Protein AF-A0A934F476-F1 (afdb_monomer)

Foldseek 3Di:
DLVVVLVVLLVLLVLQAPQFDDPLFDLVLLLLQAQSLLCVPLPVVLVLLVCLQAAFLLVVVNHNLLVLLQLLLVVLVVVVHDAAADDPVLLVQPQLLVLLLVVLLCCLLVVCSRRSNSVSVVSVVSSVVSNNQSNRHALSRCLRGPPNCNLVSLLSNQQYQKDKAFDPDDPVPAPDAFQLVQHSNSDGRHPAQTRNRDNSPCSSVVVGTPRGMDIGGHGGNDLRHAAAQFADPSSLLNLLQLLLVLLQLLLVLFPVSNCVLLVVLVVVCVVVVPPSRSSSSSSCSRRPVVSVVLLCVLLVLVVVLPDPDDSNRSSRSLSSLSSLLSSLSSSLSSVLSNQQSVQSNVSCVVPNSSNVVSVCCSVVVDPRDDGNDDLQVSLVVSLVSLVVSLVSSLVSSCSNCVPDPPSNSSSVSSCVSSVSSNVSSNNGD

pLDDT: mean 94.24, std 5.27, range [62.72, 98.75]

Structure (mmCIF, N/CA/C/O backbone):
data_AF-A0A934F476-F1
#
_entry.id   AF-A0A934F476-F1
#
loop_
_atom_site.group_PDB
_atom_site.id
_atom_site.type_symbol
_atom_site.label_atom_id
_atom_site.label_alt_id
_atom_site.label_comp_id
_atom_site.label_asym_id
_atom_site.label_entity_id
_atom_site.label_seq_id
_atom_site.pdbx_PDB_ins_code
_atom_site.Cartn_x
_atom_site.Cartn_y
_atom_site.Cartn_z
_atom_site.occupancy
_atom_site.B_iso_or_equiv
_atom_site.auth_seq_id
_atom_site.auth_comp_id
_atom_site.auth_asym_id
_atom_site.auth_atom_id
_atom_site.pdbx_PDB_model_num
ATOM 1 N N . MET A 1 1 ? 3.056 22.652 4.917 1.00 70.94 1 MET A N 1
ATOM 2 C CA . MET A 1 1 ? 3.730 21.420 4.440 1.00 70.94 1 MET A CA 1
ATOM 3 C C . MET A 1 1 ? 3.063 20.789 3.213 1.00 70.94 1 MET A C 1
ATOM 5 O O . MET A 1 1 ? 3.793 20.326 2.353 1.00 70.94 1 MET A O 1
ATOM 9 N N . GLN A 1 2 ? 1.730 20.792 3.069 1.00 85.62 2 GLN A N 1
ATOM 10 C CA . GLN A 1 2 ? 1.063 20.150 1.916 1.00 85.62 2 GLN A CA 1
ATOM 11 C C . GLN A 1 2 ? 1.273 20.866 0.563 1.00 85.62 2 GLN A C 1
ATOM 13 O O . GLN A 1 2 ? 1.376 20.196 -0.457 1.00 85.62 2 GLN A O 1
ATOM 18 N N . TRP A 1 3 ? 1.386 22.202 0.538 1.00 91.75 3 TRP A N 1
ATOM 19 C CA . TRP A 1 3 ? 1.591 22.970 -0.705 1.00 91.75 3 TRP A CA 1
ATOM 20 C C . TRP A 1 3 ? 2.888 22.619 -1.457 1.00 91.75 3 TRP A C 1
ATOM 22 O O . TRP A 1 3 ? 2.786 22.296 -2.638 1.00 91.75 3 TRP A O 1
ATOM 32 N N . PRO A 1 4 ? 4.082 22.592 -0.821 1.00 93.50 4 PRO A N 1
ATOM 33 C CA . PRO A 1 4 ? 5.302 22.137 -1.493 1.00 93.50 4 PRO A CA 1
ATOM 34 C C . PRO A 1 4 ? 5.184 20.727 -2.077 1.00 93.50 4 PRO A C 1
ATOM 36 O O . PRO A 1 4 ? 5.634 20.476 -3.190 1.00 93.50 4 PRO A O 1
ATOM 39 N N . LEU A 1 5 ? 4.529 19.811 -1.354 1.00 91.81 5 LEU A N 1
ATOM 40 C CA . LEU A 1 5 ? 4.317 18.446 -1.832 1.00 91.81 5 LEU A CA 1
ATOM 41 C C . LEU A 1 5 ? 3.336 18.388 -3.000 1.00 91.81 5 LEU A C 1
ATOM 43 O O . LEU A 1 5 ? 3.520 17.559 -3.881 1.00 91.81 5 LEU A O 1
ATOM 47 N N . LEU A 1 6 ? 2.332 19.269 -3.049 1.00 94.69 6 LEU A N 1
ATOM 48 C CA . LEU A 1 6 ? 1.458 19.393 -4.213 1.00 94.69 6 LEU A CA 1
ATOM 49 C C . LEU A 1 6 ? 2.233 19.913 -5.428 1.00 94.69 6 LEU A C 1
ATOM 51 O O . LEU A 1 6 ? 2.104 19.337 -6.500 1.00 94.69 6 LEU A O 1
ATOM 55 N N . VAL A 1 7 ? 3.074 20.938 -5.264 1.00 95.94 7 VAL A N 1
ATOM 56 C CA . VAL A 1 7 ? 3.933 21.442 -6.351 1.00 95.94 7 VAL A CA 1
ATOM 57 C C . VAL A 1 7 ? 4.846 20.336 -6.881 1.00 95.94 7 VAL A C 1
ATOM 59 O O . VAL A 1 7 ? 4.924 20.143 -8.090 1.00 95.94 7 VAL A O 1
ATOM 62 N N . LEU A 1 8 ? 5.465 19.558 -5.990 1.00 93.62 8 LEU A N 1
ATOM 63 C CA . LEU A 1 8 ? 6.271 18.396 -6.366 1.00 93.62 8 LEU A CA 1
ATOM 64 C C . LEU A 1 8 ? 5.442 17.318 -7.089 1.00 93.62 8 LEU A C 1
ATOM 66 O O . LEU A 1 8 ? 5.874 16.749 -8.084 1.00 93.62 8 LEU A O 1
ATOM 70 N N . PHE A 1 9 ? 4.227 17.045 -6.616 1.00 93.56 9 PHE A N 1
ATOM 71 C CA . PHE A 1 9 ? 3.332 16.070 -7.241 1.00 93.56 9 PHE A CA 1
ATOM 72 C C . PHE A 1 9 ? 2.922 16.499 -8.659 1.00 93.56 9 PHE A C 1
ATOM 74 O O . PHE A 1 9 ? 2.886 15.674 -9.569 1.00 93.56 9 PHE A O 1
ATOM 81 N N . LEU A 1 10 ? 2.651 17.794 -8.860 1.00 97.00 10 LEU A N 1
ATOM 82 C CA . LEU A 1 10 ? 2.332 18.368 -10.167 1.00 97.00 10 LEU A CA 1
ATOM 83 C C . LEU A 1 10 ? 3.556 18.404 -11.090 1.00 97.00 10 LEU A C 1
ATOM 85 O O . LEU A 1 10 ? 3.422 18.119 -12.279 1.00 97.00 10 LEU A O 1
ATOM 89 N N . SER A 1 11 ? 4.753 18.685 -10.566 1.00 96.75 11 SER A N 1
ATOM 90 C CA . SER A 1 11 ? 5.972 18.658 -11.379 1.00 96.75 11 SER A CA 1
ATOM 91 C C . SER A 1 11 ? 6.273 17.253 -11.903 1.00 96.75 11 SER A C 1
ATOM 93 O O . SER A 1 11 ? 6.682 17.119 -13.051 1.00 96.75 11 SER A O 1
ATOM 95 N N . PHE A 1 12 ? 5.974 16.193 -11.142 1.00 96.75 12 PHE A N 1
ATOM 96 C CA . PHE A 1 12 ? 6.085 14.816 -11.635 1.00 96.75 12 PHE A CA 1
ATOM 97 C C . PHE A 1 12 ? 5.145 14.502 -12.801 1.00 96.75 12 PHE A C 1
ATOM 99 O O . PHE A 1 12 ? 5.532 13.748 -13.694 1.00 96.75 12 PHE A O 1
ATOM 106 N N . ILE A 1 13 ? 3.944 15.089 -12.834 1.00 97.50 13 ILE A N 1
ATOM 107 C CA . ILE A 1 13 ? 3.035 14.948 -13.983 1.00 97.50 13 ILE A CA 1
ATOM 108 C C . ILE A 1 13 ? 3.682 15.560 -15.226 1.00 97.50 13 ILE A C 1
ATOM 110 O O . ILE A 1 13 ? 3.705 14.918 -16.271 1.00 97.50 13 ILE A O 1
ATOM 114 N N . VAL A 1 14 ? 4.247 16.763 -15.097 1.00 97.31 14 VAL A N 1
ATOM 115 C CA . VAL A 1 14 ? 4.896 17.476 -16.207 1.00 97.31 14 VAL A CA 1
ATOM 116 C C . VAL A 1 14 ? 6.153 16.741 -16.679 1.00 97.31 14 VAL A C 1
ATOM 118 O O . VAL A 1 14 ? 6.288 16.465 -17.865 1.00 97.31 14 VAL A O 1
ATOM 121 N N . VAL A 1 15 ? 7.049 16.369 -15.760 1.00 96.12 15 VAL A N 1
ATOM 122 C CA . VAL A 1 15 ? 8.320 15.698 -16.086 1.00 96.12 15 VAL A CA 1
ATOM 123 C C . VAL A 1 15 ? 8.088 14.316 -16.697 1.00 96.12 15 VAL A C 1
ATOM 125 O O . VAL A 1 15 ? 8.820 13.912 -17.593 1.00 96.12 15 VAL A O 1
ATOM 128 N N . GLY A 1 16 ? 7.079 13.576 -16.233 1.00 96.12 16 GLY A N 1
ATOM 129 C CA . GLY A 1 16 ? 6.762 12.245 -16.752 1.00 96.12 16 GLY A CA 1
ATOM 130 C C . GLY A 1 16 ? 5.963 12.257 -18.057 1.00 96.12 16 GLY A C 1
ATOM 131 O O . GLY A 1 16 ? 5.785 11.198 -18.664 1.00 96.12 16 GLY A O 1
ATOM 132 N N . TRP A 1 17 ? 5.458 13.416 -18.490 1.00 97.19 17 TRP A N 1
ATOM 133 C CA . TRP A 1 17 ? 4.492 13.510 -19.580 1.00 97.19 17 TRP A CA 1
ATOM 134 C C . TRP A 1 17 ? 5.066 13.015 -20.912 1.00 97.19 17 TRP A C 1
ATOM 136 O O . TRP A 1 17 ? 6.122 13.455 -21.360 1.00 97.19 17 TRP A O 1
ATOM 146 N N . GLY A 1 18 ? 4.368 12.079 -21.561 1.00 95.38 18 GLY A N 1
ATOM 147 C CA . GLY A 1 18 ? 4.761 11.540 -22.871 1.00 95.38 18 GLY A CA 1
ATOM 148 C C . GLY A 1 18 ? 6.052 10.705 -22.887 1.00 95.38 18 GLY A C 1
ATOM 149 O O . GLY A 1 18 ? 6.476 10.255 -23.952 1.00 95.38 18 GLY A O 1
ATOM 150 N N . LEU A 1 19 ? 6.683 10.457 -21.736 1.00 95.50 19 LEU A N 1
ATOM 151 C CA . LEU A 1 19 ? 7.907 9.664 -21.657 1.00 95.50 19 LEU A CA 1
ATOM 152 C C . LEU A 1 19 ? 7.606 8.160 -21.636 1.00 95.50 19 LEU A C 1
ATOM 154 O O . LEU A 1 19 ? 7.184 7.592 -20.625 1.00 95.50 19 LEU A O 1
ATOM 158 N N . LEU A 1 20 ? 7.865 7.518 -22.775 1.00 94.94 20 LEU A N 1
ATOM 159 C CA . LEU A 1 20 ? 7.848 6.065 -22.945 1.00 94.94 20 LEU A CA 1
ATOM 160 C C . LEU A 1 20 ? 9.265 5.467 -22.843 1.00 94.94 20 LEU A C 1
ATOM 162 O O . LEU A 1 20 ? 10.236 6.181 -23.138 1.00 94.94 20 LEU A O 1
ATOM 166 N N . PRO A 1 21 ? 9.392 4.179 -22.457 1.00 92.62 21 PRO A N 1
ATOM 167 C CA . PRO A 1 21 ? 10.671 3.480 -22.436 1.00 92.62 21 PRO A CA 1
ATOM 168 C C . PRO A 1 21 ? 11.374 3.546 -23.800 1.00 92.62 21 PRO A C 1
ATOM 170 O O . PRO A 1 21 ? 10.746 3.278 -24.828 1.00 92.62 21 PRO A O 1
ATOM 173 N N . PRO A 1 22 ? 12.662 3.931 -23.850 1.00 93.25 22 PRO A N 1
ATOM 174 C CA . PRO A 1 22 ? 13.403 3.973 -25.102 1.00 93.25 22 PRO A CA 1
ATOM 175 C C . PRO A 1 22 ? 13.660 2.560 -25.643 1.00 93.25 22 PRO A C 1
ATOM 177 O O . PRO A 1 22 ? 13.933 1.630 -24.885 1.00 93.25 22 PRO A O 1
ATOM 180 N N . ALA A 1 23 ? 13.628 2.415 -26.970 1.00 91.69 23 ALA A N 1
ATOM 181 C CA . ALA A 1 23 ? 13.910 1.144 -27.632 1.00 91.69 23 ALA A CA 1
ATOM 182 C C . ALA A 1 23 ? 15.290 0.588 -27.231 1.00 91.69 23 ALA A C 1
ATOM 184 O O . ALA A 1 23 ? 16.267 1.334 -27.140 1.00 91.69 23 ALA A O 1
ATOM 185 N N . GLY A 1 24 ? 15.353 -0.723 -26.987 1.00 90.12 24 GLY A N 1
ATOM 186 C CA . GLY A 1 24 ? 16.578 -1.429 -26.598 1.00 90.12 24 GLY A CA 1
ATOM 187 C C . GLY A 1 24 ? 16.978 -1.291 -25.124 1.00 90.12 24 GLY A C 1
ATOM 188 O O . GLY A 1 24 ? 17.944 -1.923 -24.711 1.00 90.12 24 GLY A O 1
ATOM 189 N N . VAL A 1 25 ? 16.245 -0.519 -24.314 1.00 93.00 25 VAL A N 1
ATOM 190 C CA . VAL A 1 25 ? 16.499 -0.381 -22.871 1.00 93.00 25 VAL A CA 1
ATOM 191 C C . VAL A 1 25 ? 15.520 -1.245 -22.083 1.00 93.00 25 VAL A C 1
ATOM 193 O O . VAL A 1 25 ? 14.327 -1.272 -22.360 1.00 93.00 25 VAL A O 1
ATOM 196 N N . ASN A 1 26 ? 16.017 -1.937 -21.057 1.00 93.38 26 ASN A N 1
ATOM 197 C CA . ASN A 1 26 ? 15.168 -2.706 -20.152 1.00 93.38 26 ASN A CA 1
ATOM 198 C C . ASN A 1 26 ? 14.229 -1.789 -19.340 1.00 93.38 26 ASN A C 1
ATOM 200 O O . ASN A 1 26 ? 14.701 -0.907 -18.623 1.00 93.38 26 ASN A O 1
ATOM 204 N N . ASP A 1 27 ? 12.921 -2.059 -19.354 1.00 92.00 27 ASP A N 1
ATOM 205 C CA . ASP A 1 27 ? 11.913 -1.250 -18.646 1.00 92.00 27 ASP A CA 1
ATOM 206 C C . ASP A 1 27 ? 12.190 -1.069 -17.147 1.00 92.00 27 ASP A C 1
ATOM 208 O O . ASP A 1 27 ? 11.944 -0.002 -16.587 1.00 92.00 27 ASP A O 1
ATOM 212 N N . LYS A 1 28 ? 12.711 -2.100 -16.465 1.00 92.38 28 LYS A N 1
ATOM 213 C CA . LYS A 1 28 ? 13.039 -2.027 -15.030 1.00 92.38 28 LYS A CA 1
ATOM 214 C C . LYS A 1 28 ? 14.236 -1.108 -14.788 1.00 92.38 28 LYS A C 1
ATOM 216 O O . LYS A 1 28 ? 14.259 -0.416 -13.773 1.00 92.38 28 LYS A O 1
ATOM 221 N N . LEU A 1 29 ? 15.218 -1.106 -15.691 1.00 94.62 29 LEU A N 1
ATOM 222 C CA . LEU A 1 29 ? 16.341 -0.171 -15.636 1.00 94.62 29 LEU A CA 1
ATOM 223 C C . LEU A 1 29 ? 15.853 1.256 -15.896 1.00 94.62 29 LEU A C 1
ATOM 225 O O . LEU A 1 29 ? 16.139 2.140 -15.094 1.00 94.62 29 LEU A O 1
ATOM 229 N N . TYR A 1 30 ? 15.048 1.464 -16.941 1.00 96.25 30 TYR A N 1
ATOM 230 C CA . TYR A 1 30 ? 14.499 2.783 -17.250 1.00 96.25 30 TYR A CA 1
ATOM 231 C C . TYR A 1 30 ? 13.679 3.355 -16.084 1.00 96.25 30 TYR A C 1
ATOM 233 O O . TYR A 1 30 ? 13.880 4.502 -15.693 1.00 96.25 30 TYR A O 1
ATOM 241 N N . ALA A 1 31 ? 12.844 2.528 -15.448 1.00 95.88 31 ALA A N 1
ATOM 242 C CA . ALA A 1 31 ? 12.050 2.923 -14.287 1.00 95.88 31 ALA A CA 1
ATOM 243 C C . ALA A 1 31 ? 12.894 3.374 -13.079 1.00 95.88 31 ALA A C 1
ATOM 245 O O . ALA A 1 31 ? 12.441 4.201 -12.287 1.00 95.88 31 ALA A O 1
ATOM 246 N N . ARG A 1 32 ? 14.106 2.827 -12.917 1.00 95.69 32 ARG A N 1
ATOM 247 C CA . ARG A 1 32 ? 15.054 3.226 -11.863 1.00 95.69 32 ARG A CA 1
ATOM 248 C C . ARG A 1 32 ? 15.817 4.496 -12.224 1.00 95.69 32 ARG A C 1
ATOM 250 O O . ARG A 1 32 ? 16.129 5.270 -11.332 1.00 95.69 32 ARG A O 1
ATOM 257 N N . SER A 1 33 ? 16.123 4.697 -13.505 1.00 96.25 33 SER A N 1
ATOM 258 C CA . SER A 1 33 ? 16.867 5.862 -13.995 1.00 96.25 33 SER A CA 1
ATOM 259 C C . SER A 1 33 ? 16.001 7.111 -14.180 1.00 96.25 33 SER A C 1
ATOM 261 O O . SER A 1 33 ? 16.531 8.213 -14.147 1.00 96.25 33 SER A O 1
ATOM 263 N N . ASN A 1 34 ? 14.690 6.970 -14.386 1.00 97.44 34 ASN A N 1
ATOM 264 C CA . ASN A 1 34 ? 13.774 8.101 -14.536 1.00 97.44 34 ASN A CA 1
ATOM 265 C C . ASN A 1 34 ? 13.326 8.663 -13.176 1.00 97.44 34 ASN A C 1
ATOM 267 O O . ASN A 1 34 ? 12.881 7.912 -12.307 1.00 97.44 34 ASN A O 1
ATOM 271 N N . LEU A 1 35 ? 13.365 9.992 -13.020 1.00 97.62 35 LEU A N 1
ATOM 272 C CA . LEU A 1 35 ? 13.073 10.678 -11.756 1.00 97.62 35 LEU A CA 1
ATOM 273 C C . LEU A 1 35 ? 11.668 10.396 -11.221 1.00 97.62 35 LEU A C 1
ATOM 275 O O . LEU A 1 35 ? 11.498 10.137 -10.031 1.00 97.62 35 LEU A O 1
ATOM 279 N N . VAL A 1 36 ? 10.658 10.428 -12.090 1.00 97.38 36 VAL A N 1
ATOM 280 C CA . VAL A 1 36 ? 9.255 10.290 -11.684 1.00 97.38 36 VAL A CA 1
ATOM 281 C C . VAL A 1 36 ? 8.989 8.883 -11.174 1.00 97.38 36 VAL A C 1
ATOM 283 O O . VAL A 1 36 ? 8.485 8.712 -10.064 1.00 97.38 36 VAL A O 1
ATOM 286 N N . THR A 1 37 ? 9.356 7.858 -11.942 1.00 97.31 37 THR A N 1
ATOM 287 C CA . THR A 1 37 ? 9.124 6.468 -11.531 1.00 97.31 37 THR A CA 1
ATOM 288 C C . THR A 1 37 ? 9.994 6.071 -10.343 1.00 97.31 37 THR A C 1
ATOM 290 O O . THR A 1 37 ? 9.508 5.382 -9.441 1.00 97.31 37 THR A O 1
ATOM 293 N N . LEU A 1 38 ? 11.240 6.552 -10.290 1.00 97.25 38 LEU A N 1
ATOM 294 C CA . LEU A 1 38 ? 12.145 6.341 -9.167 1.00 97.25 38 LEU A CA 1
ATOM 295 C C . LEU A 1 38 ? 11.570 6.920 -7.874 1.00 97.25 38 LEU A C 1
ATOM 297 O O . LEU A 1 38 ? 11.453 6.204 -6.877 1.00 97.25 38 LEU A O 1
ATOM 301 N N . VAL A 1 39 ? 11.185 8.197 -7.878 1.00 97.19 39 VAL A N 1
ATOM 302 C CA . VAL A 1 39 ? 10.704 8.855 -6.662 1.00 97.19 39 VAL A CA 1
ATOM 303 C C . VAL A 1 39 ? 9.334 8.322 -6.265 1.00 97.19 39 VAL A C 1
ATOM 305 O O . VAL A 1 39 ? 9.159 7.966 -5.106 1.00 97.19 39 VAL A O 1
ATOM 308 N N . VAL A 1 40 ? 8.379 8.188 -7.189 1.00 96.62 40 VAL A N 1
ATOM 309 C CA . VAL A 1 40 ? 7.012 7.743 -6.858 1.00 96.62 40 VAL A CA 1
ATOM 310 C C . VAL A 1 40 ? 6.987 6.281 -6.401 1.00 96.62 40 VAL A C 1
ATOM 312 O O . VAL A 1 40 ? 6.439 5.962 -5.344 1.00 96.62 40 VAL A O 1
ATOM 315 N N . TRP A 1 41 ? 7.599 5.372 -7.162 1.00 96.56 41 TRP A N 1
ATOM 316 C CA . TRP A 1 41 ? 7.471 3.932 -6.918 1.00 96.56 41 TRP A CA 1
ATOM 317 C C . TRP A 1 41 ? 8.655 3.324 -6.171 1.00 96.56 41 TRP A C 1
ATOM 319 O O . TRP A 1 41 ? 8.491 2.282 -5.530 1.00 96.56 41 TRP A O 1
ATOM 329 N N . GLY A 1 42 ? 9.846 3.912 -6.286 1.00 95.31 42 GLY A N 1
ATOM 330 C CA . GLY A 1 42 ? 11.067 3.443 -5.629 1.00 95.31 42 GLY A CA 1
ATOM 331 C C . GLY A 1 42 ? 11.266 3.999 -4.225 1.00 95.31 42 GLY A C 1
ATOM 332 O O . GLY A 1 42 ? 11.768 3.273 -3.373 1.00 95.31 42 GLY A O 1
ATOM 333 N N . ILE A 1 43 ? 10.850 5.245 -3.973 1.00 95.44 43 ILE A N 1
ATOM 334 C CA . ILE A 1 43 ? 11.102 5.942 -2.702 1.00 95.44 43 ILE A CA 1
ATOM 335 C C . ILE A 1 43 ? 9.795 6.226 -1.951 1.00 95.44 43 ILE A C 1
ATOM 337 O O . ILE A 1 43 ? 9.587 5.722 -0.849 1.00 95.44 43 ILE A O 1
ATOM 341 N N . TRP A 1 44 ? 8.881 6.987 -2.552 1.00 95.31 44 TRP A N 1
ATOM 342 C CA . TRP A 1 44 ? 7.643 7.453 -1.927 1.00 95.31 44 TRP A CA 1
ATOM 343 C C . TRP A 1 44 ? 6.742 6.294 -1.506 1.00 95.31 44 TRP A C 1
ATOM 345 O O . TRP A 1 44 ? 6.274 6.277 -0.370 1.00 95.31 44 TRP A O 1
ATOM 355 N N . TRP A 1 45 ? 6.507 5.310 -2.382 1.00 95.56 45 TRP A N 1
ATOM 356 C CA . TRP A 1 45 ? 5.668 4.157 -2.045 1.00 95.56 45 TRP A CA 1
ATOM 357 C C . TRP A 1 45 ? 6.211 3.347 -0.853 1.00 95.56 45 TRP A C 1
ATOM 359 O O . TRP A 1 45 ? 5.470 3.191 0.120 1.00 95.56 45 TRP A O 1
ATOM 369 N N . PRO A 1 46 ? 7.478 2.876 -0.840 1.00 96.00 46 PRO A N 1
ATOM 370 C CA . PRO A 1 46 ? 8.025 2.211 0.341 1.00 96.00 46 PRO A CA 1
ATOM 371 C C . PRO A 1 46 ? 7.955 3.067 1.607 1.00 96.00 46 PRO A C 1
ATOM 373 O O . PRO A 1 46 ? 7.493 2.576 2.635 1.00 96.00 46 PRO A O 1
ATOM 376 N N . LEU A 1 47 ? 8.336 4.348 1.542 1.00 95.56 47 LEU A N 1
ATOM 377 C CA . LEU A 1 47 ? 8.274 5.241 2.703 1.00 95.56 47 LEU A CA 1
ATOM 378 C C . LEU A 1 47 ? 6.843 5.435 3.215 1.00 95.56 47 LEU A C 1
ATOM 380 O O . LEU A 1 47 ? 6.638 5.487 4.424 1.00 95.56 47 LEU A O 1
ATOM 384 N N . MET A 1 48 ? 5.851 5.475 2.326 1.00 95.19 48 MET A N 1
ATOM 385 C CA . MET A 1 48 ? 4.441 5.516 2.703 1.00 95.19 48 MET A CA 1
ATOM 386 C C . MET A 1 48 ? 4.018 4.242 3.442 1.00 95.19 48 MET A C 1
ATOM 388 O O . MET A 1 48 ? 3.327 4.342 4.451 1.00 95.19 48 MET A O 1
ATOM 392 N N . VAL A 1 49 ? 4.418 3.052 2.978 1.00 96.00 49 VAL A N 1
ATOM 393 C CA . VAL A 1 49 ? 4.074 1.775 3.636 1.00 96.00 49 VAL A CA 1
ATOM 394 C C . VAL A 1 49 ? 4.746 1.669 5.011 1.00 96.00 49 VAL A C 1
ATOM 396 O O . VAL A 1 49 ? 4.084 1.323 5.991 1.00 96.00 49 VAL A O 1
ATOM 399 N N . TRP A 1 50 ? 6.028 2.038 5.109 1.00 96.00 50 TRP A N 1
ATOM 400 C CA . TRP A 1 50 ? 6.757 2.126 6.380 1.00 96.00 50 TRP A CA 1
ATOM 401 C C . TRP A 1 50 ? 6.117 3.149 7.325 1.00 96.00 50 TRP A C 1
ATOM 403 O O . TRP A 1 50 ? 5.822 2.837 8.479 1.00 96.00 50 TRP A O 1
ATOM 413 N N . GLY A 1 51 ? 5.828 4.350 6.826 1.00 95.06 51 GLY A N 1
ATOM 414 C CA . GLY A 1 51 ? 5.155 5.403 7.579 1.00 95.06 51 GLY A CA 1
ATOM 415 C C . GLY A 1 51 ? 3.772 4.974 8.064 1.00 95.06 51 GLY A C 1
ATOM 416 O O . GLY A 1 51 ? 3.437 5.224 9.217 1.00 95.06 51 GLY A O 1
ATOM 417 N N . ALA A 1 52 ? 3.000 4.272 7.231 1.00 94.19 52 ALA A N 1
ATOM 418 C CA . ALA A 1 52 ? 1.691 3.754 7.604 1.00 94.19 52 ALA A CA 1
ATOM 419 C C . ALA A 1 52 ? 1.785 2.775 8.777 1.00 94.19 52 ALA A C 1
ATOM 421 O O . ALA A 1 52 ? 1.080 2.935 9.767 1.00 94.19 52 ALA A O 1
ATOM 422 N N . PHE A 1 53 ? 2.688 1.796 8.693 1.00 94.94 53 PHE A N 1
ATOM 423 C CA . PHE A 1 53 ? 2.850 0.776 9.727 1.00 94.94 53 PHE A CA 1
ATOM 424 C C . PHE A 1 53 ? 3.277 1.371 11.081 1.00 94.94 53 PHE A C 1
ATOM 426 O O . PHE A 1 53 ? 2.689 1.056 12.115 1.00 94.94 53 PHE A O 1
ATOM 433 N N . TRP A 1 54 ? 4.268 2.269 11.085 1.00 94.88 54 TRP A N 1
ATOM 434 C CA . TRP A 1 54 ? 4.843 2.806 12.325 1.00 94.88 54 TRP A CA 1
ATOM 435 C C . TRP A 1 54 ? 4.097 4.018 12.880 1.00 94.88 54 TRP A C 1
ATOM 437 O O . TRP A 1 54 ? 3.971 4.154 14.095 1.00 94.88 54 TRP A O 1
ATOM 447 N N . LEU A 1 55 ? 3.590 4.901 12.020 1.00 94.31 55 LEU A N 1
ATOM 448 C CA . LEU A 1 55 ? 2.984 6.181 12.408 1.00 94.31 55 LEU A CA 1
ATOM 449 C C . LEU A 1 55 ? 1.460 6.199 12.213 1.00 94.31 55 LEU A C 1
ATOM 451 O O . LEU A 1 55 ? 0.819 7.238 12.382 1.00 94.31 55 LEU A O 1
ATOM 455 N N . GLY A 1 56 ? 0.858 5.059 11.864 1.00 90.75 56 GLY A N 1
ATOM 456 C CA . GLY A 1 56 ? -0.562 4.978 11.548 1.00 90.75 56 GLY A CA 1
ATOM 457 C C . GLY A 1 56 ? -0.897 5.801 10.306 1.00 90.75 56 GLY A C 1
ATOM 458 O O . GLY A 1 56 ? -0.124 5.897 9.357 1.00 90.75 56 GLY A O 1
ATOM 459 N N . ARG A 1 57 ? -2.043 6.480 10.303 1.00 92.25 57 ARG A N 1
ATOM 460 C CA . ARG A 1 57 ? -2.462 7.285 9.144 1.00 92.25 57 ARG A CA 1
ATOM 461 C C . ARG A 1 57 ? -1.859 8.693 9.110 1.00 92.25 57 ARG A C 1
ATOM 463 O O . ARG A 1 57 ? -2.323 9.518 8.324 1.00 92.25 57 ARG A O 1
ATOM 470 N N . ALA A 1 58 ? -0.813 8.967 9.896 1.00 90.94 58 ALA A N 1
ATOM 471 C CA . ALA A 1 58 ? -0.126 10.262 9.914 1.00 90.94 58 ALA A CA 1
ATOM 472 C C . ALA A 1 58 ? 0.425 10.674 8.535 1.00 90.94 58 ALA A C 1
ATOM 474 O O . ALA A 1 58 ? 0.502 11.863 8.237 1.00 90.94 58 ALA A O 1
ATOM 475 N N . TRP A 1 59 ? 0.715 9.716 7.642 1.00 88.38 59 TRP A N 1
ATOM 476 C CA . TRP A 1 59 ? 1.086 10.006 6.249 1.00 88.38 59 TRP A CA 1
ATOM 477 C C . TRP A 1 59 ? 0.039 10.858 5.511 1.00 88.38 59 TRP A C 1
ATOM 479 O O . TRP A 1 59 ? 0.365 11.682 4.658 1.00 88.38 59 TRP A O 1
ATOM 489 N N . CYS A 1 60 ? -1.240 10.722 5.870 1.00 88.25 60 CYS A N 1
ATOM 490 C CA . CYS A 1 60 ? -2.314 11.510 5.271 1.00 88.25 60 CYS A CA 1
ATOM 491 C C . CYS A 1 60 ? -2.185 13.016 5.575 1.00 88.25 60 CYS A C 1
ATOM 493 O O . CYS A 1 60 ? -2.755 13.823 4.849 1.00 88.25 60 CYS A O 1
ATOM 495 N N . LEU A 1 61 ? -1.422 13.411 6.604 1.00 87.56 61 LEU A N 1
ATOM 496 C CA . LEU A 1 61 ? -1.155 14.819 6.929 1.00 87.56 61 LEU A CA 1
ATOM 497 C C . LEU A 1 61 ? -0.240 15.486 5.901 1.00 87.56 61 LEU A C 1
ATOM 499 O O . LEU A 1 61 ? -0.392 16.672 5.614 1.00 87.56 61 LEU A O 1
ATOM 503 N N . VAL A 1 62 ? 0.694 14.723 5.333 1.00 88.62 62 VAL A N 1
ATOM 504 C CA . VAL A 1 62 ? 1.627 15.203 4.305 1.00 88.62 62 VAL A CA 1
ATOM 505 C C . VAL A 1 62 ? 1.130 14.909 2.888 1.00 88.62 62 VAL A C 1
ATOM 507 O O . VAL A 1 62 ? 1.640 15.472 1.929 1.00 88.62 62 VAL A O 1
ATOM 510 N N . CYS A 1 63 ? 0.102 14.072 2.732 1.00 91.06 63 CYS A N 1
ATOM 511 C CA . CYS A 1 63 ? -0.453 13.730 1.426 1.00 91.06 63 CYS A CA 1
ATOM 512 C C . CYS A 1 63 ? -0.992 14.977 0.686 1.00 91.06 63 CYS A C 1
ATOM 514 O O . CYS A 1 63 ? -1.858 15.675 1.222 1.00 91.06 63 CYS A O 1
ATOM 516 N N . PRO A 1 64 ? -0.554 15.244 -0.560 1.00 93.94 64 PRO A N 1
ATOM 517 C CA . PRO A 1 64 ? -1.039 16.392 -1.326 1.00 93.94 64 PRO A CA 1
ATOM 518 C C . PRO A 1 64 ? -2.504 16.244 -1.763 1.00 93.94 64 PRO A C 1
ATOM 520 O O . PRO A 1 64 ? -3.193 17.244 -1.935 1.00 93.94 64 PRO A O 1
ATOM 523 N N . LEU A 1 65 ? -3.015 15.014 -1.893 1.00 95.25 65 LEU A N 1
ATOM 524 C CA . LEU A 1 65 ? -4.389 14.760 -2.350 1.00 95.25 65 LEU A CA 1
ATOM 525 C C . LEU A 1 65 ? -5.449 15.209 -1.337 1.00 95.25 65 LEU A C 1
ATOM 527 O O . LEU A 1 65 ? -6.547 15.590 -1.729 1.00 95.25 65 LEU A O 1
ATOM 531 N N . GLU A 1 66 ? -5.115 15.215 -0.046 1.00 92.81 66 GLU A N 1
ATOM 532 C CA . GLU A 1 66 ? -5.991 15.758 0.995 1.00 92.81 66 GLU A CA 1
ATOM 533 C C . GLU A 1 66 ? -6.191 17.269 0.813 1.00 92.81 66 GLU A C 1
ATOM 535 O O . GLU A 1 66 ? -7.310 17.777 0.890 1.00 92.81 66 GLU A O 1
ATOM 540 N N . LEU A 1 67 ? -5.111 17.993 0.505 1.00 93.62 67 LEU A N 1
ATOM 541 C CA . LEU A 1 67 ? -5.195 19.412 0.175 1.00 93.62 67 LEU A CA 1
ATOM 542 C C . LEU A 1 67 ? -6.050 19.629 -1.079 1.00 93.62 67 LEU A C 1
ATOM 544 O O . LEU A 1 67 ? -6.921 20.493 -1.065 1.00 93.62 67 LEU A O 1
ATOM 548 N N . VAL A 1 68 ? -5.847 18.829 -2.130 1.00 96.81 68 VAL A N 1
ATOM 549 C CA . VAL A 1 68 ? -6.627 18.915 -3.378 1.00 96.81 68 VAL A CA 1
ATOM 550 C C . VAL A 1 68 ? -8.119 18.664 -3.135 1.00 96.81 68 VAL A C 1
ATOM 552 O O . VAL A 1 68 ? -8.945 19.438 -3.617 1.00 96.81 68 VAL A O 1
ATOM 555 N N . ASN A 1 69 ? -8.479 17.660 -2.330 1.00 95.50 69 ASN A N 1
ATOM 556 C CA . ASN A 1 69 ? -9.871 17.427 -1.938 1.00 95.50 69 ASN A CA 1
ATOM 557 C C . ASN A 1 69 ? -10.465 18.655 -1.228 1.00 95.50 69 ASN A C 1
ATOM 559 O O . ASN A 1 69 ? -11.553 19.107 -1.575 1.00 95.50 69 ASN A O 1
ATOM 563 N N . ASN A 1 70 ? -9.738 19.233 -0.266 1.00 93.25 70 ASN A N 1
ATOM 564 C CA . ASN A 1 70 ? -10.192 20.426 0.457 1.00 93.25 70 ASN A CA 1
ATOM 565 C C . ASN A 1 70 ? -10.320 21.659 -0.452 1.00 93.25 70 ASN A C 1
ATOM 567 O O . ASN A 1 70 ? -11.186 22.505 -0.228 1.00 93.25 70 ASN A O 1
ATOM 571 N N . LEU A 1 71 ? -9.475 21.784 -1.481 1.00 95.25 71 LEU A N 1
ATOM 572 C CA . LEU A 1 71 ? -9.617 22.826 -2.500 1.00 95.25 71 LEU A CA 1
ATOM 573 C C . LEU A 1 71 ? -10.895 22.628 -3.324 1.00 95.25 71 LEU A C 1
ATOM 575 O O . LEU A 1 71 ? -11.594 23.610 -3.569 1.00 95.25 71 LEU A O 1
ATOM 579 N N . GLY A 1 72 ? -11.231 21.386 -3.682 1.00 96.06 72 GLY A N 1
ATOM 580 C CA . GLY A 1 72 ? -12.495 21.047 -4.343 1.00 96.06 72 GLY A CA 1
ATOM 581 C C . GLY A 1 72 ? -13.710 21.435 -3.500 1.00 96.06 72 GLY A C 1
ATOM 582 O O . GLY A 1 72 ? -14.604 22.123 -3.989 1.00 96.06 72 GLY A O 1
ATOM 583 N N . GLU A 1 73 ? -13.697 21.090 -2.211 1.00 94.38 73 GLU A N 1
ATOM 584 C CA . GLU A 1 73 ? -14.777 21.429 -1.272 1.00 94.38 73 GLU A CA 1
ATOM 585 C C . GLU A 1 73 ? -14.962 22.950 -1.147 1.00 94.38 73 GLU A C 1
ATOM 587 O O . GLU A 1 73 ? -16.074 23.467 -1.271 1.00 94.38 73 GLU A O 1
ATOM 592 N N . ARG A 1 74 ? -13.860 23.701 -1.008 1.00 93.44 74 ARG A N 1
ATOM 593 C CA . ARG A 1 74 ? -13.893 25.174 -0.980 1.00 93.44 74 ARG A CA 1
ATOM 594 C C . ARG A 1 74 ? -14.393 25.774 -2.290 1.00 93.44 74 ARG A C 1
ATOM 596 O O . ARG A 1 74 ? -15.091 26.786 -2.258 1.00 93.44 74 ARG A O 1
ATOM 603 N N . ALA A 1 75 ? -14.024 25.191 -3.431 1.00 94.94 75 ALA A N 1
ATOM 604 C CA . ALA A 1 75 ? -14.508 25.634 -4.732 1.00 94.94 75 ALA A CA 1
ATOM 605 C C . ALA A 1 75 ? -16.031 25.463 -4.834 1.00 94.94 75 ALA A C 1
ATOM 607 O O . ALA A 1 75 ? -16.711 26.403 -5.237 1.00 94.94 75 ALA A O 1
ATOM 608 N N . ALA A 1 76 ? -16.580 24.337 -4.367 1.00 93.81 76 ALA A N 1
ATOM 609 C CA . ALA A 1 76 ? -18.027 24.130 -4.302 1.00 93.81 76 ALA A CA 1
ATOM 610 C C . ALA A 1 76 ? -18.719 25.190 -3.431 1.00 93.81 76 ALA A C 1
ATOM 612 O O . ALA A 1 76 ? -19.672 25.830 -3.881 1.00 93.81 76 ALA A O 1
ATOM 613 N N . SER A 1 77 ? -18.187 25.469 -2.235 1.00 91.12 77 SER A N 1
ATOM 614 C CA . SER A 1 77 ? -18.741 26.510 -1.358 1.00 91.12 77 SER A CA 1
ATOM 615 C C . SER A 1 77 ? -18.725 27.903 -1.998 1.00 91.12 77 SER A C 1
ATOM 617 O O . SER A 1 77 ? -19.694 28.644 -1.863 1.00 91.12 77 SER A O 1
ATOM 619 N N . ARG A 1 78 ? -17.666 28.256 -2.743 1.00 93.19 78 ARG A N 1
ATOM 620 C CA . ARG A 1 78 ? -17.580 29.539 -3.471 1.00 93.19 78 ARG A CA 1
ATOM 621 C C . ARG A 1 78 ? -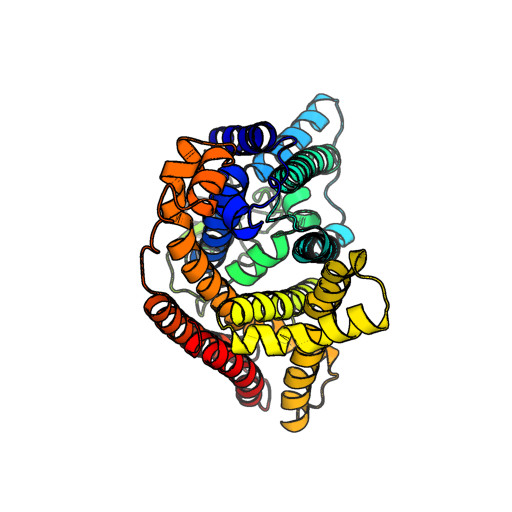18.612 29.666 -4.589 1.00 93.19 78 ARG A C 1
ATOM 623 O O . ARG A 1 78 ? -19.044 30.772 -4.877 1.00 93.19 78 ARG A O 1
ATOM 630 N N . THR A 1 79 ? -19.025 28.551 -5.188 1.00 92.69 79 THR A N 1
ATOM 631 C CA . THR A 1 79 ? -20.109 28.525 -6.187 1.00 92.69 79 THR A CA 1
ATOM 632 C C . THR A 1 79 ? -21.514 28.564 -5.567 1.00 92.69 79 THR A C 1
ATOM 634 O O . THR A 1 79 ? -22.497 28.382 -6.275 1.00 92.69 79 THR A O 1
ATOM 637 N N . GLY A 1 80 ? -21.634 28.761 -4.246 1.00 87.62 80 GLY A N 1
ATOM 638 C CA . GLY A 1 80 ? -22.917 28.751 -3.532 1.00 87.62 80 GLY A CA 1
ATOM 639 C C . GLY A 1 80 ? -23.498 27.350 -3.303 1.00 87.62 80 GLY A C 1
ATOM 640 O O . GLY A 1 80 ? -24.621 27.216 -2.824 1.00 87.62 80 GLY A O 1
ATOM 641 N N . ARG A 1 81 ? -22.746 26.286 -3.619 1.00 89.12 81 ARG A N 1
ATOM 642 C CA . ARG A 1 81 ? -23.189 24.895 -3.478 1.00 89.12 81 ARG A CA 1
ATOM 643 C C . ARG A 1 81 ? -22.834 24.351 -2.093 1.00 89.12 81 ARG A C 1
ATOM 645 O O . ARG A 1 81 ? -21.661 24.246 -1.736 1.00 89.12 81 ARG A O 1
ATOM 652 N N . SER A 1 82 ? -23.838 23.900 -1.342 1.00 85.00 82 SER A N 1
ATOM 653 C CA . SER A 1 82 ? -23.636 23.117 -0.117 1.00 85.00 82 SER A CA 1
ATOM 654 C C . SER A 1 82 ? -23.403 21.641 -0.464 1.00 85.00 82 SER A C 1
ATOM 656 O O . SER A 1 82 ? -24.355 20.888 -0.680 1.00 85.00 82 SER A O 1
ATOM 658 N N . ALA A 1 83 ? -22.140 21.217 -0.548 1.00 88.81 83 ALA A N 1
ATOM 659 C CA . ALA A 1 83 ? -21.808 19.822 -0.833 1.00 88.81 83 ALA A CA 1
ATOM 660 C C . ALA A 1 83 ? -22.361 18.885 0.271 1.00 88.81 83 ALA A C 1
ATOM 662 O O . ALA A 1 83 ? -22.124 19.129 1.460 1.00 88.81 83 ALA A O 1
ATOM 663 N N . PRO A 1 84 ? -23.105 17.816 -0.074 1.00 92.75 84 PRO A N 1
ATOM 664 C CA . PRO A 1 84 ? -23.573 16.841 0.907 1.00 92.75 84 PRO A CA 1
ATOM 665 C C . PRO A 1 84 ? -22.416 16.000 1.462 1.00 92.75 84 PRO A C 1
ATOM 667 O O . PRO A 1 84 ? -21.370 15.847 0.830 1.00 92.75 84 PRO A O 1
ATOM 670 N N . SER A 1 85 ? -22.603 15.410 2.643 1.00 91.56 85 SER A N 1
ATOM 671 C CA . SER A 1 85 ? -21.662 14.405 3.154 1.00 91.56 85 SER A CA 1
ATOM 672 C C . SER A 1 85 ? -21.696 13.143 2.288 1.00 91.56 85 SER A C 1
ATOM 674 O O . SER A 1 85 ? -22.738 12.777 1.740 1.00 91.56 85 SER A O 1
ATOM 676 N N . LEU A 1 86 ? -20.563 12.443 2.207 1.00 94.12 86 LEU A N 1
ATOM 677 C CA . LEU A 1 86 ? -20.455 11.188 1.465 1.00 94.12 86 LEU A CA 1
ATOM 678 C C . LEU A 1 86 ? -21.439 10.118 2.004 1.00 94.12 86 LEU A C 1
ATOM 680 O O . LEU A 1 86 ? -21.403 9.816 3.204 1.00 94.12 86 LEU A O 1
ATOM 684 N N . PRO A 1 87 ? -22.278 9.498 1.149 1.00 93.62 87 PRO A N 1
ATOM 685 C CA . PRO A 1 87 ? -23.173 8.416 1.548 1.00 93.62 87 PRO A CA 1
ATOM 686 C C . PRO A 1 87 ? -22.440 7.220 2.167 1.00 93.62 87 PRO A C 1
ATOM 688 O O . PRO A 1 87 ? -21.353 6.835 1.731 1.00 93.62 87 PRO A O 1
ATOM 691 N N . ARG A 1 88 ? -23.074 6.566 3.151 1.00 89.94 88 ARG A N 1
ATOM 692 C CA . ARG A 1 88 ? -22.472 5.444 3.900 1.00 89.94 88 ARG A CA 1
ATOM 693 C C . ARG A 1 88 ? -22.031 4.272 3.017 1.00 89.94 88 ARG A C 1
ATOM 695 O O . ARG A 1 88 ? -21.008 3.667 3.309 1.00 89.94 88 ARG A O 1
ATOM 702 N N . HIS A 1 89 ? -22.759 3.967 1.941 1.00 90.12 89 HIS A N 1
ATOM 703 C CA . HIS A 1 89 ? -22.413 2.859 1.042 1.00 90.12 89 HIS A CA 1
ATOM 704 C C . HIS A 1 89 ? -21.112 3.117 0.256 1.00 90.12 89 HIS A C 1
ATOM 706 O O . HIS A 1 89 ? -20.341 2.185 0.045 1.00 90.12 89 HIS A O 1
ATOM 712 N N . LEU A 1 90 ? -20.815 4.375 -0.101 1.00 93.31 90 LEU A N 1
ATOM 713 C CA . LEU A 1 90 ? -19.544 4.758 -0.737 1.00 93.31 90 LEU A CA 1
ATOM 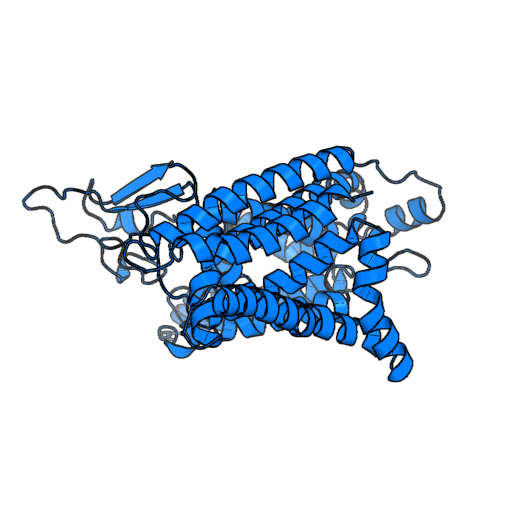714 C C . LEU A 1 90 ? -18.405 4.860 0.285 1.00 93.31 90 LEU A C 1
ATOM 716 O O . LEU A 1 90 ? -17.266 4.511 -0.012 1.00 93.31 90 LEU A O 1
ATOM 720 N N . ALA A 1 91 ? -18.717 5.283 1.512 1.00 91.00 91 ALA A N 1
ATOM 721 C CA . ALA A 1 91 ? -17.760 5.349 2.617 1.00 91.00 91 ALA A CA 1
ATOM 722 C C . ALA A 1 91 ? -17.426 3.973 3.236 1.00 91.00 91 ALA A C 1
ATOM 724 O O . ALA A 1 91 ? -16.552 3.888 4.092 1.00 91.00 91 ALA A O 1
ATOM 725 N N . GLY A 1 92 ? -18.113 2.897 2.830 1.00 89.56 92 GLY A N 1
ATOM 726 C CA . GLY A 1 92 ? -17.955 1.555 3.404 1.00 89.56 92 GLY A CA 1
ATOM 727 C C . GLY A 1 92 ? -16.675 0.817 2.993 1.00 89.56 92 GLY A C 1
ATOM 728 O O . GLY A 1 92 ? -16.429 -0.281 3.481 1.00 89.56 92 GLY A O 1
ATOM 729 N N . GLY A 1 93 ? -15.868 1.383 2.090 1.00 95.50 93 GLY A N 1
ATOM 730 C CA . GLY A 1 93 ? -14.587 0.822 1.646 1.00 95.50 93 GLY A CA 1
ATOM 731 C C . GLY A 1 93 ? -14.660 -0.084 0.412 1.00 95.50 93 GLY A C 1
ATOM 732 O O . GLY A 1 93 ? -13.622 -0.370 -0.175 1.00 95.50 93 GLY A O 1
ATOM 733 N N . ALA A 1 94 ? -15.849 -0.499 -0.039 1.00 97.31 94 ALA A N 1
ATOM 734 C CA . ALA A 1 94 ? -15.992 -1.322 -1.247 1.00 97.31 94 ALA A CA 1
ATOM 735 C C . ALA A 1 94 ? -15.463 -0.608 -2.506 1.00 97.31 94 ALA A C 1
ATOM 737 O O . ALA A 1 94 ? -14.741 -1.207 -3.298 1.00 97.31 94 ALA A O 1
ATOM 738 N N . VAL A 1 95 ? -15.745 0.693 -2.641 1.00 97.69 95 VAL A N 1
ATOM 739 C CA . VAL A 1 95 ? -15.204 1.529 -3.727 1.00 97.69 95 VAL A CA 1
ATOM 740 C C . VAL A 1 95 ? -13.676 1.572 -3.667 1.00 97.69 95 VAL A C 1
ATOM 742 O O . VAL A 1 95 ? -13.018 1.360 -4.680 1.00 97.69 95 VAL A O 1
ATOM 745 N N . ILE A 1 96 ? -13.099 1.754 -2.474 1.00 97.81 96 ILE A N 1
ATOM 746 C CA . ILE A 1 96 ? -11.642 1.729 -2.284 1.00 97.81 96 ILE A CA 1
ATOM 747 C C . ILE A 1 96 ? -11.057 0.377 -2.696 1.00 97.81 96 ILE A C 1
ATOM 749 O O . ILE A 1 96 ? -10.025 0.352 -3.356 1.00 97.81 96 ILE A O 1
ATOM 753 N N . LEU A 1 97 ? -11.703 -0.739 -2.345 1.00 98.31 97 LEU A N 1
ATOM 754 C CA . LEU A 1 97 ? -11.249 -2.072 -2.742 1.00 98.31 97 LEU A CA 1
ATOM 755 C C . LEU A 1 97 ? -11.237 -2.236 -4.268 1.00 98.31 97 LEU A C 1
ATOM 757 O O . LEU A 1 97 ? -10.251 -2.726 -4.812 1.00 98.31 97 LEU A O 1
ATOM 761 N N . VAL A 1 98 ? -12.292 -1.798 -4.960 1.00 98.31 98 VAL A N 1
ATOM 762 C CA . VAL A 1 98 ? -12.361 -1.848 -6.431 1.00 98.31 98 VAL A CA 1
ATOM 763 C C . VAL A 1 98 ? -11.273 -0.978 -7.059 1.00 98.31 98 VAL A C 1
ATOM 765 O O . VAL A 1 98 ? -10.575 -1.428 -7.965 1.00 98.31 98 VAL A O 1
ATOM 768 N N . LEU A 1 99 ? -11.072 0.241 -6.551 1.00 98.25 99 LEU A N 1
ATOM 769 C CA . LEU A 1 99 ? -10.019 1.138 -7.031 1.00 98.25 99 LEU A CA 1
ATOM 770 C C . LEU A 1 99 ? -8.619 0.580 -6.759 1.00 98.25 99 LEU A C 1
ATOM 772 O O . LEU A 1 99 ? -7.748 0.677 -7.620 1.00 98.25 99 LEU A O 1
ATOM 776 N N . TYR A 1 100 ? -8.402 -0.031 -5.592 1.00 98.25 100 TYR A N 1
ATOM 777 C CA . TYR A 1 100 ? -7.159 -0.719 -5.258 1.00 98.25 100 TYR A CA 1
ATOM 778 C C . TYR A 1 100 ? -6.909 -1.888 -6.213 1.00 98.25 100 TYR A C 1
ATOM 780 O O . TYR A 1 100 ? -5.827 -1.991 -6.777 1.00 98.25 100 TYR A O 1
ATOM 788 N N . PHE A 1 101 ? -7.912 -2.737 -6.446 1.00 98.44 101 PHE A N 1
ATOM 789 C CA . PHE A 1 101 ? -7.812 -3.853 -7.383 1.00 98.44 101 PHE A CA 1
ATOM 790 C C . PHE A 1 101 ? -7.500 -3.373 -8.807 1.00 98.44 101 PHE A C 1
ATOM 792 O O . PHE A 1 101 ? -6.577 -3.886 -9.433 1.00 98.44 101 PHE A O 1
ATOM 799 N N . GLY A 1 102 ? -8.208 -2.349 -9.295 1.00 98.12 102 GLY A N 1
ATOM 800 C CA . GLY A 1 102 ? -7.964 -1.749 -10.608 1.00 98.12 102 GLY A CA 1
ATOM 801 C C . GLY A 1 102 ? -6.553 -1.171 -10.732 1.00 98.12 102 GLY A C 1
ATOM 802 O O . GLY A 1 102 ? -5.848 -1.471 -11.693 1.00 98.12 102 GLY A O 1
ATOM 803 N N . LEU A 1 103 ? -6.100 -0.417 -9.724 1.00 97.31 103 LEU A N 1
ATOM 804 C CA . LEU A 1 103 ? -4.727 0.084 -9.647 1.00 97.31 103 LEU A CA 1
ATOM 805 C C . LEU A 1 103 ? -3.710 -1.062 -9.725 1.00 97.31 103 LEU A C 1
ATOM 807 O O . LEU A 1 103 ? -2.779 -1.009 -10.526 1.00 97.31 103 LEU A O 1
ATOM 811 N N . GLN A 1 104 ? -3.908 -2.115 -8.933 1.00 97.69 104 GLN A N 1
ATOM 812 C CA . GLN A 1 104 ? -2.999 -3.256 -8.902 1.00 97.69 104 GLN A CA 1
ATOM 813 C C . GLN A 1 104 ? -3.043 -4.077 -10.195 1.00 97.69 104 GLN A C 1
ATOM 815 O O . GLN A 1 104 ? -2.020 -4.643 -10.557 1.00 97.69 104 GLN A O 1
ATOM 820 N N . MET A 1 105 ? -4.160 -4.114 -10.928 1.00 97.88 105 MET A N 1
ATOM 821 C CA . MET A 1 105 ? -4.238 -4.746 -12.253 1.00 97.88 105 MET A CA 1
ATOM 822 C C . MET A 1 105 ? -3.437 -3.981 -13.314 1.00 97.88 105 MET A C 1
ATOM 824 O O . MET A 1 105 ? -2.815 -4.595 -14.181 1.00 97.88 105 MET A O 1
ATOM 828 N N . LEU A 1 106 ? -3.381 -2.648 -13.225 1.00 97.38 106 LEU A N 1
ATOM 829 C CA . LEU A 1 106 ? -2.589 -1.817 -14.142 1.00 97.38 106 LEU A CA 1
ATOM 830 C C . LEU A 1 106 ? -1.072 -2.002 -13.958 1.00 97.38 106 LEU A C 1
ATOM 832 O O . LEU A 1 106 ? -0.299 -1.738 -14.881 1.00 97.38 106 LEU A O 1
ATOM 836 N N . VAL A 1 107 ? -0.628 -2.466 -12.786 1.00 96.56 107 VAL A N 1
ATOM 837 C CA . VAL A 1 107 ? 0.791 -2.694 -12.475 1.00 96.56 107 VAL A CA 1
ATOM 838 C C . VAL A 1 107 ? 1.415 -3.751 -13.404 1.00 96.56 107 VAL A C 1
ATOM 840 O O . VAL A 1 107 ? 2.380 -3.388 -14.082 1.00 96.56 107 VAL A O 1
ATOM 843 N N . PRO A 1 108 ? 0.914 -5.000 -13.496 1.00 94.56 108 PRO A N 1
ATOM 844 C CA . PRO A 1 108 ? 1.388 -5.983 -14.468 1.00 94.56 108 PRO A CA 1
ATOM 845 C C . PRO A 1 108 ? 0.741 -5.815 -15.852 1.00 94.56 108 PRO A C 1
ATOM 847 O O . PRO A 1 108 ? 1.423 -6.022 -16.850 1.00 94.56 108 PRO A O 1
ATOM 850 N N . GLY A 1 109 ? -0.530 -5.394 -15.935 1.00 94.75 109 GLY A N 1
ATOM 851 C CA . GLY A 1 109 ? -1.280 -5.312 -17.195 1.00 94.75 109 GLY A CA 1
ATOM 852 C C . GLY A 1 109 ? -0.803 -4.216 -18.146 1.00 94.75 109 GLY A C 1
ATOM 853 O O . GLY A 1 109 ? -0.726 -4.437 -19.350 1.00 94.75 109 GLY A O 1
ATOM 854 N N . ALA A 1 110 ? -0.447 -3.048 -17.606 1.00 93.88 110 ALA A N 1
ATOM 855 C CA . ALA A 1 110 ? -0.005 -1.893 -18.390 1.00 93.88 110 ALA A CA 1
ATOM 856 C C . ALA A 1 110 ? 1.420 -1.433 -18.041 1.00 93.88 110 ALA A C 1
ATOM 858 O O . ALA A 1 110 ? 1.926 -0.490 -18.640 1.00 93.88 110 ALA A O 1
ATOM 859 N N . GLY A 1 111 ? 2.081 -2.042 -17.050 1.00 93.88 111 GLY A N 1
ATOM 860 C CA . GLY A 1 111 ? 3.395 -1.577 -16.605 1.00 93.88 111 GLY A CA 1
ATOM 861 C C . GLY A 1 111 ? 3.343 -0.181 -15.978 1.00 93.88 111 GLY A C 1
ATOM 862 O O . GLY A 1 111 ? 4.287 0.593 -16.131 1.00 93.88 111 GLY A O 1
ATOM 863 N N . LEU A 1 112 ? 2.257 0.149 -15.262 1.00 95.69 112 LEU A N 1
ATOM 864 C CA . LEU A 1 112 ? 2.002 1.486 -14.701 1.00 95.69 112 LEU A CA 1
ATOM 865 C C . LEU A 1 112 ? 3.213 2.088 -13.961 1.00 95.69 112 LEU A C 1
ATOM 867 O O . LEU A 1 112 ? 3.505 3.275 -14.078 1.00 95.69 112 LEU A O 1
ATOM 871 N N . HIS A 1 113 ? 3.922 1.243 -13.213 1.00 94.75 113 HIS A N 1
ATOM 872 C CA . HIS A 1 113 ? 5.070 1.594 -12.376 1.00 94.75 113 HIS A CA 1
ATOM 873 C C . HIS A 1 113 ? 6.419 1.604 -13.115 1.00 94.75 113 HIS A C 1
ATOM 875 O O . HIS A 1 113 ? 7.444 1.910 -12.505 1.00 94.75 113 HIS A O 1
ATOM 881 N N . ARG A 1 114 ? 6.442 1.211 -14.394 1.0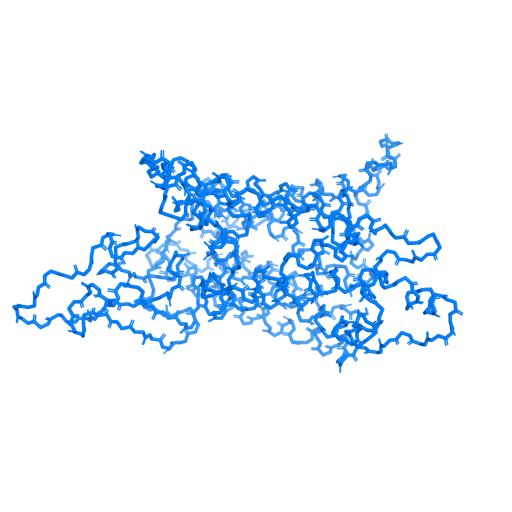0 93.31 114 ARG A N 1
ATOM 882 C CA . ARG A 1 114 ? 7.654 1.131 -15.227 1.00 93.31 114 ARG A CA 1
ATOM 883 C C . ARG A 1 114 ? 7.731 2.243 -16.264 1.00 93.31 114 ARG A C 1
ATOM 885 O O . ARG A 1 114 ? 8.824 2.642 -16.646 1.00 93.31 114 ARG A O 1
ATOM 892 N N . THR A 1 115 ? 6.576 2.757 -16.676 1.00 95.56 115 THR A N 1
ATOM 893 C CA . THR A 1 115 ? 6.463 3.788 -17.705 1.00 95.56 115 THR A CA 1
ATOM 894 C C . THR A 1 115 ? 6.110 5.142 -17.077 1.00 95.56 115 THR A C 1
ATOM 896 O O . THR A 1 115 ? 5.012 5.285 -16.524 1.00 95.56 115 THR A O 1
ATOM 899 N N . PRO A 1 116 ? 6.985 6.162 -17.180 1.00 96.75 116 PRO A N 1
ATOM 900 C CA . PRO A 1 116 ? 6.740 7.482 -16.598 1.00 96.75 116 PRO A CA 1
ATOM 901 C C . PRO A 1 116 ? 5.469 8.153 -17.126 1.00 96.75 116 PRO A C 1
ATOM 903 O O . PRO A 1 116 ? 4.718 8.706 -16.326 1.00 96.75 116 PRO A O 1
ATOM 906 N N . ALA A 1 117 ? 5.156 8.017 -18.421 1.00 97.31 117 ALA A N 1
ATOM 907 C CA . ALA A 1 117 ? 3.914 8.547 -18.990 1.00 97.31 117 ALA A CA 1
ATOM 908 C C . ALA A 1 117 ? 2.657 7.974 -18.315 1.00 97.31 117 ALA A C 1
ATOM 910 O O . ALA A 1 117 ? 1.711 8.706 -18.031 1.00 97.31 117 ALA A O 1
ATOM 911 N N . TYR A 1 118 ? 2.641 6.672 -18.015 1.00 97.50 118 TYR A N 1
ATOM 912 C CA . TYR A 1 118 ? 1.505 6.038 -17.340 1.00 97.50 118 TYR A CA 1
ATOM 913 C C . TYR A 1 118 ? 1.427 6.461 -15.875 1.00 97.50 118 TYR A C 1
ATOM 915 O O . TYR A 1 118 ? 0.337 6.711 -15.365 1.00 97.50 118 TYR A O 1
ATOM 923 N N . THR A 1 119 ? 2.578 6.620 -15.213 1.00 97.62 119 THR A N 1
ATOM 924 C CA . THR A 1 119 ? 2.626 7.212 -13.871 1.00 97.62 119 THR A CA 1
ATOM 925 C C . THR A 1 119 ? 2.067 8.638 -13.886 1.00 97.62 119 THR A C 1
ATOM 927 O O . THR A 1 119 ? 1.228 8.950 -13.050 1.00 97.62 119 THR A O 1
ATOM 930 N N . ALA A 1 120 ? 2.439 9.482 -14.854 1.00 97.69 120 ALA A N 1
ATOM 931 C CA . ALA A 1 120 ? 1.916 10.844 -14.983 1.00 97.69 120 ALA A CA 1
ATOM 932 C C . ALA A 1 120 ? 0.389 10.869 -15.171 1.00 97.69 120 ALA A C 1
ATOM 934 O O . ALA A 1 120 ? -0.297 11.606 -14.461 1.00 97.69 120 ALA A O 1
ATOM 935 N N . TRP A 1 121 ? -0.160 10.013 -16.043 1.00 97.94 121 TRP A N 1
ATOM 936 C CA . TRP A 1 121 ? -1.612 9.852 -16.201 1.00 97.94 121 TRP A CA 1
ATOM 937 C C . TRP A 1 121 ? -2.304 9.409 -14.912 1.00 97.94 121 TRP A C 1
ATOM 939 O O . TRP A 1 121 ? -3.367 9.925 -14.573 1.00 97.94 121 TRP A O 1
ATOM 949 N N . PHE A 1 122 ? -1.699 8.488 -14.165 1.00 97.56 122 PHE A N 1
ATOM 950 C CA . PHE A 1 122 ? -2.223 8.054 -12.874 1.00 97.56 122 PHE A CA 1
ATOM 951 C C . PHE A 1 122 ? -2.217 9.175 -11.829 1.00 97.56 122 PHE A C 1
ATOM 953 O O . PHE A 1 122 ? -3.225 9.381 -11.155 1.00 97.56 122 PHE A O 1
ATOM 960 N N . LEU A 1 123 ? -1.121 9.930 -11.711 1.00 97.44 123 LEU A N 1
ATOM 961 C CA . LEU A 1 123 ? -1.031 11.071 -10.795 1.00 97.44 123 LEU A CA 1
ATOM 962 C C . LEU A 1 123 ? -2.053 12.157 -11.161 1.00 97.44 123 LEU A C 1
ATOM 964 O O . LEU A 1 123 ? -2.741 12.666 -10.275 1.00 97.44 123 LEU A O 1
ATOM 968 N N . LEU A 1 124 ? -2.206 12.466 -12.453 1.00 98.06 124 LEU A N 1
ATOM 969 C CA . LEU A 1 124 ? -3.233 13.384 -12.944 1.00 98.06 124 LEU A CA 1
ATOM 970 C C . LEU A 1 124 ? -4.635 12.881 -12.585 1.00 98.06 124 LEU A C 1
ATOM 972 O O . LEU A 1 124 ? -5.419 13.625 -12.004 1.00 98.06 124 LEU A O 1
ATOM 976 N N . GLY A 1 125 ? -4.920 11.602 -12.842 1.00 97.88 125 GLY A N 1
ATOM 977 C CA . GLY A 1 125 ? -6.183 10.968 -12.476 1.00 97.88 125 GLY A CA 1
ATOM 978 C C . GLY A 1 125 ? -6.485 11.067 -10.979 1.00 97.88 125 GLY A C 1
ATOM 979 O O . GLY A 1 125 ? -7.613 11.380 -10.608 1.00 97.88 125 GLY A O 1
ATOM 980 N N . LEU A 1 126 ? -5.486 10.880 -10.109 1.00 97.75 126 LEU A N 1
ATOM 981 C CA . LEU A 1 126 ? -5.641 11.050 -8.661 1.00 97.75 126 LEU A CA 1
ATOM 982 C C . LEU A 1 126 ? -5.954 12.498 -8.264 1.00 97.75 126 LEU A C 1
ATOM 984 O O . LEU A 1 126 ? -6.823 12.711 -7.419 1.00 97.75 126 LEU A O 1
ATOM 988 N N . VAL A 1 127 ? -5.268 13.484 -8.852 1.00 97.88 127 VAL A N 1
ATOM 989 C CA . VAL A 1 127 ? -5.515 14.912 -8.584 1.00 97.88 127 VAL A CA 1
ATOM 990 C C . VAL A 1 127 ? -6.915 15.302 -9.044 1.00 97.88 127 VAL A C 1
ATOM 992 O O . VAL A 1 127 ? -7.673 15.881 -8.266 1.00 97.88 127 VAL A O 1
ATOM 995 N N . THR A 1 128 ? -7.284 14.947 -10.274 1.00 98.06 128 THR A N 1
ATOM 996 C CA . THR A 1 128 ? -8.610 15.234 -10.826 1.00 98.06 128 THR A CA 1
ATOM 997 C C . THR A 1 128 ? -9.698 14.552 -10.004 1.00 98.06 128 THR A C 1
ATOM 999 O O . THR A 1 128 ? -10.646 15.215 -9.598 1.00 98.06 128 THR A O 1
ATOM 1002 N N . LEU A 1 129 ? -9.538 13.269 -9.663 1.00 98.06 129 LEU A N 1
ATOM 1003 C CA . LEU A 1 129 ? -10.508 12.547 -8.842 1.00 98.06 129 LEU A CA 1
ATOM 1004 C C . LEU A 1 129 ? -10.654 13.171 -7.449 1.00 98.06 129 LEU A C 1
ATOM 1006 O O . LEU A 1 129 ? -11.777 13.361 -6.992 1.00 98.06 129 LEU A O 1
ATOM 1010 N N . ALA A 1 130 ? -9.552 13.524 -6.781 1.00 97.75 130 ALA A N 1
ATOM 1011 C CA . ALA A 1 130 ? -9.603 14.176 -5.473 1.00 97.75 130 ALA A CA 1
ATOM 1012 C C . ALA A 1 130 ? -10.317 15.535 -5.539 1.00 97.75 130 ALA A C 1
ATOM 1014 O O . ALA A 1 130 ? -11.150 15.828 -4.681 1.00 97.75 130 ALA A O 1
ATOM 1015 N N . LEU A 1 131 ? -10.036 16.335 -6.573 1.00 97.50 131 LEU A N 1
ATOM 1016 C CA . LEU A 1 131 ? -10.663 17.638 -6.781 1.00 97.50 131 LEU A CA 1
ATOM 1017 C C . LEU A 1 131 ? -12.168 17.495 -7.042 1.00 97.50 131 LEU A C 1
ATOM 1019 O O . LEU A 1 131 ? -12.971 18.160 -6.391 1.00 97.50 131 LEU A O 1
ATOM 1023 N N . THR A 1 132 ? -12.553 16.604 -7.959 1.00 97.31 132 THR A N 1
ATOM 1024 C CA . THR A 1 132 ? -13.955 16.357 -8.313 1.00 97.31 132 THR A CA 1
ATOM 1025 C C . THR A 1 132 ? -14.734 15.788 -7.133 1.00 97.31 132 THR A C 1
ATOM 1027 O O . THR A 1 132 ? -15.820 16.274 -6.831 1.00 97.31 132 THR A O 1
ATOM 1030 N N . VAL A 1 133 ? -14.189 14.798 -6.421 1.00 97.38 133 VAL A N 1
ATOM 1031 C CA . VAL A 1 133 ? -14.858 14.212 -5.251 1.00 97.38 133 VAL A CA 1
ATOM 1032 C C . VAL A 1 133 ? -15.044 15.253 -4.150 1.00 97.38 133 VAL A C 1
ATOM 1034 O O . VAL A 1 133 ? -16.139 15.329 -3.602 1.00 97.38 133 VAL A O 1
ATOM 1037 N N . GLY A 1 134 ? -14.032 16.080 -3.867 1.00 96.00 134 GLY A N 1
ATOM 1038 C CA . GLY A 1 134 ? -14.150 17.172 -2.898 1.00 96.00 134 GLY A CA 1
ATOM 1039 C C . GLY A 1 134 ? -15.167 18.239 -3.314 1.00 96.00 134 GLY A C 1
ATOM 1040 O O . GLY A 1 134 ? -15.877 18.778 -2.473 1.00 96.00 134 GLY A O 1
ATOM 1041 N N . PHE A 1 135 ? -15.290 18.518 -4.614 1.00 96.75 135 PHE A N 1
ATOM 1042 C CA . PHE A 1 135 ? -16.308 19.434 -5.135 1.00 96.75 135 PHE A CA 1
ATOM 1043 C C . PHE A 1 135 ? -17.735 18.875 -4.993 1.00 96.75 135 PHE A C 1
ATOM 1045 O O . PHE A 1 135 ? -18.685 19.616 -4.733 1.00 96.75 135 PHE A O 1
ATOM 1052 N N . VAL A 1 136 ? -17.910 17.561 -5.158 1.00 96.38 136 VAL A N 1
ATOM 1053 C CA . VAL A 1 136 ? -19.229 16.914 -5.077 1.00 96.38 136 VAL A CA 1
ATOM 1054 C C . VAL A 1 136 ? -19.644 16.632 -3.630 1.00 96.38 136 VAL A C 1
ATOM 1056 O O . VAL A 1 136 ? -20.817 16.825 -3.306 1.00 96.38 136 VAL A O 1
ATOM 1059 N N . TRP A 1 137 ? -18.716 16.208 -2.766 1.00 95.94 137 TRP A N 1
ATOM 1060 C CA . TRP A 1 137 ? -18.979 15.806 -1.381 1.00 95.94 137 TRP A CA 1
ATOM 1061 C C . TRP A 1 137 ? -17.986 16.421 -0.389 1.00 95.94 137 TRP A C 1
ATOM 1063 O O . TRP A 1 137 ? -16.783 16.466 -0.639 1.00 95.94 137 TRP A O 1
ATOM 1073 N N . ARG A 1 138 ? -18.484 16.790 0.796 1.00 91.50 138 ARG A N 1
ATOM 1074 C CA . ARG A 1 138 ? -17.672 17.336 1.899 1.00 91.50 138 ARG A CA 1
ATOM 1075 C C . ARG A 1 138 ? -17.113 16.266 2.846 1.00 91.50 138 ARG A C 1
ATOM 1077 O O . ARG A 1 138 ? -17.368 15.069 2.690 1.00 91.50 138 ARG A O 1
ATOM 1084 N N . ASP A 1 139 ? -16.396 16.712 3.877 1.00 89.56 139 ASP A N 1
ATOM 1085 C CA . ASP A 1 139 ? -15.876 15.899 4.991 1.00 89.56 139 ASP A CA 1
ATOM 1086 C C . ASP A 1 139 ? -14.824 14.868 4.550 1.00 89.56 139 ASP A C 1
ATOM 1088 O O . ASP A 1 139 ? -14.856 13.697 4.960 1.00 89.56 139 ASP A O 1
ATOM 1092 N N . ARG A 1 140 ? -13.898 15.303 3.683 1.00 91.12 140 ARG A N 1
ATOM 1093 C CA . ARG A 1 140 ? -12.803 14.478 3.139 1.00 91.12 140 ARG A CA 1
ATOM 1094 C C . ARG A 1 140 ? -13.287 13.225 2.418 1.00 91.12 140 ARG A C 1
ATOM 1096 O O . ARG A 1 140 ? -12.790 12.113 2.641 1.00 91.12 140 ARG A O 1
ATOM 1103 N N . ALA A 1 141 ? -14.280 13.410 1.557 1.00 94.44 141 ALA A N 1
ATOM 1104 C CA . ALA A 1 141 ? -14.919 12.338 0.812 1.00 94.44 141 ALA A CA 1
ATOM 1105 C C . ALA A 1 141 ? -13.921 11.495 -0.001 1.00 94.44 141 ALA A C 1
ATOM 1107 O O . ALA A 1 141 ? -14.033 10.267 0.006 1.00 94.44 141 ALA A O 1
ATOM 1108 N N . PHE A 1 142 ? -12.896 12.107 -0.611 1.00 96.12 142 PHE A N 1
ATOM 1109 C CA . PHE A 1 142 ? -11.869 11.359 -1.341 1.00 96.12 142 PHE A CA 1
ATOM 1110 C C . PHE A 1 142 ? -11.152 10.357 -0.433 1.00 96.12 142 PHE A C 1
ATOM 1112 O O . PHE A 1 142 ? -11.159 9.155 -0.693 1.00 96.12 142 PHE A O 1
ATOM 1119 N N . CYS A 1 143 ? -10.598 10.814 0.689 1.00 92.88 143 CYS A N 1
ATOM 1120 C CA . CYS A 1 143 ? -9.846 9.961 1.609 1.00 92.88 143 CYS A CA 1
ATOM 1121 C C . CYS A 1 143 ? -10.697 8.881 2.296 1.00 92.88 143 CYS A C 1
ATOM 1123 O O . CYS A 1 143 ? -10.146 7.864 2.723 1.00 92.88 143 CYS A O 1
ATOM 1125 N N . ARG A 1 144 ? -12.014 9.093 2.420 1.00 92.38 144 ARG A N 1
ATOM 1126 C CA . ARG A 1 144 ? -12.952 8.152 3.056 1.00 92.38 144 ARG A CA 1
ATOM 1127 C C . ARG A 1 144 ? -13.577 7.140 2.097 1.00 92.38 144 ARG A C 1
ATOM 1129 O O . ARG A 1 144 ? -13.930 6.059 2.551 1.00 92.38 144 ARG A O 1
ATOM 1136 N N . GLY A 1 145 ? -13.734 7.477 0.817 1.00 94.44 145 GLY A N 1
ATOM 1137 C CA . GLY A 1 145 ? -14.451 6.627 -0.144 1.00 94.44 145 GLY A CA 1
ATOM 1138 C C . GLY A 1 145 ? -13.693 6.272 -1.420 1.00 94.44 145 GLY A C 1
ATOM 1139 O O . GLY A 1 145 ? -13.989 5.244 -2.017 1.00 94.44 145 GLY A O 1
ATOM 1140 N N . PHE A 1 146 ? -12.716 7.077 -1.843 1.00 97.19 146 PHE A N 1
ATOM 1141 C CA . PHE A 1 146 ? -12.143 6.992 -3.196 1.00 97.19 146 PHE A CA 1
ATOM 1142 C C . PHE A 1 146 ? -10.612 6.924 -3.242 1.00 97.19 146 PHE A C 1
ATOM 1144 O O . PHE A 1 146 ? -10.044 6.717 -4.308 1.00 97.19 146 PHE A O 1
ATOM 1151 N N . CYS A 1 147 ? -9.915 7.075 -2.117 1.00 96.38 147 CYS A N 1
ATOM 1152 C CA . CYS A 1 147 ? -8.463 6.937 -2.071 1.00 96.38 147 CYS A CA 1
ATOM 1153 C C . CYS A 1 147 ? -8.076 5.463 -2.279 1.00 96.38 147 CYS A C 1
ATOM 1155 O O . CYS A 1 147 ? -8.348 4.664 -1.378 1.00 96.38 147 CYS A O 1
ATOM 1157 N N . PRO A 1 148 ? -7.400 5.080 -3.384 1.00 96.62 148 PRO A N 1
ATOM 1158 C CA . PRO A 1 148 ? -7.132 3.669 -3.696 1.00 96.62 148 PRO A CA 1
ATOM 1159 C C . PRO A 1 148 ? -6.269 2.965 -2.643 1.00 96.62 148 PRO A C 1
ATOM 1161 O O . PRO A 1 148 ? -6.346 1.758 -2.465 1.00 96.62 148 PRO A O 1
ATOM 1164 N N . VAL A 1 149 ? -5.458 3.723 -1.904 1.00 96.00 149 VAL A N 1
ATOM 1165 C CA . VAL A 1 149 ? -4.603 3.203 -0.825 1.00 96.00 149 VAL A CA 1
ATOM 1166 C C . VAL A 1 149 ? -5.225 3.375 0.563 1.00 96.00 149 VAL A C 1
ATOM 1168 O O . VAL A 1 149 ? -4.586 3.077 1.569 1.00 96.00 149 VAL A O 1
ATOM 1171 N N . GLY A 1 150 ? -6.472 3.847 0.655 1.00 95.44 150 GLY A N 1
ATOM 1172 C CA . GLY A 1 150 ? -7.131 4.161 1.924 1.00 95.44 150 GLY A CA 1
ATOM 1173 C C . GLY A 1 150 ? -7.256 2.952 2.853 1.00 95.44 150 GLY A C 1
ATOM 1174 O O . GLY A 1 150 ? -6.956 3.080 4.043 1.00 95.44 150 GLY A O 1
ATOM 1175 N N . LEU A 1 151 ? -7.617 1.783 2.300 1.00 96.69 151 LEU A N 1
ATOM 1176 C CA . LEU A 1 151 ? -7.685 0.512 3.032 1.00 96.69 151 LEU A CA 1
ATOM 1177 C C . LEU A 1 151 ? -6.298 0.019 3.452 1.00 96.69 151 LEU A C 1
ATOM 1179 O O . LEU A 1 151 ? -6.162 -0.487 4.562 1.00 96.69 151 LEU A O 1
ATOM 1183 N N . LEU A 1 152 ? -5.265 0.220 2.626 1.00 97.25 152 LEU A N 1
ATOM 1184 C CA . LEU A 1 152 ? -3.884 -0.114 2.987 1.00 97.25 152 LEU A CA 1
ATOM 1185 C C . LEU A 1 152 ? -3.421 0.712 4.185 1.00 97.25 152 LEU A C 1
ATOM 1187 O O . LEU A 1 152 ? -2.988 0.149 5.187 1.00 97.25 152 LEU A O 1
ATOM 1191 N N . LEU A 1 153 ? -3.573 2.036 4.111 1.00 95.44 153 LEU A N 1
ATOM 1192 C CA . LEU A 1 153 ? -3.167 2.949 5.179 1.00 95.44 153 LEU A CA 1
ATOM 1193 C C . LEU A 1 153 ? -3.937 2.685 6.480 1.00 95.44 153 LEU A C 1
ATOM 1195 O O . LEU A 1 153 ? -3.343 2.708 7.554 1.00 95.44 153 LEU A O 1
ATOM 1199 N N . GLY A 1 154 ? -5.247 2.429 6.392 1.00 94.62 154 GLY A N 1
ATOM 1200 C CA . GLY A 1 154 ? -6.077 2.113 7.557 1.00 94.62 154 GLY A CA 1
ATOM 1201 C C . GLY A 1 154 ? -5.738 0.756 8.171 1.00 94.62 154 GLY A C 1
ATOM 1202 O O . GLY A 1 154 ? -5.547 0.665 9.378 1.00 94.62 154 GLY A O 1
ATOM 1203 N N . THR A 1 155 ? -5.589 -0.287 7.348 1.00 96.88 155 THR A N 1
ATOM 1204 C CA . THR A 1 155 ? -5.354 -1.663 7.820 1.00 96.88 155 THR A CA 1
ATOM 1205 C C . THR A 1 155 ? -3.938 -1.851 8.360 1.00 96.88 155 THR A C 1
ATOM 1207 O O . THR A 1 155 ? -3.769 -2.440 9.424 1.00 96.88 155 THR A O 1
ATOM 1210 N N . TYR A 1 156 ? -2.914 -1.339 7.671 1.00 96.94 156 TYR A N 1
ATOM 1211 C CA . TYR A 1 156 ? -1.529 -1.466 8.138 1.00 96.94 156 TYR A CA 1
ATOM 1212 C C . TYR A 1 156 ? -1.232 -0.510 9.296 1.00 96.94 156 TYR A C 1
ATOM 1214 O O . TYR A 1 156 ? -0.423 -0.829 10.161 1.00 96.94 156 TYR A O 1
ATOM 1222 N N . GLY A 1 157 ? -1.918 0.636 9.349 1.00 95.38 157 GLY A N 1
ATOM 1223 C CA . GLY A 1 157 ? -1.708 1.651 10.377 1.00 95.38 157 GLY A CA 1
ATOM 1224 C C . GLY A 1 157 ? -2.398 1.410 11.717 1.00 95.38 157 GLY A C 1
ATOM 1225 O O . GLY A 1 157 ? -2.135 2.158 12.663 1.00 95.38 157 GLY A O 1
ATOM 1226 N N . ARG A 1 158 ? -3.234 0.367 11.851 1.00 94.56 158 ARG A N 1
ATOM 1227 C CA . ARG A 1 158 ? -3.952 0.058 13.108 1.00 94.56 158 ARG A CA 1
ATOM 1228 C C . ARG A 1 158 ? -3.001 -0.104 14.298 1.00 94.56 158 ARG A C 1
ATOM 1230 O O . ARG A 1 158 ? -3.335 0.302 15.405 1.00 94.56 158 ARG A O 1
ATOM 1237 N N . GLY A 1 159 ? -1.808 -0.649 14.056 1.00 94.50 159 GLY A N 1
ATOM 1238 C CA . GLY A 1 159 ? -0.773 -0.867 15.066 1.00 94.50 159 GLY A CA 1
ATOM 1239 C C . GLY A 1 159 ? 0.150 0.326 15.334 1.00 94.50 159 GLY A C 1
ATOM 1240 O O . GLY A 1 159 ? 1.100 0.165 16.096 1.00 94.50 159 GLY A O 1
ATOM 1241 N N . GLY A 1 160 ? -0.087 1.497 14.732 1.00 95.88 160 GLY A N 1
ATOM 1242 C CA . GLY A 1 160 ? 0.842 2.630 14.780 1.00 95.88 160 GLY A CA 1
ATOM 1243 C C . GLY A 1 160 ? 1.199 3.119 16.195 1.00 95.88 160 GLY A C 1
ATOM 1244 O O . GLY A 1 160 ? 0.364 3.141 17.110 1.00 95.88 160 GLY A O 1
ATOM 1245 N N . MET A 1 161 ? 2.448 3.566 16.347 1.00 96.12 161 MET A N 1
ATOM 1246 C CA . MET A 1 161 ? 3.056 4.055 17.591 1.00 96.12 161 MET A CA 1
ATOM 1247 C C . MET A 1 161 ? 2.585 5.448 17.999 1.00 96.12 161 MET A C 1
ATOM 1249 O O . MET A 1 161 ? 2.728 5.816 19.159 1.00 96.12 161 MET A O 1
ATOM 1253 N N . VAL A 1 162 ? 2.026 6.229 17.075 1.00 96.00 162 VAL A N 1
ATOM 1254 C CA . VAL A 1 162 ? 1.476 7.554 17.377 1.00 96.00 162 VAL A CA 1
ATOM 1255 C C . VAL A 1 162 ? -0.044 7.459 17.420 1.00 96.00 162 VAL A C 1
ATOM 1257 O O . VAL A 1 162 ? -0.666 6.923 16.502 1.00 96.00 162 VAL A O 1
ATOM 1260 N N . ALA A 1 163 ? -0.660 7.943 18.496 1.00 95.69 163 ALA A N 1
ATOM 1261 C CA . ALA A 1 163 ? -2.101 7.842 18.691 1.00 95.69 163 ALA A CA 1
ATOM 1262 C C . ALA A 1 163 ? -2.688 9.085 19.355 1.00 95.69 163 ALA A C 1
ATOM 1264 O O . ALA A 1 163 ? -2.105 9.651 20.276 1.00 95.69 163 ALA A O 1
ATOM 1265 N N . VAL A 1 164 ? -3.890 9.463 18.921 1.00 95.38 164 VAL A N 1
ATOM 1266 C CA . VAL A 1 164 ? -4.736 10.430 19.626 1.00 95.38 164 VAL A CA 1
ATOM 1267 C C . VAL A 1 164 ? -5.783 9.662 20.423 1.00 95.38 164 VAL A C 1
ATOM 1269 O O . VAL A 1 164 ? -6.500 8.833 19.859 1.00 95.38 164 VAL A O 1
ATOM 1272 N N . ARG A 1 165 ? -5.873 9.923 21.728 1.00 94.56 165 ARG A N 1
ATOM 1273 C CA . ARG A 1 165 ? -6.832 9.273 22.634 1.00 94.56 165 ARG A CA 1
ATOM 1274 C C . ARG A 1 165 ? -7.511 10.292 23.548 1.00 94.56 165 ARG A C 1
ATOM 1276 O O . ARG A 1 165 ? -6.884 11.306 23.869 1.00 94.56 165 ARG A O 1
ATOM 1283 N N . PRO A 1 166 ? -8.745 10.025 24.004 1.00 92.62 166 PRO A N 1
ATOM 1284 C CA . PRO A 1 166 ? -9.322 10.782 25.103 1.00 92.62 166 PRO A CA 1
ATOM 1285 C C . PRO A 1 166 ? -8.473 10.622 26.375 1.00 92.62 166 PRO A C 1
ATOM 1287 O O . PRO A 1 166 ? -7.764 9.623 26.580 1.00 92.62 166 PRO A O 1
ATOM 1290 N N . ALA A 1 167 ? -8.509 11.635 27.231 1.00 88.06 167 ALA A N 1
ATOM 1291 C CA . ALA A 1 167 ? -8.001 11.524 28.587 1.00 88.06 167 ALA A CA 1
ATOM 1292 C C . ALA A 1 167 ? -8.899 10.573 29.405 1.00 88.06 167 ALA A C 1
ATOM 1294 O O . ALA A 1 167 ? -10.108 10.537 29.189 1.00 88.06 167 ALA A O 1
ATOM 1295 N N . PRO A 1 168 ? -8.326 9.777 30.324 1.00 81.69 168 PRO A N 1
ATOM 1296 C CA . PRO A 1 168 ? -9.051 8.744 31.058 1.00 81.69 168 PRO A CA 1
ATOM 1297 C C . PRO A 1 168 ? -9.942 9.340 32.152 1.00 81.69 168 PRO A C 1
ATOM 1299 O O . PRO A 1 168 ? -10.847 8.669 32.635 1.00 81.69 168 PRO A O 1
ATOM 1302 N N . HIS A 1 169 ? -9.694 10.590 32.539 1.00 73.81 169 HIS A N 1
ATOM 1303 C CA . HIS A 1 169 ? -10.560 11.381 33.398 1.00 73.81 169 HIS A CA 1
ATOM 1304 C C . HIS A 1 169 ? -10.739 12.756 32.769 1.00 73.81 169 HIS A C 1
ATOM 1306 O O . HIS A 1 169 ? -9.758 13.413 32.416 1.00 73.81 169 HIS A O 1
ATOM 1312 N N . GLN A 1 170 ? -11.994 13.175 32.633 1.00 67.25 170 GLN A N 1
ATOM 1313 C CA . GLN A 1 170 ? -12.322 14.580 32.432 1.00 67.25 170 GLN A CA 1
ATOM 1314 C C . GLN A 1 170 ? -12.478 15.219 33.817 1.00 67.25 170 GLN A C 1
ATOM 1316 O O . GLN A 1 170 ? -13.050 14.577 34.702 1.00 67.25 170 GLN A O 1
ATOM 1321 N N . PRO A 1 171 ? -11.970 16.442 34.036 1.00 65.00 171 PRO A N 1
ATOM 1322 C CA . PRO A 1 171 ? -12.221 17.169 35.274 1.00 65.00 171 PRO A CA 1
ATOM 1323 C C . PRO A 1 171 ? -13.726 17.249 35.563 1.00 65.00 171 PRO A C 1
ATOM 1325 O O . PRO A 1 171 ? -14.525 17.440 34.642 1.00 65.00 171 PRO A O 1
ATOM 1328 N N . ALA A 1 172 ? -14.119 17.109 36.829 1.00 62.72 172 ALA A N 1
ATOM 1329 C CA . ALA A 1 172 ? -15.510 17.301 37.230 1.00 62.72 172 ALA A CA 1
ATOM 1330 C C . ALA A 1 172 ? -15.974 18.715 36.828 1.00 62.72 172 ALA A C 1
ATOM 1332 O O . ALA A 1 172 ? -15.285 19.695 37.104 1.00 62.72 172 ALA A O 1
ATOM 1333 N N . GLY A 1 173 ? -17.112 18.813 36.134 1.00 67.69 173 GLY A N 1
ATOM 1334 C CA . GLY A 1 173 ? -17.630 20.082 35.604 1.00 67.69 173 GLY A CA 1
ATOM 1335 C C . GLY A 1 173 ? -17.018 20.540 34.273 1.00 67.69 173 GLY A C 1
ATOM 1336 O O . GLY A 1 173 ? -17.357 21.625 33.802 1.00 67.69 173 GLY A O 1
ATOM 1337 N N . ALA A 1 174 ? -16.145 19.746 33.639 1.00 67.56 174 ALA A N 1
ATOM 1338 C CA . ALA A 1 174 ? -15.654 20.058 32.299 1.00 67.56 174 ALA A CA 1
ATOM 1339 C C . ALA A 1 174 ? -16.807 20.067 31.268 1.00 67.56 174 ALA A C 1
ATOM 1341 O O . ALA A 1 174 ? -17.729 19.250 31.373 1.00 67.56 174 ALA A O 1
ATOM 1342 N N . PRO A 1 175 ? -16.761 20.952 30.250 1.00 72.69 175 PRO A N 1
ATOM 1343 C CA . PRO A 1 175 ? -17.714 20.927 29.146 1.00 72.69 175 PRO A CA 1
ATOM 1344 C C . PRO A 1 175 ? -17.727 19.564 28.449 1.00 72.69 175 PRO A C 1
ATOM 1346 O O . PRO A 1 175 ? -16.746 18.820 28.505 1.00 72.69 175 PRO A O 1
ATOM 1349 N N . ALA A 1 176 ? -18.813 19.267 27.731 1.00 75.12 176 ALA A N 1
ATOM 1350 C CA . ALA A 1 176 ? -18.885 18.067 26.906 1.00 75.12 176 ALA A CA 1
ATOM 1351 C C . ALA A 1 176 ? -17.656 17.969 25.979 1.00 75.12 176 ALA A C 1
ATOM 1353 O O . ALA A 1 176 ? -17.261 18.944 25.336 1.00 75.12 176 ALA A O 1
ATOM 1354 N N . GLY A 1 177 ? -17.038 16.785 25.942 1.00 77.38 177 GLY A N 1
ATOM 1355 C CA . GLY A 1 177 ? -15.870 16.522 25.106 1.00 77.38 177 GLY A CA 1
ATOM 1356 C C . GLY A 1 177 ? -16.147 16.713 23.605 1.00 77.38 177 GLY A C 1
ATOM 1357 O O . GLY A 1 177 ? -17.304 16.757 23.185 1.00 77.38 177 GLY A O 1
ATOM 1358 N N . PRO A 1 178 ? -15.091 16.782 22.773 1.00 86.12 178 PRO A N 1
ATOM 1359 C CA . PRO A 1 178 ? -15.222 16.996 21.333 1.00 86.12 178 PRO A CA 1
ATOM 1360 C C . PRO A 1 178 ? -16.119 15.936 20.676 1.00 86.12 178 PRO A C 1
ATOM 1362 O O . PRO A 1 178 ? -16.023 14.738 20.989 1.00 86.12 178 PRO A O 1
ATOM 1365 N N . ASP A 1 179 ? -16.949 16.389 19.737 1.00 87.50 179 ASP A N 1
ATOM 1366 C CA . ASP A 1 179 ? -17.945 15.583 19.033 1.00 87.50 179 ASP A CA 1
ATOM 1367 C C . ASP A 1 179 ? -17.489 15.218 17.606 1.00 87.50 179 ASP A C 1
ATOM 1369 O O . ASP A 1 179 ? -16.336 15.416 17.212 1.00 87.50 179 ASP A O 1
ATOM 1373 N N . VAL A 1 180 ? -18.404 14.660 16.807 1.00 88.25 180 VAL A N 1
ATOM 1374 C CA . VAL A 1 180 ? -18.134 14.259 15.417 1.00 88.25 180 VAL A CA 1
ATOM 1375 C C . VAL A 1 180 ? -17.684 15.441 14.548 1.00 88.25 180 VAL A C 1
ATOM 1377 O O . VAL A 1 180 ? -16.828 15.264 13.680 1.00 88.25 180 VAL A O 1
ATOM 1380 N N . ARG A 1 181 ? -18.223 16.646 14.774 1.00 86.50 181 ARG A N 1
ATOM 1381 C CA . ARG A 1 181 ? -17.927 17.849 13.976 1.00 86.50 181 ARG A CA 1
ATOM 1382 C C . ARG A 1 181 ? -16.528 18.385 14.263 1.00 86.50 181 ARG A C 1
ATOM 1384 O O . ARG A 1 181 ? -15.929 19.034 13.408 1.00 86.50 181 ARG A O 1
ATOM 1391 N N . SER A 1 182 ? -15.967 18.054 15.425 1.00 88.12 182 SER A N 1
ATOM 1392 C CA . SER A 1 182 ? -14.582 18.379 15.764 1.00 88.12 182 SER A CA 1
ATOM 1393 C C . SER A 1 182 ? -13.545 17.601 14.953 1.00 88.12 182 SER A C 1
ATOM 1395 O O . SER A 1 182 ? -12.376 18.006 14.886 1.00 88.12 182 SER A O 1
ATOM 1397 N N . CYS A 1 183 ? -13.946 16.492 14.322 1.00 90.88 183 CYS A N 1
ATOM 1398 C CA . CYS A 1 183 ? -13.072 15.659 13.513 1.00 90.88 183 CYS A CA 1
ATOM 1399 C C . CYS A 1 183 ? -13.367 15.813 12.011 1.00 90.88 183 CYS A C 1
ATOM 1401 O O . CYS A 1 183 ? -14.438 15.415 11.561 1.00 90.88 183 CYS A O 1
ATOM 1403 N N . PRO A 1 184 ? -12.388 16.220 11.184 1.00 86.50 184 PRO A N 1
ATOM 1404 C CA . PRO A 1 184 ? -12.568 16.271 9.727 1.00 86.50 184 PRO A CA 1
ATOM 1405 C C . PRO A 1 184 ? -12.830 14.899 9.075 1.00 86.50 184 PRO A C 1
ATOM 1407 O O . PRO A 1 184 ? -13.255 14.827 7.929 1.00 86.50 184 PRO A O 1
ATOM 1410 N N . SER A 1 185 ? -12.579 13.793 9.785 1.00 87.19 185 SER A N 1
ATOM 1411 C CA . SER A 1 185 ? -12.931 12.432 9.337 1.00 87.19 185 SER A CA 1
ATOM 1412 C C . SER A 1 185 ? -14.307 11.959 9.808 1.00 87.19 185 SER A C 1
ATOM 1414 O O . SER A 1 185 ? -14.646 10.807 9.556 1.00 87.19 185 SER A O 1
ATOM 1416 N N . LEU A 1 186 ? -15.071 12.800 10.511 1.00 90.25 186 LEU A N 1
ATOM 1417 C CA . LEU A 1 186 ? -16.322 12.432 11.181 1.00 90.25 186 LEU A CA 1
ATOM 1418 C C . LEU A 1 186 ? -16.166 11.273 12.185 1.00 90.25 186 LEU A C 1
ATOM 1420 O O . LEU A 1 186 ? -17.070 10.459 12.360 1.00 90.25 186 LEU A O 1
ATOM 1424 N N . LEU A 1 187 ? -15.013 11.196 12.855 1.00 91.56 187 LEU A N 1
ATOM 1425 C CA . LEU A 1 187 ? -14.827 10.318 14.014 1.00 91.56 187 LEU A CA 1
ATOM 1426 C C . LEU A 1 187 ? -15.274 11.048 15.272 1.00 91.56 187 LEU A C 1
ATOM 1428 O O . LEU A 1 187 ? -15.163 12.267 15.331 1.00 91.56 187 LEU A O 1
ATOM 1432 N N . HIS A 1 188 ? -15.706 10.311 16.290 1.00 93.75 188 HIS A N 1
ATOM 1433 C CA . HIS A 1 188 ? -16.044 10.880 17.591 1.00 93.75 188 HIS A CA 1
ATOM 1434 C C . HIS A 1 188 ? -14.797 10.878 18.497 1.00 93.75 188 HIS A C 1
ATOM 1436 O O . HIS A 1 188 ? -14.469 9.821 19.044 1.00 93.75 188 HIS A O 1
ATOM 1442 N N . PRO A 1 189 ? -14.062 12.001 18.666 1.00 93.12 189 PRO A N 1
ATOM 1443 C CA . PRO A 1 189 ? -12.734 11.983 19.285 1.00 93.12 189 PRO A CA 1
ATOM 1444 C C . PRO A 1 189 ? -12.757 11.486 20.734 1.00 93.12 189 PRO A C 1
ATOM 1446 O O . PRO A 1 189 ? -11.870 10.739 21.141 1.00 93.12 189 PRO A O 1
ATOM 1449 N N . SER A 1 190 ? -13.832 11.799 21.462 1.00 90.62 190 SER A N 1
ATOM 1450 C CA . SER A 1 190 ? -14.076 11.345 22.838 1.00 90.62 190 SER A CA 1
ATOM 1451 C C . SER A 1 190 ? -14.269 9.826 22.980 1.00 90.62 190 SER A C 1
ATOM 1453 O O . SER A 1 190 ? -14.279 9.314 24.093 1.00 90.62 190 SER A O 1
ATOM 1455 N N . ARG A 1 191 ? -14.446 9.091 21.872 1.00 91.19 191 ARG A N 1
ATOM 1456 C CA . ARG A 1 191 ? -14.623 7.626 21.841 1.00 91.19 191 ARG A CA 1
ATOM 1457 C C . ARG A 1 191 ? -13.520 6.908 21.055 1.00 91.19 191 ARG A C 1
ATOM 1459 O O . ARG A 1 191 ? -13.670 5.731 20.751 1.00 91.19 191 ARG A O 1
ATOM 1466 N N . LEU A 1 192 ? -12.431 7.595 20.696 1.00 94.25 192 LEU A N 1
ATOM 1467 C CA . LEU A 1 192 ? -11.331 6.968 19.960 1.00 94.25 192 LEU A CA 1
ATOM 1468 C C . LEU A 1 192 ? -10.641 5.902 20.815 1.00 94.25 192 LEU A C 1
ATOM 1470 O O . LEU A 1 192 ? -9.988 6.221 21.810 1.00 94.25 192 LEU A O 1
ATOM 1474 N N . SER A 1 193 ? -10.742 4.653 20.374 1.00 93.88 193 SER A N 1
ATOM 1475 C CA . SER A 1 193 ? -10.179 3.472 21.032 1.00 93.88 193 SER A CA 1
ATOM 1476 C C . SER A 1 193 ? -9.107 2.764 20.194 1.00 93.88 193 SER A C 1
ATOM 1478 O O . SER A 1 193 ? -8.374 1.941 20.731 1.00 93.88 193 SER A O 1
ATOM 1480 N N . ASP A 1 194 ? -8.955 3.109 18.912 1.00 93.38 194 ASP A N 1
ATOM 1481 C CA . ASP A 1 194 ? -7.970 2.522 17.998 1.00 93.38 194 ASP A CA 1
ATOM 1482 C C . ASP A 1 194 ? -7.397 3.554 16.994 1.00 93.38 194 ASP A C 1
ATOM 1484 O O . ASP A 1 194 ? -7.662 4.759 17.072 1.00 93.38 194 ASP A O 1
ATOM 1488 N N . ASN A 1 195 ? -6.525 3.090 16.091 1.00 93.75 195 ASN A N 1
ATOM 1489 C CA . ASN A 1 195 ? -5.853 3.900 15.067 1.00 93.75 195 ASN A CA 1
ATOM 1490 C C . ASN A 1 195 ? -6.335 3.629 13.628 1.00 93.75 195 ASN A C 1
ATOM 1492 O O . ASN A 1 195 ? -5.736 4.154 12.690 1.00 93.75 195 ASN A O 1
ATOM 1496 N N . ALA A 1 196 ? -7.380 2.822 13.430 1.00 90.19 196 ALA A N 1
ATOM 1497 C CA . ALA A 1 196 ? -7.794 2.357 12.107 1.00 90.19 196 ALA A CA 1
ATOM 1498 C C . ALA A 1 196 ? -8.219 3.500 11.181 1.00 90.19 196 ALA A C 1
ATOM 1500 O O . ALA A 1 196 ? -7.874 3.484 10.003 1.00 90.19 196 ALA A O 1
ATOM 1501 N N . ASP A 1 197 ? -8.892 4.519 11.725 1.00 90.50 197 ASP A N 1
ATOM 1502 C CA . ASP A 1 197 ? -9.393 5.655 10.944 1.00 90.50 197 ASP A CA 1
ATOM 1503 C C . ASP A 1 197 ? -8.750 7.000 11.309 1.00 90.50 197 ASP A C 1
ATOM 1505 O O . ASP A 1 197 ? -8.735 7.926 10.488 1.00 90.50 197 ASP A O 1
ATOM 1509 N N . CYS A 1 198 ? -8.193 7.126 12.519 1.00 92.94 198 CYS A N 1
ATOM 1510 C CA . CYS A 1 198 ? -7.647 8.383 13.027 1.00 92.94 198 CYS A CA 1
ATOM 1511 C C . CYS A 1 198 ? -6.378 8.809 12.269 1.00 92.94 198 CYS A C 1
ATOM 1513 O O . CYS A 1 198 ? -5.382 8.092 12.248 1.00 92.94 198 CYS A O 1
ATOM 1515 N N . LEU A 1 199 ? -6.378 10.024 11.705 1.00 92.44 199 LEU A N 1
ATOM 1516 C CA . LEU A 1 199 ? -5.206 10.583 11.007 1.00 92.44 199 LEU A CA 1
ATOM 1517 C C . LEU A 1 199 ? -4.125 11.147 11.932 1.00 92.44 199 LEU A C 1
ATOM 1519 O O . LEU A 1 199 ? -3.115 11.641 11.444 1.00 92.44 199 LEU A O 1
ATOM 1523 N N . VAL A 1 200 ? -4.361 11.163 13.247 1.00 93.56 200 VAL A N 1
ATOM 1524 C CA . VAL A 1 200 ? -3.448 11.790 14.219 1.00 93.56 200 VAL A CA 1
ATOM 1525 C C . VAL A 1 200 ? -3.217 13.290 13.910 1.00 93.56 200 VAL A C 1
ATOM 1527 O O . VAL A 1 200 ? -2.189 13.872 14.223 1.00 93.56 200 VAL A O 1
ATOM 1530 N N . CYS A 1 201 ? -4.208 13.953 13.299 1.00 91.81 201 CYS A N 1
ATOM 1531 C CA . CYS A 1 201 ? -4.121 15.356 12.859 1.00 91.81 201 CYS A CA 1
ATOM 1532 C C . CYS A 1 201 ? -4.282 16.402 13.970 1.00 91.81 201 CYS A C 1
ATOM 1534 O O . CYS A 1 201 ? -4.249 17.591 13.673 1.00 91.81 201 CYS A O 1
ATOM 1536 N N . THR A 1 202 ? -4.600 15.957 15.193 1.00 93.44 202 THR A N 1
ATOM 1537 C CA . THR A 1 202 ? -4.883 16.779 16.388 1.00 93.44 202 THR A CA 1
ATOM 1538 C C . THR A 1 202 ? -5.919 17.902 16.222 1.00 93.44 202 THR A C 1
ATOM 1540 O O . THR A 1 202 ? -6.130 18.668 17.152 1.00 93.44 202 THR A O 1
ATOM 1543 N N . HIS A 1 203 ? -6.667 17.963 15.112 1.00 91.12 203 HIS A N 1
ATOM 1544 C CA . HIS A 1 203 ? -7.692 18.993 14.887 1.00 91.12 203 HIS A CA 1
ATOM 1545 C C . HIS A 1 203 ? -8.739 19.052 16.009 1.00 91.12 203 HIS A C 1
ATOM 1547 O O . HIS A 1 203 ? -9.167 20.132 16.410 1.00 91.12 203 HIS A O 1
ATOM 1553 N N . CYS A 1 204 ? -9.090 17.890 16.566 1.00 91.94 204 CYS A N 1
ATOM 1554 C CA . CYS A 1 204 ? -10.008 17.788 17.695 1.00 91.94 204 CYS A CA 1
ATOM 1555 C C . CYS A 1 204 ? -9.536 18.555 18.938 1.00 91.94 204 CYS A C 1
ATOM 1557 O O . CYS A 1 204 ? -10.384 18.996 19.696 1.00 91.94 204 CYS A O 1
ATOM 1559 N N . PHE A 1 205 ? -8.232 18.792 19.126 1.00 92.50 205 PHE A N 1
ATOM 1560 C CA . PHE A 1 205 ? -7.704 19.494 20.303 1.00 92.50 205 PHE A CA 1
ATOM 1561 C C . PHE A 1 205 ? -8.159 20.954 20.332 1.00 92.50 205 PHE A C 1
ATOM 1563 O O . PHE A 1 205 ? -8.312 21.518 21.404 1.00 92.50 205 PHE A O 1
ATOM 1570 N N . LYS A 1 206 ? -8.416 21.553 19.161 1.00 89.06 206 LYS A N 1
ATOM 1571 C CA . LYS A 1 206 ? -8.871 22.947 19.050 1.00 89.06 206 LYS A CA 1
ATOM 1572 C C . LYS A 1 206 ? -10.286 23.163 19.580 1.00 89.06 206 LYS A C 1
ATOM 1574 O O . LYS A 1 206 ? -10.634 24.283 19.920 1.00 89.06 206 LYS A O 1
ATOM 1579 N N . GLN A 1 207 ? -11.103 22.113 19.578 1.00 84.62 207 GLN A N 1
ATOM 1580 C CA . GLN A 1 207 ? -12.505 22.160 20.005 1.00 84.62 207 GLN A CA 1
ATOM 1581 C C . GLN A 1 207 ? -12.732 21.401 21.315 1.00 84.62 207 GLN A C 1
ATOM 1583 O O . GLN A 1 207 ? -13.843 21.375 21.832 1.00 84.62 207 GLN A O 1
ATOM 1588 N N . ALA A 1 208 ? -11.692 20.750 21.832 1.00 86.12 208 ALA A N 1
ATOM 1589 C CA . ALA A 1 208 ? -11.767 19.940 23.028 1.00 86.12 208 ALA A CA 1
ATOM 1590 C C . ALA A 1 208 ? -11.432 20.788 24.266 1.00 86.12 208 ALA A C 1
ATOM 1592 O O . ALA A 1 208 ? -10.498 21.592 24.204 1.00 86.12 208 ALA A O 1
ATOM 1593 N N . PRO A 1 209 ? -12.115 20.582 25.407 1.00 86.00 209 PRO A N 1
ATOM 1594 C CA . PRO A 1 209 ? -11.696 21.167 26.674 1.00 86.00 209 PRO A CA 1
ATOM 1595 C C . PRO A 1 209 ? -10.230 20.851 26.983 1.00 86.00 209 PRO A C 1
ATOM 1597 O O . PRO A 1 209 ? -9.739 19.761 26.658 1.00 86.00 209 PRO A O 1
ATOM 1600 N N . ALA A 1 210 ? -9.531 21.785 27.631 1.00 84.94 210 ALA A N 1
ATOM 1601 C CA . ALA A 1 210 ? -8.128 21.606 27.988 1.00 84.94 210 ALA A CA 1
ATOM 1602 C C . ALA A 1 210 ? -7.923 20.295 28.772 1.00 84.94 210 ALA A C 1
ATOM 1604 O O . ALA A 1 210 ? -8.661 19.985 29.704 1.00 84.94 210 ALA A O 1
ATOM 1605 N N . GLY A 1 211 ? -6.942 19.494 28.352 1.00 83.50 211 GLY A N 1
ATOM 1606 C CA . GLY A 1 211 ? -6.620 18.214 28.989 1.00 83.50 211 GLY A CA 1
ATOM 1607 C C . GLY A 1 211 ? -7.547 17.038 28.653 1.00 83.50 211 GLY A C 1
ATOM 1608 O O . GLY A 1 211 ? -7.263 15.931 29.092 1.00 83.50 211 GLY A O 1
ATOM 1609 N N . SER A 1 212 ? -8.605 17.215 27.850 1.00 87.56 212 SER A N 1
ATOM 1610 C CA . SER A 1 212 ? -9.540 16.123 27.503 1.00 87.56 212 SER A CA 1
ATOM 1611 C C . SER A 1 212 ? -9.042 15.177 26.398 1.00 87.56 212 SER A C 1
ATOM 1613 O O . SER A 1 212 ? -9.552 14.065 26.261 1.00 87.56 212 SER A O 1
ATOM 1615 N N . MET A 1 213 ? -8.025 15.581 25.631 1.00 92.44 213 MET A N 1
ATOM 1616 C CA . MET A 1 213 ? -7.407 14.793 24.559 1.00 92.44 213 MET A CA 1
ATOM 1617 C C . MET A 1 213 ? -5.891 14.718 24.754 1.00 92.44 213 MET A C 1
ATOM 1619 O O . MET A 1 213 ? -5.270 15.660 25.241 1.00 92.44 213 MET A O 1
ATOM 1623 N N . ARG A 1 214 ? -5.280 13.598 24.354 1.00 93.88 214 ARG A N 1
ATOM 1624 C CA . ARG A 1 214 ? -3.837 13.350 24.483 1.00 93.88 214 ARG A CA 1
ATOM 1625 C C . ARG A 1 214 ? -3.250 12.819 23.184 1.00 93.88 214 ARG A C 1
ATOM 1627 O O . ARG A 1 214 ? -3.874 12.003 22.502 1.00 93.88 214 ARG A O 1
ATOM 1634 N N . LEU A 1 215 ? -2.039 13.273 22.869 1.00 95.31 215 LEU A N 1
ATOM 1635 C CA . LEU A 1 215 ? -1.189 12.706 21.828 1.00 95.31 215 LEU A CA 1
ATOM 1636 C C . LEU A 1 215 ? -0.180 11.784 22.513 1.00 95.31 215 LEU A C 1
ATOM 1638 O O . LEU A 1 215 ? 0.515 12.207 23.431 1.00 95.31 215 LEU A O 1
ATOM 1642 N N . LEU A 1 216 ? -0.137 10.524 22.098 1.00 95.06 216 LEU A N 1
ATOM 1643 C CA . LEU A 1 216 ? 0.642 9.478 22.748 1.00 95.06 216 LEU A CA 1
ATOM 1644 C C . LEU A 1 216 ? 1.673 8.910 21.776 1.00 95.06 216 LEU A C 1
ATOM 1646 O O . LEU A 1 216 ? 1.321 8.548 20.650 1.00 95.06 216 LEU A O 1
ATOM 1650 N N . LEU A 1 217 ? 2.909 8.765 22.255 1.00 96.12 217 LEU A N 1
ATOM 1651 C CA . LEU A 1 217 ? 3.893 7.846 21.695 1.00 96.12 217 LEU A CA 1
ATOM 1652 C C . LEU A 1 217 ? 3.845 6.550 22.511 1.00 96.12 217 LEU A C 1
ATOM 1654 O O . LEU A 1 217 ? 3.971 6.570 23.734 1.00 96.12 217 LEU A O 1
ATOM 1658 N N . ARG A 1 218 ? 3.605 5.426 21.843 1.00 94.44 218 ARG A N 1
ATOM 1659 C CA . ARG A 1 218 ? 3.320 4.127 22.464 1.00 94.44 218 ARG A CA 1
ATOM 1660 C C . ARG A 1 218 ? 3.986 2.995 21.693 1.00 94.44 218 ARG A C 1
ATOM 1662 O O . ARG A 1 218 ? 4.400 3.166 20.550 1.00 94.44 218 ARG A O 1
ATOM 1669 N N . ARG A 1 219 ? 4.047 1.813 22.309 1.00 94.12 219 ARG A N 1
ATOM 1670 C CA . ARG A 1 219 ? 4.530 0.604 21.629 1.00 94.12 219 ARG A CA 1
ATOM 1671 C C . ARG A 1 219 ? 3.635 0.271 20.420 1.00 94.12 219 ARG A C 1
ATOM 1673 O O . ARG A 1 219 ? 2.420 0.489 20.511 1.00 94.12 219 ARG A O 1
ATOM 1680 N N . PRO A 1 220 ? 4.200 -0.279 19.328 1.00 94.00 220 PRO A N 1
ATOM 1681 C CA . PRO A 1 220 ? 3.411 -0.805 18.220 1.00 94.00 220 PRO A CA 1
ATOM 1682 C C . PRO A 1 220 ? 2.390 -1.831 18.716 1.00 94.00 220 PRO A C 1
ATOM 1684 O O . PRO A 1 220 ? 2.687 -2.606 19.628 1.00 94.00 220 PRO A O 1
ATOM 1687 N N . PHE A 1 221 ? 1.201 -1.846 18.112 1.00 94.50 221 PHE A N 1
ATOM 1688 C CA . PHE A 1 221 ? 0.106 -2.759 18.468 1.00 94.50 221 PHE A CA 1
ATOM 1689 C C . PHE A 1 221 ? -0.180 -2.754 19.983 1.00 94.50 221 PHE A C 1
ATOM 1691 O O . PHE A 1 221 ? -0.100 -3.775 20.682 1.00 94.50 221 PHE A O 1
ATOM 1698 N N . SER A 1 222 ? -0.466 -1.561 20.516 1.00 94.69 222 SER A N 1
ATOM 1699 C CA . SER A 1 222 ? -0.706 -1.344 21.947 1.00 94.69 222 SER A CA 1
ATOM 1700 C C . SER A 1 222 ? -1.806 -2.260 22.478 1.00 94.69 222 SER A C 1
ATOM 1702 O O . SER A 1 222 ? -2.870 -2.380 21.876 1.00 94.69 222 SER A O 1
ATOM 1704 N N . ALA A 1 223 ? -1.600 -2.869 23.650 1.00 90.94 223 ALA A N 1
ATOM 1705 C CA . ALA A 1 223 ? -2.613 -3.716 24.293 1.00 90.94 223 ALA A CA 1
ATOM 1706 C C . ALA A 1 223 ? -3.925 -2.966 24.585 1.00 90.94 223 ALA A C 1
ATOM 1708 O O . ALA A 1 223 ? -4.974 -3.587 24.648 1.00 90.94 223 ALA A O 1
ATOM 1709 N N . THR A 1 224 ? -3.872 -1.639 24.698 1.00 90.94 224 THR A N 1
ATOM 1710 C CA . THR A 1 224 ? -5.026 -0.786 25.007 1.00 90.94 224 THR A CA 1
ATOM 1711 C C . THR A 1 224 ? -5.956 -0.516 23.825 1.00 90.94 224 THR A C 1
ATOM 1713 O O . THR A 1 224 ? -6.995 0.105 24.024 1.00 90.94 224 THR A O 1
ATOM 1716 N N . ASP A 1 225 ? -5.590 -0.924 22.605 1.00 94.06 225 ASP A N 1
ATOM 1717 C CA . ASP A 1 225 ? -6.450 -0.723 21.438 1.00 94.06 225 ASP A CA 1
ATOM 1718 C C . ASP A 1 225 ? -7.686 -1.623 21.449 1.00 94.06 225 ASP A C 1
ATOM 1720 O O . ASP A 1 225 ? -7.638 -2.794 21.832 1.00 94.06 225 ASP A O 1
ATOM 1724 N N . GLN A 1 226 ? -8.805 -1.105 20.960 1.00 93.50 226 GLN A N 1
ATOM 1725 C CA . GLN A 1 226 ? -9.940 -1.965 20.656 1.00 93.50 226 GLN A CA 1
ATOM 1726 C C . GLN A 1 226 ? -9.620 -2.830 19.431 1.00 93.50 226 GLN A C 1
ATOM 1728 O O . GLN A 1 226 ? -9.075 -2.351 18.434 1.00 93.50 226 GLN A O 1
ATOM 1733 N N . ARG A 1 227 ? -9.960 -4.121 19.506 1.00 93.81 227 ARG A N 1
ATOM 1734 C CA . ARG A 1 227 ? -9.868 -5.047 18.374 1.00 93.81 227 ARG A CA 1
ATOM 1735 C C . ARG A 1 227 ? -11.247 -5.473 17.917 1.00 93.81 227 ARG A C 1
ATOM 1737 O O . ARG A 1 227 ? -12.116 -5.797 18.720 1.00 93.81 227 ARG A O 1
ATOM 1744 N N . GLU A 1 228 ? -11.407 -5.519 16.606 1.00 92.81 228 GLU A N 1
ATOM 1745 C CA . GLU A 1 228 ? -12.558 -6.139 15.968 1.00 92.81 228 GLU A CA 1
ATOM 1746 C C . GLU A 1 228 ? -12.315 -7.646 15.867 1.00 92.81 228 GLU A C 1
ATOM 1748 O O . GLU A 1 228 ? -11.292 -8.084 15.340 1.00 92.81 228 GLU A O 1
ATOM 1753 N N . SER A 1 229 ? -13.269 -8.449 16.335 1.00 91.94 229 SER A N 1
ATOM 1754 C CA . SER A 1 229 ? -13.226 -9.911 16.194 1.00 91.94 229 SER A CA 1
ATOM 1755 C C . SER A 1 229 ? -13.518 -10.383 14.763 1.00 91.94 229 SER A C 1
ATOM 1757 O O . SER A 1 229 ? -13.170 -11.505 14.391 1.00 91.94 229 SER A O 1
ATOM 1759 N N . LEU A 1 230 ? -14.157 -9.528 13.959 1.00 95.31 230 LEU A N 1
ATOM 1760 C CA . LEU A 1 230 ? -14.550 -9.780 12.577 1.00 95.31 230 LEU A CA 1
ATOM 1761 C C . LEU A 1 230 ? -14.279 -8.543 11.725 1.00 95.31 230 LEU A C 1
ATOM 1763 O O . LEU A 1 230 ? -14.959 -7.529 11.870 1.00 95.31 230 LEU A O 1
ATOM 1767 N N . ALA A 1 231 ? -13.351 -8.651 10.775 1.00 97.06 231 ALA A N 1
ATOM 1768 C CA . ALA A 1 231 ? -13.130 -7.585 9.804 1.00 97.06 231 ALA A CA 1
ATOM 1769 C C . ALA A 1 231 ? -14.349 -7.396 8.881 1.00 97.06 231 ALA A C 1
ATOM 1771 O O . ALA A 1 231 ? -15.142 -8.319 8.642 1.00 97.06 231 ALA A O 1
ATOM 1772 N N . SER A 1 232 ? -14.494 -6.192 8.330 1.00 96.81 232 SER A N 1
ATOM 1773 C CA . SER A 1 232 ? -15.447 -5.926 7.252 1.00 96.81 232 SER A CA 1
ATOM 1774 C C . SER A 1 232 ? -15.009 -6.612 5.954 1.00 96.81 232 SER A C 1
ATOM 1776 O O . SER A 1 232 ? -13.821 -6.844 5.725 1.00 96.81 232 SER A O 1
ATOM 1778 N N . TRP A 1 233 ? -15.963 -6.910 5.071 1.00 97.75 233 TRP A N 1
ATOM 1779 C CA . TRP A 1 233 ? -15.662 -7.521 3.774 1.00 97.75 233 TRP A CA 1
ATOM 1780 C C . TRP A 1 233 ? -14.673 -6.720 2.919 1.00 97.75 233 TRP A C 1
ATOM 1782 O O . TRP A 1 233 ? -13.770 -7.341 2.364 1.00 97.75 233 TRP A O 1
ATOM 1792 N N . PRO A 1 234 ? -14.754 -5.378 2.839 1.00 97.94 234 PRO A N 1
ATOM 1793 C CA . PRO A 1 234 ? -13.766 -4.600 2.099 1.00 97.94 234 PRO A CA 1
ATOM 1794 C C . PRO A 1 234 ? -12.348 -4.726 2.658 1.00 97.94 234 PRO A C 1
ATOM 1796 O O . PRO A 1 234 ? -11.403 -4.854 1.885 1.00 97.94 234 PRO A O 1
ATOM 1799 N N . VAL A 1 235 ? -12.189 -4.763 3.987 1.00 98.19 235 VAL A N 1
ATOM 1800 C CA . VAL A 1 235 ? -10.883 -5.004 4.618 1.00 98.19 235 VAL A CA 1
ATOM 1801 C C . VAL A 1 235 ? -10.405 -6.425 4.328 1.00 98.19 235 VAL A C 1
ATOM 1803 O O . VAL A 1 235 ? -9.272 -6.603 3.900 1.00 98.19 235 VAL A O 1
ATOM 1806 N N . THR A 1 236 ? -11.258 -7.440 4.492 1.00 98.69 236 THR A N 1
ATOM 1807 C CA . THR A 1 236 ? -10.907 -8.834 4.173 1.00 98.69 236 THR A CA 1
ATOM 1808 C C . THR A 1 236 ? -10.495 -8.999 2.711 1.00 98.69 236 THR A C 1
ATOM 1810 O O . THR A 1 236 ? -9.435 -9.557 2.446 1.00 98.69 236 THR A O 1
ATOM 1813 N N . GLY A 1 237 ? -11.270 -8.448 1.773 1.00 98.69 237 GLY A N 1
ATOM 1814 C CA . GLY A 1 237 ? -10.952 -8.459 0.347 1.00 98.69 237 GLY A CA 1
ATOM 1815 C C . GLY A 1 237 ? -9.658 -7.710 0.028 1.00 98.69 237 GLY A C 1
ATOM 1816 O O . GLY A 1 237 ? -8.849 -8.196 -0.757 1.00 98.69 237 GLY A O 1
ATOM 1817 N N . PHE A 1 238 ? -9.398 -6.578 0.690 1.00 98.69 238 PHE A N 1
ATOM 1818 C CA . PHE A 1 238 ? -8.123 -5.873 0.554 1.00 98.69 238 PHE A CA 1
ATOM 1819 C C . PHE A 1 238 ? -6.949 -6.750 0.996 1.00 98.69 238 PHE A C 1
ATOM 1821 O O . PHE A 1 238 ? -5.980 -6.875 0.252 1.00 98.69 238 PHE A O 1
ATOM 1828 N N . VAL A 1 239 ? -7.026 -7.385 2.170 1.00 98.75 239 VAL A N 1
ATOM 1829 C CA . VAL A 1 239 ? -5.934 -8.237 2.668 1.00 98.75 239 VAL A CA 1
ATOM 1830 C C . VAL A 1 239 ? -5.752 -9.468 1.775 1.00 98.75 239 VAL A C 1
ATOM 1832 O O . VAL A 1 239 ? -4.615 -9.877 1.545 1.00 98.75 239 VAL A O 1
ATOM 1835 N N . MET A 1 240 ? -6.836 -10.018 1.215 1.00 98.75 240 MET A N 1
ATOM 1836 C CA . MET A 1 240 ? -6.773 -11.062 0.187 1.00 98.75 240 MET A CA 1
ATOM 1837 C C . MET A 1 240 ? -5.953 -10.595 -1.012 1.00 98.75 240 MET A C 1
ATOM 1839 O O . MET A 1 240 ? -4.882 -11.148 -1.257 1.00 98.75 240 MET A O 1
ATOM 1843 N N . VAL A 1 241 ? -6.374 -9.531 -1.694 1.00 98.75 241 VAL A N 1
ATOM 1844 C CA . VAL A 1 241 ? -5.668 -9.003 -2.875 1.00 98.75 241 VAL A CA 1
ATOM 1845 C C . VAL A 1 241 ? -4.215 -8.643 -2.538 1.00 98.75 241 VAL A C 1
ATOM 1847 O O . VAL A 1 241 ? -3.292 -9.013 -3.265 1.00 98.75 241 VAL A O 1
ATOM 1850 N N . ALA A 1 242 ? -3.987 -7.986 -1.397 1.00 98.69 242 ALA A N 1
ATOM 1851 C CA . ALA A 1 242 ? -2.655 -7.610 -0.940 1.00 98.69 242 ALA A CA 1
ATOM 1852 C C . ALA A 1 242 ? -1.758 -8.826 -0.660 1.00 98.69 242 ALA A C 1
ATOM 1854 O O . ALA A 1 242 ? -0.567 -8.761 -0.940 1.00 98.69 242 ALA A O 1
ATOM 1855 N N . SER A 1 243 ? -2.292 -9.939 -0.144 1.00 98.75 243 SER A N 1
ATOM 1856 C CA . SER A 1 243 ? -1.506 -11.162 0.079 1.00 98.75 243 SER A CA 1
ATOM 1857 C C . SER A 1 243 ? -1.000 -11.774 -1.229 1.00 98.75 243 SER A C 1
ATOM 1859 O O . SER A 1 243 ? 0.155 -12.189 -1.305 1.00 98.75 243 SER A O 1
ATOM 1861 N N . GLY A 1 244 ? -1.817 -11.743 -2.285 1.00 98.44 244 GLY A N 1
ATOM 1862 C CA . GLY A 1 244 ? -1.416 -12.181 -3.621 1.00 98.44 244 GLY A CA 1
ATOM 1863 C C . GLY A 1 244 ? -0.320 -11.297 -4.215 1.00 98.44 244 GLY A C 1
ATOM 1864 O O . GLY A 1 244 ? 0.739 -11.797 -4.594 1.00 98.44 244 GLY A O 1
ATOM 1865 N N . PHE A 1 245 ? -0.531 -9.976 -4.183 1.00 98.38 245 PHE A N 1
ATOM 1866 C CA . PHE A 1 245 ? 0.449 -8.990 -4.647 1.00 98.38 245 PHE A CA 1
ATOM 1867 C C . PHE A 1 245 ? 1.772 -9.045 -3.870 1.00 98.38 245 PHE A C 1
ATOM 1869 O O . PHE A 1 245 ? 2.849 -9.044 -4.455 1.00 98.38 245 PHE A O 1
ATOM 1876 N N . VAL A 1 246 ? 1.729 -9.116 -2.539 1.00 98.56 246 VAL A N 1
ATOM 1877 C CA . VAL A 1 246 ? 2.958 -9.225 -1.742 1.00 98.56 246 VAL A CA 1
ATOM 1878 C C . VAL A 1 246 ? 3.677 -10.533 -2.067 1.00 98.56 246 VAL A C 1
ATOM 1880 O O . VAL A 1 246 ? 4.892 -10.518 -2.228 1.00 98.56 246 VAL A O 1
ATOM 1883 N N . SER A 1 247 ? 2.954 -11.638 -2.266 1.00 98.50 247 SER A N 1
ATOM 1884 C CA . SER A 1 247 ? 3.564 -12.910 -2.674 1.00 98.50 247 SER A CA 1
ATOM 1885 C C . SER A 1 247 ? 4.308 -12.802 -4.012 1.00 98.50 247 SER A C 1
ATOM 1887 O O . SER A 1 247 ? 5.443 -13.270 -4.102 1.00 98.50 247 SER A O 1
ATOM 1889 N N . SER A 1 248 ? 3.735 -12.149 -5.036 1.00 98.06 248 SER A N 1
ATOM 1890 C CA . SER A 1 248 ? 4.443 -11.940 -6.312 1.00 98.06 248 SER A CA 1
ATOM 1891 C C . SER A 1 248 ? 5.697 -11.088 -6.131 1.00 98.06 248 SER A C 1
ATOM 1893 O O . SER A 1 248 ? 6.759 -11.402 -6.673 1.00 98.06 248 SER A O 1
ATOM 1895 N N . GLU A 1 249 ? 5.596 -10.025 -5.333 1.00 97.31 249 GLU A N 1
ATOM 1896 C CA . GLU A 1 249 ? 6.705 -9.110 -5.087 1.00 97.31 249 GLU A CA 1
ATOM 1897 C C . GLU A 1 249 ? 7.852 -9.767 -4.306 1.00 97.31 249 GLU A C 1
ATOM 1899 O O . GLU A 1 249 ? 9.016 -9.520 -4.634 1.00 97.31 249 GLU A O 1
ATOM 1904 N N . LEU A 1 250 ? 7.553 -10.623 -3.322 1.00 98.25 250 LEU A N 1
ATOM 1905 C CA . LEU A 1 250 ? 8.556 -11.399 -2.584 1.00 98.25 250 LEU A CA 1
ATOM 1906 C C . LEU A 1 250 ? 9.247 -12.424 -3.491 1.00 98.25 250 LEU A C 1
ATOM 1908 O O . LEU A 1 250 ? 10.475 -12.499 -3.497 1.00 98.25 250 LEU A O 1
ATOM 1912 N N . CYS A 1 251 ? 8.481 -13.163 -4.302 1.00 98.06 251 CYS A N 1
ATOM 1913 C CA . CYS A 1 251 ? 9.025 -14.129 -5.260 1.00 98.06 251 CYS A CA 1
ATOM 1914 C C . CYS A 1 251 ? 9.905 -13.466 -6.327 1.00 98.06 251 CYS A C 1
ATOM 1916 O O . CYS A 1 251 ? 10.808 -14.103 -6.857 1.00 98.06 251 CYS A O 1
ATOM 1918 N N . SER A 1 252 ? 9.667 -12.192 -6.654 1.00 95.56 252 SER A N 1
ATOM 1919 C CA . SER A 1 252 ? 10.408 -11.486 -7.706 1.00 95.56 252 SER A CA 1
ATOM 1920 C C . SER A 1 252 ? 11.891 -11.226 -7.398 1.00 95.56 252 SER A C 1
ATOM 1922 O O . SER A 1 252 ? 12.634 -10.934 -8.337 1.00 95.56 252 SER A O 1
ATOM 1924 N N . GLU A 1 253 ? 12.305 -11.344 -6.131 1.00 95.19 253 GLU A N 1
ATOM 1925 C CA . GLU A 1 253 ? 13.690 -11.171 -5.650 1.00 95.19 253 GLU A CA 1
ATOM 1926 C C . GLU A 1 253 ? 14.437 -12.510 -5.484 1.00 95.19 253 GLU A C 1
ATOM 1928 O O . GLU A 1 253 ? 15.567 -12.538 -5.016 1.00 95.19 253 GLU A O 1
ATOM 1933 N N . TRP A 1 254 ? 13.819 -13.633 -5.862 1.00 96.50 254 TRP A N 1
ATOM 1934 C CA . TRP A 1 254 ? 14.477 -14.937 -5.910 1.00 96.50 254 TRP A CA 1
ATOM 1935 C C . TRP A 1 254 ? 14.204 -15.596 -7.260 1.00 96.50 254 TRP A C 1
ATOM 1937 O O . TRP A 1 254 ? 13.069 -15.963 -7.574 1.00 96.50 254 TRP A O 1
ATOM 1947 N N . ALA A 1 255 ? 15.243 -15.764 -8.082 1.00 96.12 255 ALA A N 1
ATOM 1948 C CA . ALA A 1 255 ? 15.086 -16.218 -9.468 1.00 96.12 255 ALA A CA 1
ATOM 1949 C C . ALA A 1 255 ? 14.307 -17.545 -9.605 1.00 96.12 255 ALA A C 1
ATOM 1951 O O . ALA A 1 255 ? 13.452 -17.672 -10.490 1.00 96.12 255 ALA A O 1
ATOM 1952 N N . ALA A 1 256 ? 14.555 -18.513 -8.713 1.00 97.44 256 ALA A N 1
ATOM 1953 C CA . ALA A 1 256 ? 13.857 -19.798 -8.725 1.00 97.44 256 ALA A CA 1
ATOM 1954 C C . ALA A 1 256 ? 12.377 -19.644 -8.337 1.00 97.44 256 ALA A C 1
ATOM 1956 O O . ALA A 1 256 ? 11.505 -20.123 -9.066 1.00 97.44 256 ALA A O 1
ATOM 1957 N N . ALA A 1 257 ? 12.075 -18.907 -7.262 1.00 97.50 257 ALA A N 1
ATOM 1958 C CA . ALA A 1 257 ? 10.694 -18.643 -6.860 1.00 97.50 257 ALA A CA 1
ATOM 1959 C C . ALA A 1 257 ? 9.925 -17.863 -7.930 1.00 97.50 257 ALA A C 1
ATOM 1961 O O . ALA A 1 257 ? 8.798 -18.227 -8.254 1.00 97.50 257 ALA A O 1
ATOM 1962 N N . LYS A 1 258 ? 10.538 -16.850 -8.553 1.00 97.69 258 LYS A N 1
ATOM 1963 C CA . LYS A 1 258 ? 9.936 -16.108 -9.667 1.00 97.69 258 LYS A CA 1
ATOM 1964 C C . LYS A 1 258 ? 9.566 -17.024 -10.833 1.00 97.69 258 LYS A C 1
ATOM 1966 O O . LYS A 1 258 ? 8.488 -16.877 -11.410 1.00 97.69 258 LYS A O 1
ATOM 1971 N N . LYS A 1 259 ? 10.452 -17.960 -11.196 1.00 97.44 259 LYS A N 1
ATOM 1972 C CA . LYS A 1 259 ? 10.204 -18.925 -12.278 1.00 97.44 259 LYS A CA 1
ATOM 1973 C C . LYS A 1 259 ? 8.994 -19.806 -11.962 1.00 97.44 259 LYS A C 1
ATOM 1975 O O . LYS A 1 259 ? 8.141 -19.964 -12.829 1.00 97.44 259 LYS A O 1
ATOM 1980 N N . VAL A 1 260 ? 8.912 -20.329 -10.738 1.00 97.75 260 VAL A N 1
ATOM 1981 C CA . VAL A 1 260 ? 7.790 -21.166 -10.282 1.00 97.75 260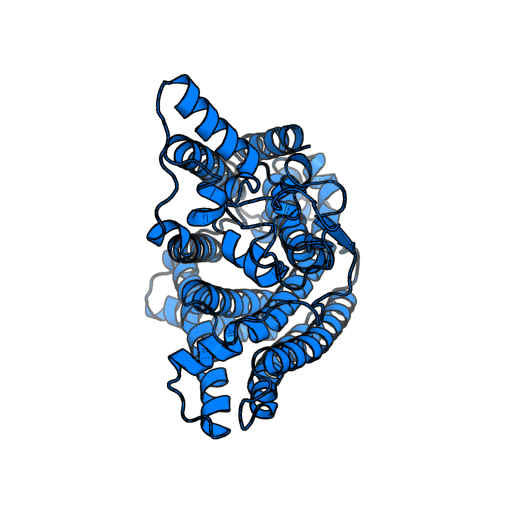 VAL A CA 1
ATOM 1982 C C . VAL A 1 260 ? 6.493 -20.358 -10.221 1.00 97.75 260 VAL A C 1
ATOM 1984 O O . VAL A 1 260 ? 5.488 -20.771 -10.791 1.00 97.75 260 VAL A O 1
ATOM 1987 N N . TYR A 1 261 ? 6.525 -19.174 -9.607 1.00 98.00 261 TYR A N 1
ATOM 1988 C CA . TYR A 1 261 ? 5.353 -18.312 -9.436 1.00 98.00 261 TYR A CA 1
ATOM 1989 C C . TYR A 1 261 ? 4.716 -17.916 -10.775 1.00 98.00 261 TYR A C 1
ATOM 1991 O O . TYR A 1 261 ? 3.494 -17.882 -10.894 1.00 98.00 261 TYR A O 1
ATOM 1999 N N . LEU A 1 262 ? 5.536 -17.637 -11.794 1.00 97.56 262 LEU A N 1
ATOM 2000 C CA . LEU A 1 262 ? 5.070 -17.218 -13.119 1.00 97.56 262 LEU A CA 1
ATOM 2001 C C . LEU A 1 262 ? 4.819 -18.384 -14.088 1.00 97.56 262 LEU A C 1
ATOM 2003 O O . LEU A 1 262 ? 4.454 -18.135 -15.236 1.00 97.56 262 LEU A O 1
ATOM 2007 N N . ALA A 1 263 ? 5.004 -19.642 -13.676 1.00 97.81 263 ALA A N 1
ATOM 2008 C CA . ALA A 1 263 ? 4.831 -20.791 -14.566 1.00 97.81 263 ALA A CA 1
ATOM 2009 C C . ALA A 1 263 ? 3.381 -20.915 -15.067 1.00 97.81 263 ALA A C 1
ATOM 2011 O O . ALA A 1 263 ? 3.150 -20.988 -16.273 1.00 97.81 263 ALA A O 1
ATOM 2012 N N . ALA A 1 264 ? 2.410 -20.861 -14.150 1.00 97.62 264 ALA A N 1
ATOM 2013 C CA . ALA A 1 264 ? 0.986 -20.955 -14.468 1.00 97.62 264 ALA A CA 1
ATOM 2014 C C . ALA A 1 264 ? 0.481 -19.828 -15.396 1.00 97.62 264 ALA A C 1
ATOM 2016 O O . ALA A 1 264 ? -0.092 -20.151 -16.439 1.00 97.62 264 ALA A O 1
ATOM 2017 N N . PRO A 1 265 ? 0.708 -18.525 -15.115 1.00 97.50 265 PRO A N 1
ATOM 2018 C CA . PRO A 1 265 ? 0.233 -17.464 -16.006 1.00 97.50 265 PRO A CA 1
ATOM 2019 C C . PRO A 1 265 ? 0.932 -17.474 -17.373 1.00 97.50 265 PRO A C 1
ATOM 2021 O O . PRO A 1 265 ? 0.298 -17.170 -18.383 1.00 97.50 265 PRO A O 1
ATOM 2024 N N . LYS A 1 266 ? 2.211 -17.875 -17.450 1.00 96.69 266 LYS A N 1
ATOM 2025 C CA . LYS A 1 266 ? 2.912 -18.030 -18.737 1.00 96.69 266 LYS A CA 1
ATOM 2026 C C . LYS A 1 266 ? 2.342 -19.171 -19.568 1.00 96.69 266 LYS A C 1
ATOM 2028 O O . LYS A 1 266 ? 2.134 -18.998 -20.765 1.00 96.69 266 LYS A O 1
ATOM 2033 N N . TRP A 1 267 ? 2.068 -20.311 -18.935 1.00 97.19 267 TRP A N 1
ATOM 2034 C CA . TRP A 1 267 ? 1.390 -21.424 -19.590 1.00 97.19 267 TRP A CA 1
ATOM 2035 C C . TRP A 1 267 ? 0.009 -20.996 -20.099 1.00 97.19 267 TRP A C 1
ATOM 2037 O O . TRP A 1 267 ? -0.282 -21.185 -21.276 1.00 97.19 267 TRP A O 1
ATOM 2047 N N . ALA A 1 268 ? -0.795 -20.327 -19.267 1.00 97.12 268 ALA A N 1
ATOM 2048 C CA . ALA A 1 268 ? -2.118 -19.843 -19.659 1.00 97.12 268 ALA A CA 1
ATOM 2049 C C . ALA A 1 268 ? -2.051 -18.849 -20.832 1.00 97.12 268 ALA A C 1
ATOM 2051 O O . ALA A 1 268 ? -2.848 -18.937 -21.760 1.00 97.12 268 ALA A O 1
ATOM 2052 N N . THR A 1 269 ? -1.063 -17.950 -20.835 1.00 97.00 269 THR A N 1
ATOM 2053 C CA . THR A 1 269 ? -0.824 -17.017 -21.950 1.00 97.00 269 THR A CA 1
ATOM 2054 C C . THR A 1 269 ? -0.485 -17.756 -23.244 1.00 97.00 269 THR A C 1
ATOM 2056 O O . THR A 1 269 ? -1.010 -17.416 -24.303 1.00 97.00 269 THR A O 1
ATOM 2059 N N . ALA A 1 270 ? 0.375 -18.777 -23.168 1.00 95.88 270 ALA A N 1
ATOM 2060 C CA . ALA A 1 270 ? 0.743 -19.588 -24.324 1.00 95.88 270 ALA A CA 1
ATOM 2061 C C . ALA A 1 270 ? -0.463 -20.355 -24.891 1.00 95.88 270 ALA A C 1
ATOM 2063 O O . ALA A 1 270 ? -0.650 -20.360 -26.103 1.00 95.88 270 ALA A O 1
ATOM 2064 N N . GLN A 1 271 ? -1.305 -20.933 -24.027 1.00 96.94 271 GLN A N 1
ATOM 2065 C CA . GLN A 1 271 ? -2.526 -21.636 -24.442 1.00 96.94 271 GLN A CA 1
ATOM 2066 C C . GLN A 1 271 ? -3.581 -20.693 -25.028 1.00 96.94 271 GLN A C 1
ATOM 2068 O O . GLN A 1 271 ? -4.251 -21.041 -25.993 1.00 96.94 271 GLN A O 1
ATOM 2073 N N . ALA A 1 272 ? -3.718 -19.487 -24.476 1.00 95.06 272 ALA A N 1
ATOM 2074 C CA . ALA A 1 272 ? -4.668 -18.495 -24.972 1.00 95.06 272 ALA A CA 1
ATOM 2075 C C . ALA A 1 272 ? -4.244 -17.855 -26.308 1.00 95.06 272 ALA A C 1
ATOM 2077 O O . ALA A 1 272 ? -5.051 -17.176 -26.935 1.00 95.06 272 ALA A O 1
ATOM 2078 N N . GLY A 1 273 ? -2.973 -17.982 -26.715 1.00 94.44 273 GLY A N 1
ATOM 2079 C CA . GLY A 1 273 ? -2.425 -17.307 -27.899 1.00 94.44 273 GLY A CA 1
ATOM 2080 C C . GLY A 1 273 ? -2.371 -15.773 -27.795 1.00 94.44 273 GLY A C 1
ATOM 2081 O O . GLY A 1 273 ? -2.009 -15.100 -28.757 1.00 94.44 273 GLY A O 1
ATOM 2082 N N . TRP A 1 274 ? -2.699 -15.192 -26.634 1.00 92.88 274 TRP A N 1
ATOM 2083 C CA . TRP A 1 274 ? -2.856 -13.747 -26.446 1.00 92.88 274 TRP A CA 1
ATOM 2084 C C . TRP A 1 274 ? -1.643 -13.123 -25.746 1.00 92.88 274 TRP A C 1
ATOM 2086 O O . TRP A 1 274 ? -1.691 -12.735 -24.580 1.00 92.88 274 TRP A O 1
ATOM 2096 N N . GLN A 1 275 ? -0.532 -12.997 -26.477 1.00 92.75 275 GLN A N 1
ATOM 2097 C CA . GLN A 1 275 ? 0.723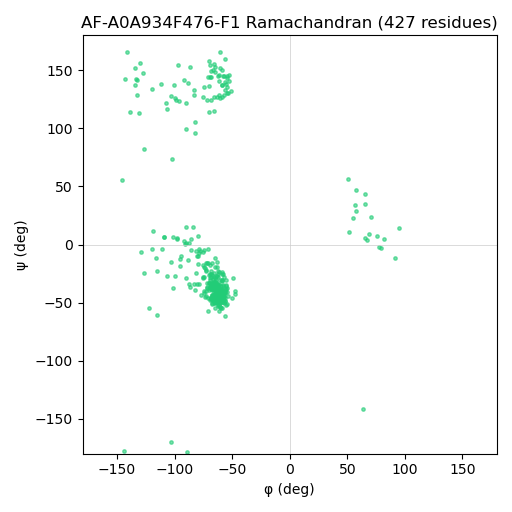 -12.459 -25.924 1.00 92.75 275 GLN A CA 1
ATOM 2098 C C . GLN A 1 275 ? 0.594 -11.002 -25.453 1.00 92.75 275 GLN A C 1
ATOM 2100 O O . GLN A 1 275 ? 1.142 -10.638 -24.415 1.00 92.75 275 GLN A O 1
ATOM 2105 N N . ALA A 1 276 ? -0.198 -10.181 -26.151 1.00 92.44 276 ALA A N 1
ATOM 2106 C CA . ALA A 1 276 ? -0.493 -8.811 -25.722 1.00 92.44 276 ALA A CA 1
ATOM 2107 C C . ALA A 1 276 ? -1.241 -8.753 -24.371 1.00 92.44 276 ALA A C 1
ATOM 2109 O O . ALA A 1 276 ? -1.167 -7.751 -23.664 1.00 92.44 276 ALA A O 1
ATOM 2110 N N . GLY A 1 277 ? -1.936 -9.832 -23.993 1.00 94.19 277 GLY A N 1
ATOM 2111 C CA . GLY A 1 277 ? -2.659 -9.961 -22.730 1.00 94.19 277 GLY A CA 1
ATOM 2112 C C . GLY A 1 277 ? -1.857 -10.566 -21.583 1.00 94.19 277 GLY A C 1
ATOM 2113 O O . GLY A 1 277 ? -2.401 -10.705 -20.489 1.00 94.19 277 GLY A O 1
ATOM 2114 N N . ALA A 1 278 ? -0.585 -10.921 -21.792 1.00 96.00 278 ALA A N 1
ATOM 2115 C CA . ALA A 1 278 ? 0.217 -11.657 -20.811 1.00 96.00 278 ALA A CA 1
ATOM 2116 C C . ALA A 1 278 ? 0.238 -10.983 -19.428 1.00 96.00 278 ALA A C 1
ATOM 2118 O O . ALA A 1 278 ? 0.029 -11.639 -18.408 1.00 96.00 278 ALA A O 1
ATOM 2119 N N . GLY A 1 279 ? 0.419 -9.658 -19.392 1.00 96.06 279 GLY A N 1
ATOM 2120 C CA . GLY A 1 279 ? 0.418 -8.883 -18.150 1.00 96.06 279 GLY A CA 1
ATOM 2121 C C . GLY A 1 279 ? -0.939 -8.870 -17.437 1.00 96.06 279 GLY A C 1
ATOM 2122 O O . GLY A 1 279 ? -0.998 -8.864 -16.209 1.00 96.06 279 GLY A O 1
ATOM 2123 N N . TRP A 1 280 ? -2.042 -8.918 -18.187 1.00 97.56 280 TRP A N 1
ATOM 2124 C CA . TRP A 1 280 ? -3.393 -8.997 -17.626 1.00 97.56 280 TRP A CA 1
ATOM 2125 C C . TRP A 1 280 ? -3.677 -10.383 -17.046 1.00 97.56 280 TRP A C 1
ATOM 2127 O O . TRP A 1 280 ? -4.231 -10.481 -15.952 1.00 97.56 280 TRP A O 1
ATOM 2137 N N . ILE A 1 281 ? -3.230 -11.446 -17.724 1.00 97.88 281 ILE A N 1
ATOM 2138 C CA . ILE A 1 281 ? -3.290 -12.825 -17.215 1.00 97.88 281 ILE A CA 1
ATOM 2139 C C . ILE A 1 281 ? -2.441 -12.958 -15.942 1.00 97.88 281 ILE A C 1
ATOM 2141 O O . ILE A 1 281 ? -2.906 -13.521 -14.950 1.00 97.88 281 ILE A O 1
ATOM 2145 N N . GLU A 1 282 ? -1.232 -12.387 -15.924 1.00 97.56 282 GLU A N 1
ATOM 2146 C CA . GLU A 1 282 ? -0.388 -12.310 -14.723 1.00 97.56 282 GLU A CA 1
ATOM 2147 C C . GLU A 1 282 ? -1.079 -11.537 -13.589 1.00 97.56 282 GLU A C 1
ATOM 2149 O O . GLU A 1 282 ? -1.017 -11.957 -12.431 1.00 97.56 282 GLU A O 1
ATOM 2154 N N . GLY A 1 283 ? -1.787 -10.450 -13.907 1.00 97.81 283 GLY A N 1
ATOM 2155 C CA . GLY A 1 283 ? -2.595 -9.693 -12.951 1.00 97.81 283 GLY A CA 1
ATOM 2156 C C . GLY A 1 283 ? -3.723 -10.522 -12.336 1.00 97.81 283 GLY A C 1
ATOM 2157 O O . GLY A 1 283 ? -3.834 -10.585 -11.113 1.00 97.81 283 GLY A O 1
ATOM 2158 N N . VAL A 1 284 ? -4.512 -11.227 -13.153 1.00 98.31 284 VAL A N 1
ATOM 2159 C CA . VAL A 1 284 ? -5.579 -12.131 -12.680 1.00 98.31 284 VAL A CA 1
ATOM 2160 C C . VAL A 1 284 ? -5.006 -13.239 -11.797 1.00 98.31 284 VAL A C 1
ATOM 2162 O O . VAL A 1 284 ? -5.528 -13.509 -10.712 1.00 98.31 284 VAL A O 1
ATOM 2165 N N . TRP A 1 285 ? -3.900 -13.850 -12.222 1.00 98.38 285 TRP A N 1
ATOM 2166 C CA . TRP A 1 285 ? -3.191 -14.855 -11.435 1.00 98.38 285 TRP A CA 1
ATOM 2167 C C . TRP A 1 285 ? -2.780 -14.310 -10.062 1.00 98.38 285 TRP A C 1
ATOM 2169 O O . TRP A 1 285 ? -3.092 -14.907 -9.032 1.00 98.38 285 TRP A O 1
ATOM 2179 N N . THR A 1 286 ? -2.147 -13.140 -10.045 1.00 98.31 286 THR A N 1
ATOM 2180 C CA . THR A 1 286 ? -1.572 -12.526 -8.843 1.00 98.31 286 THR A CA 1
ATOM 2181 C C . THR A 1 286 ? -2.629 -11.986 -7.883 1.00 98.31 286 THR A C 1
ATOM 2183 O O . THR A 1 286 ? -2.449 -12.064 -6.670 1.00 98.31 286 THR A O 1
ATOM 2186 N N . LEU A 1 287 ? -3.728 -11.425 -8.392 1.00 98.50 287 LEU A N 1
ATOM 2187 C CA . LEU A 1 287 ? -4.700 -10.681 -7.582 1.00 98.50 287 LEU A CA 1
ATOM 2188 C C . LEU A 1 287 ? -5.982 -11.457 -7.275 1.00 98.50 287 LEU A C 1
ATOM 2190 O O . LEU A 1 287 ? -6.708 -11.054 -6.367 1.00 98.50 287 LEU A O 1
ATOM 2194 N N . LEU A 1 288 ? -6.255 -12.557 -7.984 1.00 98.44 288 LEU A N 1
ATOM 2195 C CA . LEU A 1 288 ? -7.434 -13.397 -7.752 1.00 98.44 288 LEU A CA 1
ATOM 2196 C C . LEU A 1 288 ? -7.058 -14.846 -7.442 1.00 98.44 288 LEU A C 1
ATOM 2198 O O . LEU A 1 288 ? -7.451 -15.363 -6.398 1.00 98.44 288 LEU A O 1
ATOM 2202 N N . VAL A 1 289 ? -6.280 -15.497 -8.311 1.00 98.62 289 VAL A N 1
ATOM 2203 C CA . VAL A 1 289 ? -6.040 -16.947 -8.199 1.00 98.62 289 VAL A CA 1
ATOM 2204 C C . VAL A 1 289 ? -5.143 -17.277 -7.009 1.00 98.62 289 VAL A C 1
ATOM 2206 O O . VAL A 1 289 ? -5.558 -18.007 -6.112 1.00 98.62 289 VAL A O 1
ATOM 2209 N N . VAL A 1 290 ? -3.938 -16.706 -6.954 1.00 98.56 290 VAL A N 1
ATOM 2210 C CA . VAL A 1 290 ? -2.991 -16.909 -5.848 1.00 98.56 290 VAL A CA 1
ATOM 2211 C C . VAL A 1 290 ? -3.604 -16.562 -4.488 1.00 98.56 290 VAL A C 1
ATOM 2213 O O . VAL A 1 290 ? -3.554 -17.411 -3.598 1.00 98.56 290 VAL A O 1
ATOM 2216 N N . PRO A 1 291 ? -4.213 -15.380 -4.276 1.00 98.56 291 PRO A N 1
ATOM 2217 C CA . PRO A 1 291 ? -4.813 -15.079 -2.985 1.00 98.56 291 PRO A CA 1
ATOM 2218 C C . PRO A 1 291 ? -6.024 -15.966 -2.687 1.00 98.56 291 PRO A C 1
ATOM 2220 O O . PRO A 1 291 ? -6.187 -16.374 -1.541 1.00 98.56 291 PRO A O 1
ATOM 2223 N N . GLY A 1 292 ? -6.821 -16.355 -3.686 1.00 98.56 292 GLY A N 1
ATOM 2224 C CA . GLY A 1 292 ? -7.870 -17.361 -3.508 1.00 98.56 292 GLY A CA 1
ATOM 2225 C C . GLY A 1 292 ? -7.315 -18.676 -2.950 1.00 98.56 292 GLY A C 1
ATOM 2226 O O . GLY A 1 292 ? -7.810 -19.172 -1.939 1.00 98.56 292 GLY A O 1
ATOM 2227 N N . LEU A 1 293 ? -6.232 -19.192 -3.538 1.00 98.62 293 LEU A N 1
ATOM 2228 C CA . LEU A 1 293 ? -5.555 -20.408 -3.076 1.00 98.62 293 LEU A CA 1
ATOM 2229 C C . LEU A 1 293 ? -4.976 -20.253 -1.666 1.00 98.62 293 LEU A C 1
ATOM 2231 O O . LEU A 1 293 ? -5.212 -21.112 -0.817 1.00 98.62 293 LEU A O 1
ATOM 2235 N N . ILE A 1 294 ? -4.273 -19.148 -1.389 1.00 98.62 294 ILE A N 1
ATOM 2236 C CA . ILE A 1 294 ? -3.735 -18.853 -0.053 1.00 98.62 294 ILE A CA 1
ATOM 2237 C C . ILE A 1 294 ? -4.868 -18.904 0.973 1.00 98.62 294 ILE A C 1
ATOM 2239 O O . ILE A 1 294 ? -4.775 -19.619 1.965 1.00 98.62 294 ILE A O 1
ATOM 2243 N N . TRP A 1 295 ? -5.973 -18.201 0.735 1.00 98.62 295 TRP A N 1
ATOM 2244 C CA . TRP A 1 295 ? -7.047 -18.089 1.719 1.00 98.62 295 TRP A CA 1
ATOM 2245 C C . TRP A 1 295 ? -7.889 -19.357 1.853 1.00 98.62 295 TRP A C 1
ATOM 2247 O O . TRP A 1 295 ? -8.384 -19.638 2.949 1.00 98.62 295 TRP A O 1
ATOM 2257 N N . LEU A 1 296 ? -7.997 -20.166 0.798 1.00 98.50 296 LEU A N 1
ATOM 2258 C CA . LEU A 1 296 ? -8.534 -21.523 0.898 1.00 98.50 296 LEU A CA 1
ATOM 2259 C C . LEU A 1 296 ? -7.664 -22.396 1.807 1.00 98.50 296 LEU A C 1
ATOM 2261 O O . LEU A 1 296 ? -8.209 -23.063 2.681 1.00 98.50 296 LEU A O 1
ATOM 2265 N N . VAL A 1 297 ? -6.333 -22.332 1.681 1.00 98.50 297 VAL A N 1
ATOM 2266 C CA . VAL A 1 297 ? -5.408 -23.044 2.579 1.00 98.50 297 VAL A CA 1
ATOM 2267 C C . VAL A 1 297 ? -5.541 -22.537 4.015 1.00 98.50 297 VAL A C 1
ATOM 2269 O O . VAL A 1 297 ? -5.742 -23.337 4.926 1.00 98.50 297 VAL A O 1
ATOM 2272 N N . LEU A 1 298 ? -5.505 -21.219 4.240 1.00 98.25 298 LEU A N 1
ATOM 2273 C CA . LEU A 1 298 ? -5.609 -20.644 5.588 1.00 98.25 298 LEU A CA 1
ATOM 2274 C C . LEU A 1 298 ? -6.946 -20.986 6.268 1.00 98.25 298 LEU A C 1
ATOM 2276 O O . LEU A 1 298 ? -6.978 -21.349 7.445 1.00 98.25 298 LEU A O 1
ATOM 2280 N N . GLY A 1 299 ? -8.055 -20.894 5.531 1.00 97.38 299 GLY A N 1
ATOM 2281 C CA . GLY A 1 299 ? -9.374 -21.290 6.024 1.00 97.38 299 GLY A CA 1
ATOM 2282 C C . GLY A 1 299 ? -9.494 -22.803 6.232 1.00 97.38 299 GLY A C 1
ATOM 2283 O O . GLY A 1 299 ? -10.077 -23.241 7.224 1.00 97.38 299 GLY A O 1
ATOM 2284 N N . GLY A 1 300 ? -8.898 -23.598 5.341 1.00 97.50 300 GLY A N 1
ATOM 2285 C CA . GLY A 1 300 ? -8.825 -25.055 5.433 1.00 97.50 300 GLY A CA 1
ATOM 2286 C C . GLY A 1 300 ? -8.076 -25.526 6.676 1.00 97.50 300 GLY A C 1
ATOM 2287 O O . GLY A 1 300 ? -8.576 -26.393 7.384 1.00 97.50 300 GLY A O 1
ATOM 2288 N N . ILE A 1 301 ? -6.949 -24.893 7.021 1.00 97.12 301 ILE A N 1
ATOM 2289 C CA . ILE A 1 301 ? -6.205 -25.170 8.261 1.00 97.12 301 ILE A CA 1
ATOM 2290 C C . ILE A 1 301 ? -7.103 -24.984 9.486 1.00 97.12 301 ILE A C 1
ATOM 2292 O O . ILE A 1 301 ? -7.130 -25.839 10.365 1.00 97.12 301 ILE A O 1
ATOM 2296 N N . LEU A 1 302 ? -7.883 -23.901 9.538 1.00 95.38 302 LEU A N 1
ATOM 2297 C CA . LEU A 1 302 ? -8.817 -23.664 10.642 1.00 95.38 302 LEU A CA 1
ATOM 2298 C C . LEU A 1 302 ? -9.947 -24.697 10.683 1.00 95.38 302 LEU A C 1
ATOM 2300 O O . LEU A 1 302 ? -10.331 -25.139 11.766 1.00 95.38 302 LEU A O 1
ATOM 2304 N N . ARG A 1 303 ? -10.462 -25.115 9.52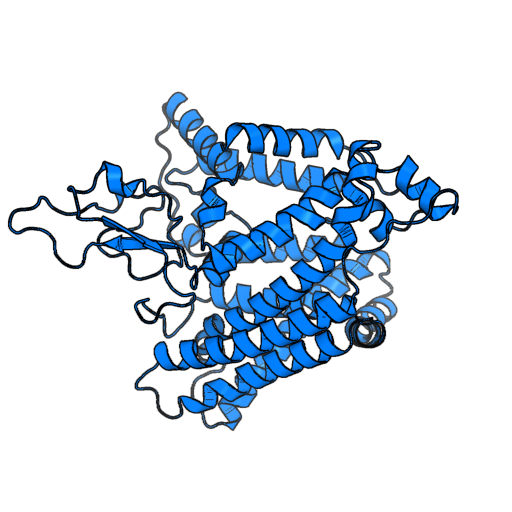0 1.00 94.62 303 ARG A N 1
ATOM 2305 C CA . ARG A 1 303 ? -11.458 -26.193 9.432 1.00 94.62 303 ARG A CA 1
ATOM 2306 C C . ARG A 1 303 ? -10.910 -27.517 9.948 1.00 94.62 303 ARG A C 1
ATOM 2308 O O . ARG A 1 303 ? -11.556 -28.143 10.782 1.00 94.62 303 ARG A O 1
ATOM 2315 N N . LEU A 1 304 ? -9.713 -27.902 9.511 1.00 94.88 304 LEU A N 1
ATOM 2316 C CA . LEU A 1 304 ? -9.022 -29.107 9.976 1.00 94.88 304 LEU A CA 1
ATOM 2317 C C . LEU A 1 304 ? -8.674 -29.027 11.468 1.00 94.88 304 LEU A C 1
ATOM 2319 O O . LEU A 1 304 ? -8.704 -30.035 12.164 1.00 94.88 304 LEU A O 1
ATOM 2323 N N . ALA A 1 305 ? -8.438 -27.821 11.986 1.00 91.81 305 ALA A N 1
ATOM 2324 C CA . ALA A 1 305 ? -8.256 -27.571 13.411 1.00 91.81 305 ALA A CA 1
ATOM 2325 C C . ALA A 1 305 ? -9.547 -27.709 14.243 1.00 91.81 305 ALA A C 1
ATOM 2327 O O . ALA A 1 305 ? -9.494 -27.581 15.466 1.00 91.81 305 ALA A O 1
ATOM 2328 N N . GLY A 1 306 ? -10.704 -27.949 13.616 1.00 90.75 306 GLY A N 1
ATOM 2329 C CA . GLY A 1 306 ? -11.988 -28.149 14.288 1.00 90.75 306 GLY A CA 1
ATOM 2330 C C . GLY A 1 306 ? -12.854 -26.892 14.414 1.00 90.75 306 GLY A C 1
ATOM 2331 O O . GLY A 1 306 ? -13.815 -26.895 15.187 1.00 90.75 306 GLY A O 1
ATOM 2332 N N . GLU A 1 307 ? -12.551 -25.809 13.688 1.00 92.25 307 GLU A N 1
ATOM 2333 C CA . GLU A 1 307 ? -13.468 -24.669 13.586 1.00 92.25 307 GLU A CA 1
ATOM 2334 C C . GLU A 1 307 ? -14.684 -25.026 12.720 1.00 92.25 307 GLU A C 1
ATOM 2336 O O . GLU A 1 307 ? -14.553 -25.399 11.556 1.00 92.25 307 GLU A O 1
ATOM 2341 N N . LYS A 1 308 ? -15.894 -24.858 13.266 1.00 91.69 308 LYS A N 1
ATOM 2342 C CA . LYS A 1 308 ? -17.149 -25.201 12.569 1.00 91.69 308 LYS A CA 1
ATOM 2343 C C . LYS A 1 308 ? -17.725 -24.064 11.714 1.00 91.69 308 LYS A C 1
ATOM 2345 O O . LYS A 1 308 ? -18.614 -24.301 10.902 1.00 91.69 308 LYS A O 1
ATOM 2350 N N . ALA A 1 309 ? -17.233 -22.836 11.884 1.00 93.06 309 ALA A N 1
ATOM 2351 C CA . ALA A 1 309 ? -17.776 -21.659 11.205 1.00 93.06 309 ALA A CA 1
ATOM 2352 C C . ALA A 1 309 ? -17.588 -21.719 9.670 1.00 93.06 309 ALA A C 1
ATOM 2354 O O . ALA A 1 309 ? -16.600 -22.285 9.184 1.00 93.06 309 ALA A O 1
ATOM 2355 N N . PRO A 1 310 ? -18.500 -21.136 8.868 1.00 96.19 310 PRO A N 1
ATOM 2356 C CA . PRO A 1 310 ? -18.355 -21.036 7.412 1.00 96.19 310 PRO A CA 1
ATOM 2357 C C . PRO A 1 310 ? -17.024 -20.372 7.014 1.00 96.19 310 PRO A C 1
ATOM 2359 O O . PRO A 1 310 ? -16.553 -19.464 7.698 1.00 96.19 310 PRO A O 1
ATOM 2362 N N . LEU A 1 311 ? -16.411 -20.815 5.905 1.00 96.94 311 LEU A N 1
ATOM 2363 C CA . LEU A 1 311 ? -15.131 -20.267 5.413 1.00 96.94 311 LEU A CA 1
ATOM 2364 C C . LEU A 1 311 ? -15.123 -18.726 5.318 1.00 96.94 311 LEU A C 1
ATOM 2366 O O . LEU A 1 311 ? -14.193 -18.122 5.851 1.00 96.94 311 LEU A O 1
ATOM 2370 N N . PRO A 1 312 ? -16.167 -18.072 4.765 1.00 97.69 312 PRO A N 1
ATOM 2371 C CA . PRO A 1 312 ? -16.322 -16.618 4.800 1.00 97.69 312 PRO A CA 1
ATOM 2372 C C . PRO A 1 312 ? -16.111 -15.968 6.172 1.00 97.69 312 PRO A C 1
ATOM 2374 O O . PRO A 1 312 ? -15.464 -14.928 6.290 1.00 97.69 312 PRO A O 1
ATOM 2377 N N . GLU A 1 313 ? -16.642 -16.578 7.227 1.00 96.81 313 GLU A N 1
ATOM 2378 C CA . GLU A 1 313 ? -16.495 -16.062 8.582 1.00 96.81 313 GLU A CA 1
ATOM 2379 C C . GLU A 1 313 ? -15.080 -16.305 9.119 1.00 96.81 313 GLU A C 1
ATOM 2381 O O . GLU A 1 313 ? -14.492 -15.411 9.725 1.00 96.81 313 GLU A O 1
ATOM 2386 N N . LEU A 1 314 ? -14.497 -17.478 8.846 1.00 96.38 314 LEU A N 1
ATOM 2387 C CA . LEU A 1 314 ? -13.111 -17.790 9.209 1.00 96.38 314 LEU A CA 1
ATOM 2388 C C . LEU A 1 314 ? -12.123 -16.809 8.582 1.00 96.38 314 LEU A C 1
ATOM 2390 O O . LEU A 1 314 ? -11.253 -16.296 9.283 1.00 96.38 314 LEU A O 1
ATOM 2394 N N . TRP A 1 315 ? -12.301 -16.480 7.305 1.00 98.25 315 TRP A N 1
ATOM 2395 C CA . TRP A 1 315 ? -11.503 -15.470 6.617 1.00 98.25 315 TRP A CA 1
ATOM 2396 C C . TRP A 1 315 ? -11.594 -14.109 7.307 1.00 98.25 315 TRP A C 1
ATOM 2398 O O . TRP A 1 315 ? -10.575 -13.496 7.624 1.00 98.25 315 TRP A O 1
ATOM 2408 N N . ARG A 1 316 ? -12.805 -13.652 7.632 1.00 97.94 316 ARG A N 1
ATOM 2409 C CA . ARG A 1 316 ? -13.002 -12.371 8.325 1.00 97.94 316 ARG A CA 1
ATOM 2410 C C . ARG A 1 316 ? -12.394 -12.344 9.729 1.00 97.94 316 ARG A C 1
ATOM 2412 O O . ARG A 1 316 ? -11.914 -11.291 10.144 1.00 97.94 316 ARG A O 1
ATOM 2419 N N . ARG A 1 317 ? -12.371 -13.479 10.437 1.00 96.06 317 ARG A N 1
ATOM 2420 C CA . ARG A 1 317 ? -11.730 -13.625 11.760 1.00 96.06 317 ARG A CA 1
ATOM 2421 C C . ARG A 1 317 ? -10.206 -13.488 11.687 1.00 96.06 317 ARG A C 1
ATOM 2423 O O . ARG A 1 317 ? -9.605 -12.930 12.599 1.00 96.06 317 ARG A O 1
ATOM 2430 N N . ILE A 1 318 ? -9.570 -13.990 10.624 1.00 96.94 318 ILE A N 1
ATOM 2431 C CA . ILE A 1 318 ? -8.102 -13.940 10.479 1.00 96.94 318 ILE A CA 1
ATOM 2432 C C . ILE A 1 318 ? -7.586 -12.746 9.679 1.00 96.94 318 ILE A C 1
ATOM 2434 O O . ILE A 1 318 ? -6.383 -12.511 9.686 1.00 96.94 318 ILE A O 1
ATOM 2438 N N . ALA A 1 319 ? -8.448 -11.977 9.011 1.00 98.25 319 ALA A N 1
ATOM 2439 C CA . ALA A 1 319 ? -8.005 -10.952 8.070 1.00 98.25 319 ALA A CA 1
ATOM 2440 C C . ALA A 1 319 ? -7.084 -9.887 8.684 1.00 98.25 319 ALA A C 1
ATOM 2442 O O . ALA A 1 319 ? -6.051 -9.578 8.097 1.00 98.25 319 ALA A O 1
ATOM 2443 N N . LEU A 1 320 ? -7.413 -9.342 9.860 1.00 97.81 320 LEU A N 1
ATOM 2444 C CA . LEU A 1 320 ? -6.574 -8.323 10.507 1.00 97.81 320 LEU A CA 1
ATOM 2445 C C . LEU A 1 320 ? -5.234 -8.896 11.011 1.00 97.81 320 LEU A C 1
ATOM 2447 O O . LEU A 1 320 ? -4.202 -8.303 10.704 1.00 97.81 320 LEU A O 1
ATOM 2451 N N . PRO A 1 321 ? -5.191 -10.059 11.693 1.00 97.50 321 PRO A N 1
ATOM 2452 C CA . PRO A 1 321 ? -3.926 -10.729 12.007 1.00 97.50 321 PRO A CA 1
ATOM 2453 C C . PRO A 1 321 ? -3.081 -11.080 10.774 1.00 97.50 321 PRO A C 1
ATOM 2455 O O . PRO A 1 321 ? -1.878 -10.826 10.760 1.00 97.50 321 PRO A O 1
ATOM 2458 N N . VAL A 1 322 ? -3.697 -11.600 9.708 1.00 98.56 322 VAL A N 1
ATOM 2459 C CA . VAL A 1 322 ? -3.017 -11.873 8.431 1.00 98.56 322 VAL A CA 1
ATOM 2460 C C . VAL A 1 322 ? -2.446 -10.585 7.842 1.00 98.56 322 VAL A C 1
ATOM 2462 O O . VAL A 1 322 ? -1.324 -10.595 7.341 1.00 98.56 322 VAL A O 1
ATOM 2465 N N . ALA A 1 323 ? -3.153 -9.457 7.958 1.00 98.44 323 ALA A N 1
ATOM 2466 C CA . ALA A 1 323 ? -2.660 -8.169 7.482 1.00 98.44 323 ALA A CA 1
ATOM 2467 C C . ALA A 1 323 ? -1.337 -7.750 8.137 1.00 98.44 323 ALA A C 1
ATOM 2469 O O . ALA A 1 323 ? -0.535 -7.104 7.471 1.00 98.44 323 ALA A O 1
ATOM 2470 N N . VAL A 1 324 ? -1.073 -8.143 9.390 1.00 98.25 324 VAL A N 1
ATOM 2471 C CA . VAL A 1 324 ? 0.209 -7.879 10.068 1.00 98.25 324 VAL A CA 1
ATOM 2472 C C . VAL A 1 324 ? 1.355 -8.625 9.376 1.00 98.25 324 VAL A C 1
ATOM 2474 O O . VAL A 1 324 ? 2.394 -8.032 9.088 1.00 98.25 324 VAL A O 1
ATOM 2477 N N . VAL A 1 325 ? 1.150 -9.902 9.035 1.00 98.62 325 VAL A N 1
ATOM 2478 C CA . VAL A 1 325 ? 2.137 -10.720 8.303 1.00 98.62 325 VAL A CA 1
ATOM 2479 C C . VAL A 1 325 ? 2.319 -10.200 6.873 1.00 98.62 325 VAL A C 1
ATOM 2481 O O . VAL A 1 325 ? 3.446 -10.047 6.401 1.00 98.62 325 VAL A O 1
ATOM 2484 N N . VAL A 1 326 ? 1.218 -9.859 6.194 1.00 98.75 326 VAL A N 1
ATOM 2485 C CA . VAL A 1 326 ? 1.251 -9.281 4.841 1.00 98.75 326 VAL A CA 1
ATOM 2486 C C . VAL A 1 326 ? 1.991 -7.941 4.834 1.00 98.75 326 VAL A C 1
ATOM 2488 O O . VAL A 1 326 ? 2.833 -7.721 3.965 1.00 98.75 326 VAL A O 1
ATOM 2491 N N . ALA A 1 327 ? 1.739 -7.074 5.819 1.00 98.38 327 ALA A N 1
ATOM 2492 C CA . ALA A 1 327 ? 2.449 -5.811 5.976 1.00 98.38 327 ALA A CA 1
ATOM 2493 C C . ALA A 1 327 ? 3.954 -6.038 6.157 1.00 98.38 327 ALA A C 1
ATOM 2495 O O . ALA A 1 327 ? 4.736 -5.374 5.490 1.00 98.38 327 ALA A O 1
ATOM 2496 N N . ALA A 1 328 ? 4.377 -7.012 6.968 1.00 98.38 328 ALA A N 1
ATOM 2497 C CA . ALA A 1 328 ? 5.796 -7.325 7.146 1.00 98.38 328 ALA A CA 1
ATOM 2498 C C . ALA A 1 328 ? 6.478 -7.808 5.857 1.00 98.38 328 ALA A C 1
ATOM 2500 O O . ALA A 1 328 ? 7.584 -7.361 5.547 1.00 98.38 328 ALA A O 1
ATOM 2501 N N . GLY A 1 329 ? 5.807 -8.643 5.056 1.00 98.44 329 GLY A N 1
ATOM 2502 C CA . GLY A 1 329 ? 6.288 -8.991 3.714 1.00 98.44 329 GLY A CA 1
ATOM 2503 C C . GLY A 1 329 ? 6.429 -7.753 2.818 1.00 98.44 329 GLY A C 1
ATOM 2504 O O . GLY A 1 329 ? 7.456 -7.549 2.170 1.00 98.44 329 GLY A O 1
ATOM 2505 N N . HIS A 1 330 ? 5.441 -6.857 2.852 1.00 98.06 330 HIS A N 1
ATOM 2506 C CA . HIS A 1 330 ? 5.469 -5.610 2.088 1.00 98.06 330 HIS A CA 1
ATOM 2507 C C . HIS A 1 330 ? 6.603 -4.668 2.541 1.00 98.06 330 HIS A C 1
ATOM 2509 O O . HIS A 1 330 ? 7.293 -4.095 1.699 1.00 98.06 330 HIS A O 1
ATOM 2515 N N . LEU A 1 331 ? 6.844 -4.540 3.850 1.00 98.12 331 LEU A N 1
ATOM 2516 C CA . LEU A 1 331 ? 7.954 -3.765 4.420 1.00 98.12 331 LEU A CA 1
ATOM 2517 C C . LEU A 1 331 ? 9.311 -4.345 4.013 1.00 98.12 331 LEU A C 1
ATOM 2519 O O . LEU A 1 331 ? 10.201 -3.584 3.634 1.00 98.12 331 LEU A O 1
ATOM 2523 N N . SER A 1 332 ? 9.442 -5.675 4.027 1.00 98.19 332 SER A N 1
ATOM 2524 C CA . SER A 1 332 ? 10.653 -6.392 3.607 1.00 98.19 332 SER A CA 1
ATOM 2525 C C . SER A 1 332 ? 10.982 -6.089 2.146 1.00 98.19 332 SER A C 1
ATOM 2527 O O . SER A 1 332 ? 12.095 -5.675 1.820 1.00 98.19 332 SER A O 1
ATOM 2529 N N . LYS A 1 333 ? 9.987 -6.199 1.257 1.00 97.31 333 LYS A N 1
ATOM 2530 C CA . LYS A 1 333 ? 10.139 -5.800 -0.146 1.00 97.31 333 LYS A CA 1
ATOM 2531 C C . LYS A 1 333 ? 10.456 -4.313 -0.289 1.00 97.31 333 LYS A C 1
ATOM 2533 O O . LYS A 1 333 ? 11.297 -3.937 -1.103 1.00 97.31 333 LYS A O 1
ATOM 2538 N N . GLY A 1 334 ? 9.777 -3.464 0.480 1.00 97.06 334 GLY A N 1
ATOM 2539 C CA . GLY A 1 334 ? 10.010 -2.023 0.493 1.00 97.06 334 GLY A CA 1
ATOM 2540 C C . GLY A 1 334 ? 11.460 -1.688 0.836 1.00 97.06 334 GLY A C 1
ATOM 2541 O O . GLY A 1 334 ? 12.061 -0.862 0.157 1.00 97.06 334 GLY A O 1
ATOM 2542 N N . LEU A 1 335 ? 12.041 -2.382 1.820 1.00 96.88 335 LEU A N 1
ATOM 2543 C CA . LEU A 1 335 ? 13.450 -2.258 2.184 1.00 96.88 335 LEU A CA 1
ATOM 2544 C C . LEU A 1 335 ? 14.366 -2.680 1.027 1.00 96.88 335 LEU A C 1
ATOM 2546 O O . LEU A 1 335 ? 15.191 -1.875 0.604 1.00 96.88 335 LEU A O 1
ATOM 2550 N N . ALA A 1 336 ? 14.176 -3.882 0.465 1.00 96.00 336 ALA A N 1
ATOM 2551 C CA . ALA A 1 336 ? 14.962 -4.380 -0.673 1.00 96.00 336 ALA A CA 1
ATOM 2552 C C . ALA A 1 336 ? 14.902 -3.436 -1.893 1.00 96.00 336 ALA A C 1
ATOM 2554 O O . ALA A 1 336 ? 15.898 -3.194 -2.583 1.00 96.00 336 ALA A O 1
ATOM 2555 N N . LYS A 1 337 ? 13.731 -2.840 -2.142 1.00 95.00 337 LYS A N 1
ATOM 2556 C CA . LYS A 1 337 ? 13.544 -1.849 -3.204 1.00 95.00 337 LYS A CA 1
ATOM 2557 C C . LYS A 1 337 ? 14.274 -0.543 -2.894 1.00 95.00 337 LYS A C 1
ATOM 2559 O O . LYS A 1 337 ? 15.010 -0.064 -3.749 1.00 95.00 337 LYS A O 1
ATOM 2564 N N . LEU A 1 338 ? 14.129 0.005 -1.686 1.00 95.62 338 LEU A N 1
ATOM 2565 C CA . LEU A 1 338 ? 14.786 1.254 -1.285 1.00 95.62 338 LEU A CA 1
ATOM 2566 C C . LEU A 1 338 ? 16.310 1.165 -1.418 1.00 95.62 338 LEU A C 1
ATOM 2568 O O . LEU A 1 338 ? 16.906 2.025 -2.064 1.00 95.62 338 LEU A O 1
ATOM 2572 N N . ILE A 1 339 ? 16.930 0.104 -0.888 1.00 94.50 339 ILE A N 1
ATOM 2573 C CA . ILE A 1 339 ? 18.395 -0.054 -0.920 1.00 94.50 339 ILE A CA 1
ATOM 2574 C C . ILE A 1 339 ? 18.955 -0.194 -2.340 1.00 94.50 339 ILE A C 1
ATOM 2576 O O . ILE A 1 339 ? 20.105 0.167 -2.574 1.00 94.50 339 ILE A O 1
ATOM 2580 N N . SER A 1 340 ? 18.158 -0.701 -3.287 1.00 93.06 340 SER A N 1
ATOM 2581 C CA . SER A 1 340 ? 18.583 -0.916 -4.675 1.00 93.06 340 SER A CA 1
ATOM 2582 C C . SER A 1 340 ? 18.211 0.231 -5.617 1.00 93.06 340 SER A C 1
ATOM 2584 O O . SER A 1 340 ? 18.784 0.333 -6.697 1.00 93.06 340 SER A O 1
ATOM 2586 N N . TRP A 1 341 ? 17.258 1.090 -5.242 1.00 95.50 341 TRP A N 1
ATOM 2587 C CA . TRP A 1 341 ? 16.785 2.188 -6.092 1.00 95.50 341 TRP A CA 1
ATOM 2588 C C . TRP A 1 341 ? 17.374 3.537 -5.685 1.00 95.50 341 TRP A C 1
ATOM 2590 O O . TRP A 1 341 ? 17.703 4.325 -6.563 1.00 95.50 341 TRP A O 1
ATOM 2600 N N . VAL A 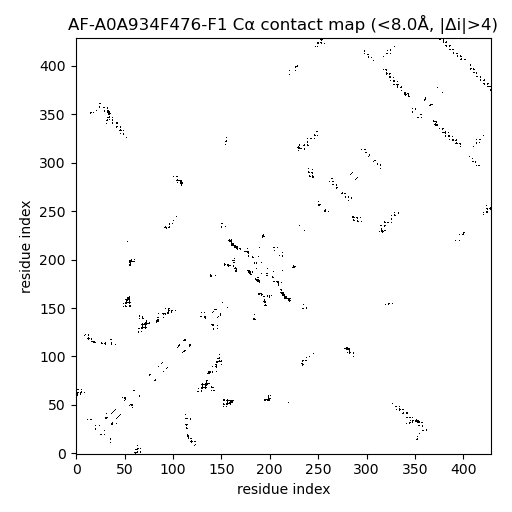1 342 ? 17.561 3.813 -4.389 1.00 95.94 342 VAL A N 1
ATOM 2601 C CA . VAL A 1 342 ? 17.970 5.151 -3.910 1.00 95.94 342 VAL A CA 1
ATOM 2602 C C . VAL A 1 342 ? 19.290 5.643 -4.523 1.00 95.94 342 VAL A C 1
ATOM 2604 O O . VAL A 1 342 ? 19.470 6.839 -4.720 1.00 95.94 342 VAL A O 1
ATOM 2607 N N . GLN A 1 343 ? 20.183 4.728 -4.901 1.00 95.12 343 GLN A N 1
ATOM 2608 C CA . GLN A 1 343 ? 21.478 5.042 -5.515 1.00 95.12 343 GLN A CA 1
ATOM 2609 C C . GLN A 1 343 ? 21.371 5.564 -6.955 1.00 95.12 343 GLN A C 1
ATOM 2611 O O . GLN A 1 343 ? 22.306 6.178 -7.456 1.00 95.12 343 GLN A O 1
ATOM 2616 N N . PHE A 1 344 ? 20.223 5.385 -7.616 1.00 96.56 344 PHE A N 1
ATOM 2617 C CA . PHE A 1 344 ? 19.949 5.988 -8.923 1.00 96.56 344 PHE A CA 1
ATOM 2618 C C . PHE A 1 344 ? 19.537 7.465 -8.819 1.00 96.56 344 PHE A C 1
ATOM 2620 O O . PHE A 1 344 ? 19.476 8.149 -9.839 1.00 96.56 344 PHE A O 1
ATOM 2627 N N . LEU A 1 345 ? 19.271 7.976 -7.610 1.00 96.38 345 LEU A N 1
ATOM 2628 C CA . LEU A 1 345 ? 18.730 9.320 -7.405 1.00 96.38 345 LEU A CA 1
ATOM 2629 C C . LEU A 1 345 ? 19.625 10.445 -7.948 1.00 96.38 345 LEU A C 1
ATOM 2631 O O . LEU A 1 345 ? 19.075 11.319 -8.613 1.00 96.38 345 LEU A O 1
ATOM 2635 N N . PRO A 1 346 ? 20.962 10.445 -7.761 1.00 95.69 346 PRO A N 1
ATOM 2636 C CA . PRO A 1 346 ? 21.811 11.484 -8.343 1.00 95.69 346 PRO A CA 1
ATOM 2637 C C . PRO A 1 346 ? 21.700 11.541 -9.872 1.00 95.69 346 PRO A C 1
ATOM 2639 O O . PRO A 1 346 ? 21.487 12.614 -10.428 1.00 95.69 346 PRO A O 1
ATOM 2642 N N . GLY A 1 347 ? 21.747 10.378 -10.536 1.00 95.06 347 GLY A N 1
ATOM 2643 C CA . GLY A 1 347 ? 21.608 10.279 -11.992 1.00 95.06 347 GLY A CA 1
ATOM 2644 C C . GLY A 1 347 ? 20.228 10.718 -12.484 1.00 95.06 347 GLY A C 1
ATOM 2645 O O . GLY A 1 347 ? 20.120 11.434 -13.474 1.00 95.06 347 GLY A O 1
ATOM 2646 N N . ALA A 1 348 ? 19.174 10.363 -11.750 1.00 96.12 348 ALA A N 1
ATOM 2647 C CA . ALA A 1 348 ? 17.813 10.782 -12.064 1.00 96.12 348 ALA A CA 1
ATOM 2648 C C . ALA A 1 348 ? 17.576 12.285 -11.826 1.00 96.12 348 ALA A C 1
ATOM 2650 O O . ALA A 1 348 ? 16.705 12.871 -12.455 1.00 96.12 348 ALA A O 1
ATOM 2651 N N . ILE A 1 349 ? 18.321 12.933 -10.925 1.00 96.31 349 ILE A N 1
ATOM 2652 C CA . ILE A 1 349 ? 18.262 14.391 -10.748 1.00 96.31 349 ILE A CA 1
ATOM 2653 C C . ILE A 1 349 ? 18.978 15.100 -11.904 1.00 96.31 349 ILE A C 1
ATOM 2655 O O . ILE A 1 349 ? 18.463 16.097 -12.404 1.00 96.31 349 ILE A O 1
ATOM 2659 N N . SER A 1 350 ? 20.134 14.589 -12.345 1.00 96.25 350 SER A N 1
ATOM 2660 C CA . SER A 1 350 ? 20.877 15.169 -13.474 1.00 96.25 350 SER A CA 1
ATOM 2661 C C . SER A 1 350 ? 20.211 14.922 -14.832 1.00 96.25 350 SER A C 1
ATOM 2663 O O . SER A 1 350 ? 20.275 15.781 -15.703 1.00 96.25 350 SER A O 1
ATOM 2665 N N . ASP A 1 351 ? 19.546 13.777 -15.003 1.00 96.50 351 ASP A N 1
ATOM 2666 C CA . ASP A 1 351 ? 18.765 13.406 -16.189 1.00 96.50 351 ASP A CA 1
ATOM 2667 C C . ASP A 1 351 ? 17.340 13.003 -15.755 1.00 96.50 351 ASP A C 1
ATOM 2669 O O . ASP A 1 351 ? 17.042 11.813 -15.612 1.00 96.50 351 ASP A O 1
ATOM 2673 N N . PRO A 1 352 ? 16.426 13.974 -15.540 1.00 96.69 352 PRO A N 1
ATOM 2674 C CA . PRO A 1 352 ? 15.064 13.698 -15.073 1.00 96.69 352 PRO A CA 1
ATOM 2675 C C . PRO A 1 352 ? 14.248 12.779 -15.982 1.00 96.69 352 PRO A C 1
ATOM 2677 O O . PRO A 1 352 ? 13.399 12.021 -15.503 1.00 96.69 352 PRO A O 1
ATOM 2680 N N . ALA A 1 353 ? 14.514 12.814 -17.291 1.00 96.12 353 ALA A N 1
ATOM 2681 C CA . ALA A 1 353 ? 13.879 11.921 -18.252 1.00 96.12 353 ALA A CA 1
ATOM 2682 C C . ALA A 1 353 ? 14.415 10.481 -18.147 1.00 96.12 353 ALA A C 1
ATOM 2684 O O . ALA A 1 353 ? 13.724 9.542 -18.564 1.00 96.12 353 ALA A O 1
ATOM 2685 N N . GLY A 1 354 ? 15.615 10.300 -17.589 1.00 94.94 354 GLY A N 1
ATOM 2686 C CA . GLY A 1 354 ? 16.302 9.028 -17.371 1.00 94.94 354 GLY A CA 1
ATOM 2687 C C . GLY A 1 354 ? 16.763 8.336 -18.653 1.00 94.94 354 GLY A C 1
ATOM 2688 O O . GLY A 1 354 ? 17.125 7.159 -18.614 1.00 94.94 354 GLY A O 1
ATOM 2689 N N . ARG A 1 355 ? 16.676 9.008 -19.809 1.00 94.69 355 ARG A N 1
ATOM 2690 C CA . ARG A 1 355 ? 16.920 8.396 -21.127 1.00 94.69 355 ARG A CA 1
ATOM 2691 C C . ARG A 1 355 ? 18.405 8.225 -21.396 1.00 94.69 355 ARG A C 1
ATOM 2693 O O . ARG A 1 355 ? 18.808 7.178 -21.903 1.00 94.69 355 ARG A O 1
ATOM 2700 N N . GLU A 1 356 ? 19.200 9.237 -21.079 1.00 95.00 356 GLU A N 1
ATOM 2701 C CA . GLU A 1 356 ? 20.641 9.227 -21.315 1.00 95.00 356 GLU A CA 1
ATOM 2702 C C . GLU A 1 356 ? 21.321 8.301 -20.318 1.00 95.00 356 GLU A C 1
ATOM 2704 O O . GLU A 1 356 ?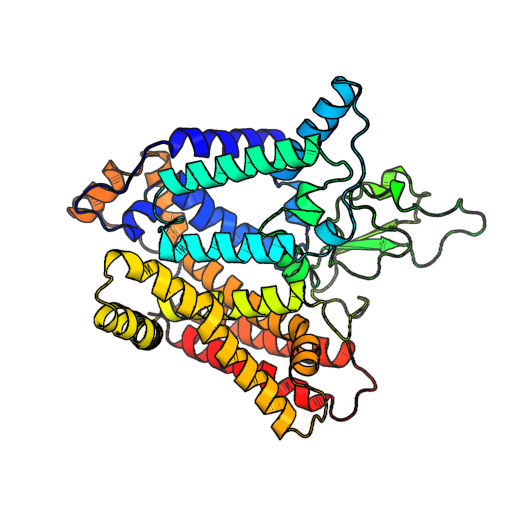 22.076 7.417 -20.720 1.00 95.00 356 GLU A O 1
ATOM 2709 N N . THR A 1 357 ? 20.943 8.406 -19.043 1.00 94.56 357 THR A N 1
ATOM 2710 C CA . THR A 1 357 ? 21.435 7.536 -17.971 1.00 94.56 357 THR A CA 1
ATOM 2711 C C . THR A 1 357 ? 21.148 6.066 -18.277 1.00 94.56 357 THR A C 1
ATOM 2713 O O . THR A 1 357 ? 22.052 5.230 -18.233 1.00 94.56 357 THR A O 1
ATOM 2716 N N . ALA A 1 358 ? 19.908 5.724 -18.648 1.00 95.25 358 ALA A N 1
ATOM 2717 C CA . ALA A 1 358 ? 19.552 4.335 -18.926 1.00 95.25 358 ALA A CA 1
ATOM 2718 C C . ALA A 1 358 ? 20.257 3.784 -20.178 1.00 95.25 358 ALA A C 1
ATOM 2720 O O . ALA A 1 358 ? 20.696 2.631 -20.174 1.00 95.25 358 ALA A O 1
ATOM 2721 N N . ARG A 1 359 ? 20.420 4.594 -21.235 1.00 95.38 359 ARG A N 1
ATOM 2722 C CA . ARG A 1 359 ? 21.185 4.206 -22.434 1.00 95.38 359 ARG A CA 1
ATOM 2723 C C . ARG A 1 359 ? 22.668 4.030 -22.127 1.00 95.38 359 ARG A C 1
ATOM 2725 O O . ARG A 1 359 ? 23.255 3.049 -22.569 1.00 95.38 359 ARG A O 1
ATOM 2732 N N . ALA A 1 360 ? 23.268 4.937 -21.359 1.00 94.69 360 ALA A N 1
ATOM 2733 C CA . ALA A 1 360 ? 24.674 4.854 -20.977 1.00 94.69 360 ALA A CA 1
ATOM 2734 C C . ALA A 1 360 ? 24.971 3.567 -20.195 1.00 94.69 360 ALA A C 1
ATOM 2736 O O . ALA A 1 360 ? 25.960 2.895 -20.486 1.00 94.69 360 ALA A O 1
ATOM 2737 N N . ILE A 1 361 ? 24.080 3.180 -19.276 1.00 94.69 361 ILE A N 1
ATOM 2738 C CA . ILE A 1 361 ? 24.186 1.913 -18.541 1.00 94.69 361 ILE A CA 1
ATOM 2739 C C . ILE A 1 361 ? 23.976 0.711 -19.471 1.00 94.69 361 ILE A C 1
ATOM 2741 O O . ILE A 1 361 ? 24.746 -0.245 -19.424 1.00 94.69 361 ILE A O 1
ATOM 2745 N N . THR A 1 362 ? 22.968 0.763 -20.346 1.00 94.62 362 THR A N 1
ATOM 2746 C CA . THR A 1 362 ? 22.660 -0.329 -21.290 1.00 94.62 362 THR A CA 1
ATOM 2747 C C . THR A 1 362 ? 23.815 -0.595 -22.259 1.00 94.62 362 THR A C 1
ATOM 2749 O O . THR A 1 362 ? 24.107 -1.743 -22.569 1.00 94.62 362 THR A O 1
ATOM 2752 N N . HIS A 1 363 ? 24.501 0.454 -22.713 1.00 94.44 363 HIS A N 1
ATOM 2753 C CA . HIS A 1 363 ? 25.658 0.357 -23.606 1.00 94.44 363 HIS A CA 1
ATOM 2754 C C . HIS A 1 363 ? 26.998 0.254 -22.862 1.00 94.44 363 HIS A C 1
ATOM 2756 O O . HIS A 1 363 ? 28.040 0.486 -23.469 1.00 94.44 363 HIS A O 1
ATOM 2762 N N . HIS A 1 364 ? 26.982 -0.050 -21.558 1.00 92.25 364 HIS A N 1
ATOM 2763 C CA . HIS A 1 364 ? 28.173 -0.219 -20.718 1.00 92.25 364 HIS A CA 1
ATOM 2764 C C . HIS A 1 364 ? 29.143 0.979 -20.710 1.00 92.25 364 HIS A C 1
ATOM 2766 O O . HIS A 1 364 ? 30.312 0.830 -20.368 1.00 92.25 364 HIS A O 1
ATOM 2772 N N . LYS A 1 365 ? 28.661 2.184 -21.045 1.00 93.25 365 LYS A N 1
ATOM 2773 C CA . LYS A 1 365 ? 29.437 3.432 -20.941 1.00 93.25 365 LYS A CA 1
ATOM 2774 C C . LYS A 1 365 ? 29.567 3.899 -19.493 1.00 93.25 365 LYS A C 1
ATOM 2776 O O . LYS A 1 365 ? 30.528 4.574 -19.150 1.00 93.25 365 LYS A O 1
ATOM 2781 N N . VAL A 1 366 ? 28.584 3.555 -18.661 1.00 91.56 366 VAL A N 1
ATOM 2782 C CA . VAL A 1 366 ? 28.553 3.842 -17.223 1.00 91.56 366 VAL A CA 1
ATOM 2783 C C . VAL A 1 366 ? 28.114 2.580 -16.490 1.00 91.56 366 VAL A C 1
ATOM 2785 O O . VAL A 1 366 ? 27.190 1.890 -16.919 1.00 91.56 366 VAL A O 1
ATOM 2788 N N . THR A 1 367 ? 28.759 2.263 -15.372 1.00 91.69 367 THR A N 1
ATOM 2789 C CA . THR A 1 367 ? 28.351 1.148 -14.512 1.00 91.69 367 THR A CA 1
ATOM 2790 C C . THR A 1 367 ? 27.095 1.509 -13.728 1.00 91.69 367 THR A C 1
ATOM 2792 O O . THR A 1 367 ? 27.010 2.596 -13.155 1.00 91.69 367 THR A O 1
ATOM 2795 N N . ALA A 1 368 ? 26.125 0.595 -13.658 1.00 91.31 368 ALA A N 1
ATOM 2796 C CA . ALA A 1 368 ? 24.953 0.793 -12.810 1.00 91.31 368 ALA A CA 1
ATOM 2797 C C . ALA A 1 368 ? 25.378 0.969 -11.336 1.00 91.31 368 ALA A C 1
ATOM 2799 O O . ALA A 1 368 ? 26.232 0.208 -10.873 1.00 91.31 368 ALA A O 1
ATOM 2800 N N . PRO A 1 369 ? 24.785 1.920 -10.589 1.00 93.12 369 PRO A N 1
ATOM 2801 C CA . PRO A 1 369 ? 25.079 2.088 -9.171 1.00 93.12 369 PRO A CA 1
ATOM 2802 C C . PRO A 1 369 ? 24.838 0.793 -8.390 1.00 93.12 369 PRO A C 1
ATOM 2804 O O . PRO A 1 369 ? 23.797 0.146 -8.547 1.00 93.12 369 PRO A O 1
ATOM 2807 N N . ALA A 1 370 ? 25.796 0.424 -7.540 1.00 91.62 370 ALA A N 1
ATOM 2808 C CA . ALA A 1 370 ? 25.643 -0.716 -6.646 1.00 91.62 370 ALA A CA 1
ATOM 2809 C C . ALA A 1 370 ? 24.575 -0.422 -5.570 1.00 91.62 370 ALA A C 1
ATOM 2811 O O . ALA A 1 370 ? 24.406 0.735 -5.182 1.00 91.62 370 ALA A O 1
ATOM 2812 N N . PRO A 1 371 ? 23.847 -1.435 -5.066 1.00 91.75 371 PRO A N 1
ATOM 2813 C CA . PRO A 1 371 ? 22.934 -1.261 -3.936 1.00 91.75 371 PRO A CA 1
ATOM 2814 C C . PRO A 1 371 ? 23.645 -0.748 -2.672 1.00 91.75 371 PRO A C 1
ATOM 2816 O O . PRO A 1 371 ? 24.801 -1.083 -2.433 1.00 91.75 371 PRO A O 1
ATOM 2819 N N . VAL A 1 372 ? 22.927 -0.002 -1.820 1.00 93.38 372 VAL A N 1
ATOM 2820 C CA . VAL A 1 372 ? 23.460 0.515 -0.534 1.00 93.38 372 VAL A CA 1
ATOM 2821 C C . VAL A 1 372 ? 23.884 -0.611 0.404 1.00 93.38 372 VAL A C 1
ATOM 2823 O O . VAL A 1 372 ? 24.875 -0.505 1.118 1.00 93.38 372 VAL A O 1
ATOM 2826 N N . LEU A 1 373 ? 23.086 -1.675 0.428 1.00 93.56 373 LEU A N 1
ATOM 2827 C CA . LEU A 1 373 ? 23.297 -2.871 1.230 1.00 93.56 373 LEU A CA 1
ATOM 2828 C C . LEU A 1 373 ? 23.167 -4.088 0.321 1.00 93.56 373 LEU A C 1
ATOM 2830 O O . LEU A 1 373 ? 22.482 -4.035 -0.703 1.00 93.56 373 LEU A O 1
ATOM 2834 N N . SER A 1 374 ? 23.787 -5.200 0.709 1.00 93.38 374 SER A N 1
ATOM 2835 C CA . SER A 1 374 ? 23.618 -6.454 -0.018 1.00 93.38 374 SER A CA 1
ATOM 2836 C C . SER A 1 374 ? 22.169 -6.949 0.063 1.00 93.38 374 SER A C 1
ATOM 2838 O O . SER A 1 374 ? 21.445 -6.696 1.034 1.00 93.38 374 SER A O 1
ATOM 2840 N N . VAL A 1 375 ? 21.758 -7.709 -0.954 1.00 92.06 375 VAL A N 1
ATOM 2841 C CA . VAL A 1 375 ? 20.458 -8.397 -0.970 1.00 92.06 375 VAL A CA 1
ATOM 2842 C C . VAL A 1 375 ? 20.327 -9.332 0.241 1.00 92.06 375 VAL A C 1
ATOM 2844 O O . VAL A 1 375 ? 19.261 -9.388 0.853 1.00 92.06 375 VAL A O 1
ATOM 2847 N N . GLN A 1 376 ? 21.426 -9.962 0.677 1.00 94.44 376 GLN A N 1
ATOM 2848 C CA . GLN A 1 376 ? 21.459 -10.803 1.878 1.00 94.44 376 GLN A CA 1
ATOM 2849 C C . GLN A 1 376 ? 21.108 -10.040 3.160 1.00 94.44 376 GLN A C 1
ATOM 2851 O O . GLN A 1 376 ? 20.366 -10.552 3.994 1.00 94.44 376 GLN A O 1
ATOM 2856 N N . THR A 1 377 ? 21.595 -8.808 3.327 1.00 95.00 377 THR A N 1
ATOM 2857 C CA . THR A 1 377 ? 21.249 -7.994 4.501 1.00 95.00 377 THR A CA 1
ATOM 2858 C C . THR A 1 377 ? 19.756 -7.663 4.515 1.00 95.00 377 THR A C 1
ATOM 2860 O O . THR A 1 377 ? 19.110 -7.769 5.559 1.00 95.00 377 THR A O 1
ATOM 2863 N N . ALA A 1 378 ? 19.176 -7.319 3.359 1.00 95.44 378 ALA A N 1
ATOM 2864 C CA . ALA A 1 378 ? 17.732 -7.101 3.249 1.00 95.44 378 ALA A CA 1
ATOM 2865 C C . ALA A 1 378 ? 16.923 -8.381 3.488 1.00 95.44 378 ALA A C 1
ATOM 2867 O O . ALA A 1 378 ? 15.865 -8.316 4.113 1.00 95.44 378 ALA A O 1
ATOM 2868 N N . SER A 1 379 ? 17.429 -9.529 3.034 1.00 97.50 379 SER A N 1
ATOM 2869 C CA . SER A 1 379 ? 16.838 -10.844 3.281 1.00 97.50 379 SER A CA 1
ATOM 2870 C C . SER A 1 379 ? 16.753 -11.144 4.780 1.00 97.50 379 SER A C 1
ATOM 2872 O O . SER A 1 379 ? 15.656 -11.342 5.301 1.00 97.50 379 SER A O 1
ATOM 2874 N N . TRP A 1 380 ? 17.867 -11.068 5.515 1.00 97.62 380 TRP A N 1
ATOM 2875 C CA . TRP A 1 380 ? 17.876 -11.336 6.958 1.00 97.62 380 TRP A CA 1
ATOM 2876 C C . TRP A 1 380 ? 17.006 -10.363 7.754 1.00 97.62 380 TRP A C 1
ATOM 2878 O O . TRP A 1 380 ? 16.255 -10.786 8.636 1.00 97.62 380 TRP A O 1
ATOM 2888 N N . ALA A 1 381 ? 17.042 -9.073 7.408 1.00 97.44 381 ALA A N 1
ATOM 2889 C CA . ALA A 1 381 ? 16.143 -8.087 7.998 1.00 97.44 381 ALA A CA 1
ATOM 2890 C C . ALA A 1 381 ? 14.669 -8.433 7.720 1.00 97.44 381 ALA A C 1
ATOM 2892 O O . ALA A 1 381 ? 13.836 -8.355 8.622 1.00 97.44 381 ALA A O 1
ATOM 2893 N N . GLY A 1 382 ? 14.343 -8.865 6.500 1.00 98.00 382 GLY A N 1
ATOM 2894 C CA . GLY A 1 382 ? 12.996 -9.285 6.125 1.00 98.00 382 GLY A CA 1
ATOM 2895 C C . GLY A 1 382 ? 12.516 -10.535 6.870 1.00 98.00 382 GLY A C 1
ATOM 2896 O O . GLY A 1 382 ? 11.392 -10.556 7.371 1.00 98.00 382 GLY A O 1
ATOM 2897 N N . VAL A 1 383 ? 13.375 -11.548 7.026 1.00 98.44 383 VAL A N 1
ATOM 2898 C CA . VAL A 1 383 ? 13.072 -12.749 7.825 1.00 98.44 383 VAL A CA 1
ATOM 2899 C C . VAL A 1 383 ? 12.783 -12.367 9.278 1.00 98.44 383 VAL A C 1
ATOM 2901 O O . VAL A 1 383 ? 11.773 -12.800 9.837 1.00 98.44 383 VAL A O 1
ATOM 2904 N N . ALA A 1 384 ? 13.610 -11.504 9.877 1.00 98.31 384 ALA A N 1
ATOM 2905 C CA . ALA A 1 384 ? 13.398 -11.017 11.239 1.00 98.31 384 ALA A CA 1
ATOM 2906 C C . ALA A 1 384 ? 12.078 -10.235 11.379 1.00 98.31 384 ALA A C 1
ATOM 2908 O O . ALA A 1 384 ? 11.330 -10.446 12.338 1.00 98.31 384 ALA A O 1
ATOM 2909 N N . LEU A 1 385 ? 11.750 -9.378 10.404 1.00 97.69 385 LEU A N 1
ATOM 2910 C CA . LEU A 1 385 ? 10.485 -8.638 10.370 1.00 97.69 385 LEU A CA 1
ATOM 2911 C C . LEU A 1 385 ? 9.275 -9.577 10.310 1.00 97.69 385 LEU A C 1
ATOM 2913 O O . LEU A 1 385 ? 8.322 -9.386 11.063 1.00 97.69 385 LEU A O 1
ATOM 2917 N N . VAL A 1 386 ? 9.305 -10.601 9.452 1.00 98.38 386 VAL A N 1
ATOM 2918 C CA . VAL A 1 386 ? 8.210 -11.576 9.326 1.00 98.38 386 VAL A CA 1
ATOM 2919 C C . VAL A 1 386 ? 8.074 -12.436 10.587 1.00 98.38 386 VAL A C 1
ATOM 2921 O O . VAL A 1 386 ? 6.953 -12.677 11.037 1.00 98.38 386 VAL A O 1
ATOM 2924 N N . ALA A 1 387 ? 9.185 -12.837 11.211 1.00 98.38 387 ALA A N 1
ATOM 2925 C CA . ALA A 1 387 ? 9.166 -13.574 12.474 1.00 98.38 387 ALA A CA 1
ATOM 2926 C C . ALA A 1 387 ? 8.543 -12.747 13.614 1.00 98.38 387 ALA A C 1
ATOM 2928 O O . ALA A 1 387 ? 7.666 -13.231 14.332 1.00 98.38 387 ALA A O 1
ATOM 2929 N N . LEU A 1 388 ? 8.922 -11.471 13.746 1.00 97.62 388 LEU A N 1
ATOM 2930 C CA . LEU A 1 388 ? 8.313 -10.565 14.724 1.00 97.62 388 LEU A CA 1
ATOM 2931 C C . LEU A 1 388 ? 6.823 -10.337 14.429 1.00 97.62 388 LEU A C 1
ATOM 2933 O O . LEU A 1 388 ? 5.992 -10.345 15.340 1.00 97.62 388 LEU A O 1
ATOM 2937 N N . ALA A 1 389 ? 6.472 -10.173 13.155 1.00 97.75 389 ALA A N 1
ATOM 2938 C CA . ALA A 1 389 ? 5.095 -9.989 12.724 1.00 97.75 389 ALA A CA 1
ATOM 2939 C C . ALA A 1 389 ? 4.218 -11.206 13.023 1.00 97.75 389 ALA A C 1
ATOM 2941 O O . ALA A 1 389 ? 3.060 -11.021 13.384 1.00 97.75 389 ALA A O 1
ATOM 2942 N N . LEU A 1 390 ? 4.755 -12.429 12.954 1.00 98.31 390 LEU A N 1
ATOM 2943 C CA . LEU A 1 390 ? 4.047 -13.634 13.385 1.00 98.31 390 LEU A CA 1
ATOM 2944 C C . LEU A 1 390 ? 3.681 -13.562 14.874 1.00 98.31 390 LEU A C 1
ATOM 2946 O O . LEU A 1 390 ? 2.530 -13.805 15.232 1.00 98.31 390 LEU A O 1
ATOM 2950 N N . ILE A 1 391 ? 4.626 -13.177 15.737 1.00 97.44 391 ILE A N 1
ATOM 2951 C CA . ILE A 1 391 ? 4.383 -13.044 17.183 1.00 97.44 391 ILE A CA 1
ATOM 2952 C C . ILE A 1 391 ? 3.267 -12.024 17.441 1.00 97.44 391 ILE A C 1
ATOM 2954 O O . ILE A 1 391 ? 2.321 -12.296 18.185 1.00 97.44 391 ILE A O 1
ATOM 2958 N N . VAL A 1 392 ? 3.346 -10.861 16.786 1.00 97.00 392 VAL A N 1
ATOM 2959 C CA . VAL A 1 392 ? 2.329 -9.809 16.897 1.00 97.00 392 VAL A CA 1
ATOM 2960 C C . VAL A 1 392 ? 0.983 -10.285 16.351 1.00 97.00 392 VAL A C 1
ATOM 2962 O O . VAL A 1 392 ? -0.024 -10.125 17.029 1.00 97.00 392 VAL A O 1
ATOM 2965 N N . ALA A 1 393 ? 0.944 -10.920 15.180 1.00 97.38 393 ALA A N 1
ATOM 2966 C CA . ALA A 1 393 ? -0.285 -11.410 14.563 1.00 97.38 393 ALA A CA 1
ATOM 2967 C C . ALA A 1 393 ? -1.001 -12.440 15.449 1.00 97.38 393 ALA A C 1
ATOM 2969 O O . ALA A 1 393 ? -2.211 -12.348 15.653 1.00 97.38 393 ALA A O 1
ATOM 2970 N N . VAL A 1 394 ? -0.260 -13.394 16.024 1.00 96.75 394 VAL A N 1
ATOM 2971 C CA . VAL A 1 394 ? -0.814 -14.395 16.949 1.00 96.75 394 VAL A CA 1
ATOM 2972 C C . VAL A 1 394 ? -1.367 -13.723 18.202 1.00 96.75 394 VAL A C 1
ATOM 2974 O O . VAL A 1 394 ? -2.459 -14.068 18.656 1.00 96.75 394 VAL A O 1
ATOM 2977 N N . ARG A 1 395 ? -0.643 -12.743 18.752 1.00 95.81 395 ARG A N 1
ATOM 2978 C CA . ARG A 1 395 ? -1.113 -11.951 19.892 1.00 95.81 395 ARG A CA 1
ATOM 2979 C C . ARG A 1 395 ? -2.394 -11.188 19.554 1.00 95.81 395 ARG A C 1
ATOM 2981 O O . ARG A 1 395 ? -3.345 -11.265 20.323 1.00 95.81 395 ARG A O 1
ATOM 2988 N N . GLU A 1 396 ? -2.447 -10.501 18.417 1.00 95.38 396 GLU A N 1
ATOM 2989 C CA . GLU A 1 396 ? -3.626 -9.742 17.985 1.00 95.38 396 GLU A CA 1
ATOM 2990 C C . GLU A 1 396 ? -4.835 -10.653 17.741 1.00 95.38 396 GLU A C 1
ATOM 2992 O O . GLU A 1 396 ? -5.938 -10.317 18.167 1.00 95.38 396 GLU A O 1
ATOM 2997 N N . TYR A 1 397 ? -4.636 -11.843 17.157 1.00 94.81 397 TYR A N 1
ATOM 2998 C CA . TYR A 1 397 ? -5.702 -12.841 17.013 1.00 94.81 397 TYR A CA 1
ATOM 2999 C C . TYR A 1 397 ? -6.284 -13.253 18.372 1.00 94.81 397 TYR A C 1
ATOM 3001 O O . TYR A 1 397 ? -7.503 -13.334 18.527 1.00 94.81 397 TYR A O 1
ATOM 3009 N N . ARG A 1 398 ? -5.420 -13.487 19.370 1.00 94.00 398 ARG A N 1
ATOM 3010 C CA . ARG A 1 398 ? -5.850 -13.859 20.726 1.00 94.00 398 ARG A CA 1
ATOM 3011 C C . ARG A 1 398 ? -6.580 -12.709 21.425 1.00 94.00 398 ARG A C 1
ATOM 3013 O O . ARG A 1 398 ? -7.649 -12.912 21.988 1.00 94.00 398 ARG A O 1
ATOM 3020 N N . LEU A 1 399 ? -6.040 -11.493 21.355 1.00 93.50 399 LEU A N 1
ATOM 3021 C CA . LEU A 1 399 ? -6.642 -10.318 21.996 1.00 93.50 399 LEU A CA 1
ATOM 3022 C C . LEU A 1 399 ? -7.984 -9.918 21.374 1.00 93.50 399 LEU A C 1
ATOM 3024 O O . LEU A 1 399 ? -8.841 -9.390 22.074 1.00 93.50 399 LEU A O 1
ATOM 3028 N N . ALA A 1 400 ? -8.194 -10.180 20.084 1.00 92.94 400 ALA A N 1
ATOM 3029 C CA . ALA A 1 400 ? -9.477 -9.937 19.430 1.00 92.94 400 ALA A CA 1
ATOM 3030 C C . ALA A 1 400 ? -10.576 -10.930 19.856 1.00 92.94 400 ALA A C 1
ATOM 3032 O O . ALA A 1 400 ? -11.751 -10.703 19.562 1.00 92.94 400 ALA A O 1
ATOM 3033 N N . ARG A 1 401 ? -10.210 -12.058 20.487 1.00 90.06 401 ARG A N 1
ATOM 3034 C CA . ARG A 1 401 ? -11.115 -13.183 20.770 1.00 90.06 401 ARG A CA 1
ATOM 3035 C C . ARG A 1 401 ? -10.797 -13.888 22.104 1.00 90.06 401 ARG A C 1
ATOM 3037 O O . ARG A 1 401 ? -10.610 -15.104 22.093 1.00 90.06 401 ARG A O 1
ATOM 3044 N N . PRO A 1 402 ? -10.754 -13.172 23.244 1.00 84.31 402 PRO A N 1
ATOM 3045 C CA . PRO A 1 402 ? -10.255 -13.710 24.516 1.00 84.31 402 PRO A CA 1
ATOM 3046 C C . PRO A 1 402 ? -11.018 -14.947 25.016 1.00 84.31 402 PRO A C 1
ATOM 3048 O O . PRO A 1 402 ? -10.415 -15.829 25.616 1.00 84.31 402 PRO A O 1
ATOM 3051 N N . GLU A 1 403 ? -12.314 -15.047 24.715 1.00 83.62 403 GLU A N 1
ATOM 3052 C CA . GLU A 1 403 ? -13.198 -16.126 25.183 1.00 83.62 403 GLU A CA 1
ATOM 3053 C C . GLU A 1 403 ? -13.467 -17.205 24.115 1.00 83.62 403 GLU A C 1
ATOM 3055 O O . GLU A 1 403 ? -14.292 -18.095 24.308 1.00 83.62 403 GLU A O 1
ATOM 3060 N N . ALA A 1 404 ? -12.803 -17.145 22.952 1.00 80.81 404 ALA A N 1
ATOM 3061 C CA . ALA A 1 404 ? -13.076 -18.097 21.879 1.00 80.81 404 ALA A CA 1
ATOM 3062 C C . ALA A 1 404 ? -12.461 -19.483 22.171 1.00 80.81 404 ALA A C 1
ATOM 3064 O O . ALA A 1 404 ? -11.244 -19.585 22.367 1.00 80.81 404 ALA A O 1
ATOM 3065 N N . PRO A 1 405 ? -13.244 -20.577 22.113 1.00 75.81 405 PRO A N 1
ATOM 3066 C CA . PRO A 1 405 ? -12.693 -21.922 22.227 1.00 75.81 405 PRO A CA 1
ATOM 3067 C C . PRO A 1 405 ? -11.708 -22.186 21.081 1.00 75.81 405 PRO A C 1
ATOM 3069 O O . PRO A 1 405 ? -11.932 -21.773 19.945 1.00 75.81 405 PRO A O 1
ATOM 3072 N N . GLY A 1 406 ? -10.595 -22.865 21.372 1.00 74.62 406 GLY A N 1
ATOM 3073 C CA . GLY A 1 406 ? -9.582 -23.163 20.356 1.00 74.62 406 GLY A CA 1
ATOM 3074 C C . GLY A 1 406 ? -8.786 -21.943 19.877 1.00 74.62 406 GLY A C 1
ATOM 3075 O O . GLY A 1 406 ? -8.215 -21.981 18.792 1.00 74.62 406 GLY A O 1
ATOM 3076 N N . ILE A 1 407 ? -8.690 -20.874 20.675 1.00 80.62 407 ILE A N 1
ATOM 3077 C CA . ILE A 1 407 ? -7.957 -19.637 20.345 1.00 80.62 407 ILE A CA 1
ATOM 3078 C C . ILE A 1 407 ? -6.520 -19.865 19.831 1.00 80.62 407 ILE A C 1
ATOM 3080 O O . ILE A 1 407 ? -6.005 -19.094 19.023 1.00 80.62 407 ILE A O 1
ATOM 3084 N N . GLN A 1 408 ? -5.870 -20.952 20.257 1.00 85.44 408 GLN A N 1
ATOM 3085 C CA . GLN A 1 408 ? -4.522 -21.317 19.817 1.00 85.44 408 GLN A CA 1
ATOM 3086 C C . GLN A 1 408 ? -4.462 -21.713 18.331 1.00 85.44 408 GLN A C 1
ATOM 3088 O O . GLN A 1 408 ? -3.435 -21.500 17.691 1.00 85.44 408 GLN A O 1
ATOM 3093 N N . ARG A 1 409 ? -5.569 -22.204 17.757 1.00 87.94 409 ARG A N 1
ATOM 3094 C CA . ARG A 1 409 ? -5.670 -22.655 16.357 1.00 87.94 409 ARG A CA 1
ATOM 3095 C C . ARG A 1 409 ? -5.427 -21.532 15.358 1.00 87.94 409 ARG A C 1
ATOM 3097 O O . ARG A 1 409 ? -4.938 -21.785 14.265 1.00 87.94 409 ARG A O 1
ATOM 3104 N N . GLY A 1 410 ? -5.710 -20.283 15.742 1.00 86.00 410 GLY A N 1
ATOM 3105 C CA . GLY A 1 410 ? -5.415 -19.116 14.907 1.00 86.00 410 GLY A CA 1
ATOM 3106 C C . GLY A 1 410 ? -3.925 -18.909 14.650 1.00 86.00 410 GLY A C 1
ATOM 3107 O O . GLY A 1 410 ? -3.571 -18.252 13.678 1.00 86.00 410 GLY A O 1
ATOM 3108 N N . ALA A 1 411 ? -3.044 -19.502 15.463 1.00 93.69 411 ALA A N 1
ATOM 3109 C CA . ALA A 1 411 ? -1.610 -19.430 15.222 1.00 93.69 411 ALA A CA 1
ATOM 3110 C C . ALA A 1 411 ? -1.173 -20.221 13.985 1.00 93.69 411 ALA A C 1
ATOM 3112 O O . ALA A 1 411 ? -0.220 -19.818 13.329 1.00 93.69 411 ALA A O 1
ATOM 3113 N N . TRP A 1 412 ? -1.871 -21.304 13.637 1.00 96.19 412 TRP A N 1
ATOM 3114 C CA . TRP A 1 412 ? -1.487 -22.179 12.529 1.00 96.19 412 TRP A CA 1
ATOM 3115 C C . TRP A 1 412 ? -1.560 -21.494 11.160 1.00 96.19 412 TRP A C 1
ATOM 3117 O O . TRP A 1 412 ? -0.525 -21.445 10.501 1.00 96.19 412 TRP A O 1
ATOM 3127 N N . PRO A 1 413 ? -2.687 -20.884 10.729 1.00 97.25 413 PRO A N 1
ATOM 3128 C CA . PRO A 1 413 ? -2.717 -20.184 9.445 1.00 97.25 413 PRO A CA 1
ATOM 3129 C C . PRO A 1 413 ? -1.720 -19.014 9.398 1.00 97.25 413 PRO A C 1
ATOM 3131 O O . PRO A 1 413 ? -1.101 -18.765 8.364 1.00 97.25 413 PRO A O 1
ATOM 3134 N N . LEU A 1 414 ? -1.511 -18.316 10.520 1.00 98.19 414 LEU A N 1
ATOM 3135 C CA . LEU A 1 414 ? -0.542 -17.219 10.597 1.00 98.19 414 LEU A CA 1
ATOM 3136 C C . LEU A 1 414 ? 0.895 -17.723 10.437 1.00 98.19 414 LEU A C 1
ATOM 3138 O O . LEU A 1 414 ? 1.661 -17.138 9.673 1.00 98.19 414 LEU A O 1
ATOM 3142 N N . ALA A 1 415 ? 1.242 -18.823 11.108 1.00 98.19 415 ALA A N 1
ATOM 3143 C CA . ALA A 1 415 ? 2.547 -19.463 10.996 1.00 98.19 415 ALA A CA 1
ATOM 3144 C C . ALA A 1 415 ? 2.785 -20.023 9.590 1.00 98.19 415 ALA A C 1
ATOM 3146 O O . ALA A 1 415 ? 3.887 -19.882 9.074 1.00 98.19 415 ALA A O 1
ATOM 3147 N N . THR A 1 416 ? 1.764 -20.587 8.936 1.00 98.38 416 THR A N 1
ATOM 3148 C CA . THR A 1 416 ? 1.866 -21.062 7.549 1.00 98.38 416 THR A CA 1
ATOM 3149 C C . THR A 1 416 ? 2.204 -19.925 6.589 1.00 98.38 416 THR A C 1
ATOM 3151 O O . THR A 1 416 ? 3.150 -20.046 5.812 1.00 98.38 416 THR A O 1
ATOM 3154 N N . LEU A 1 417 ? 1.481 -18.801 6.655 1.00 98.62 417 LEU A N 1
ATOM 3155 C CA . LEU A 1 417 ? 1.760 -17.658 5.783 1.00 98.62 417 LEU A CA 1
ATOM 3156 C C . LEU A 1 417 ? 3.130 -17.034 6.086 1.00 98.62 417 LEU A C 1
ATOM 3158 O O . LEU A 1 417 ? 3.912 -16.792 5.168 1.00 98.62 417 LEU A O 1
ATOM 3162 N N . ALA A 1 418 ? 3.435 -16.801 7.366 1.00 98.69 418 ALA A N 1
ATOM 3163 C CA . ALA A 1 418 ? 4.710 -16.224 7.786 1.00 98.69 418 ALA A CA 1
ATOM 3164 C C . ALA A 1 418 ? 5.894 -17.132 7.424 1.00 98.69 418 ALA A C 1
ATOM 3166 O O . ALA A 1 418 ? 6.914 -16.641 6.951 1.00 98.69 418 ALA A O 1
ATOM 3167 N N . GLY A 1 419 ? 5.747 -18.449 7.579 1.00 98.56 419 GLY A N 1
ATOM 3168 C CA . GLY A 1 419 ? 6.745 -19.437 7.179 1.00 98.56 419 GLY A CA 1
ATOM 3169 C C . GLY A 1 419 ? 6.985 -19.433 5.671 1.00 98.56 419 GLY A C 1
ATOM 3170 O O . GLY A 1 419 ? 8.135 -19.388 5.243 1.00 98.56 419 GLY A O 1
ATOM 3171 N N . GLY A 1 420 ? 5.921 -19.379 4.862 1.00 98.44 420 GLY A N 1
ATOM 3172 C CA . GLY A 1 420 ? 6.038 -19.247 3.406 1.00 98.44 420 GLY A CA 1
ATOM 3173 C C . GLY A 1 420 ? 6.757 -17.961 2.985 1.00 98.44 420 GLY A C 1
ATOM 3174 O O . GLY A 1 420 ? 7.656 -18.000 2.147 1.00 98.44 420 GLY A O 1
ATOM 3175 N N . TYR A 1 421 ? 6.421 -16.826 3.604 1.00 98.69 421 TYR A N 1
ATOM 3176 C CA . TYR A 1 421 ? 7.101 -15.554 3.341 1.00 98.69 421 TYR A CA 1
ATOM 3177 C C . TYR A 1 421 ? 8.566 -15.591 3.779 1.00 98.69 421 TYR A C 1
ATOM 3179 O O . TYR A 1 421 ? 9.438 -15.217 3.001 1.00 98.69 421 TYR A O 1
ATOM 3187 N N . GLY A 1 422 ? 8.848 -16.077 4.989 1.00 98.50 422 GLY A N 1
ATOM 3188 C CA . GLY A 1 422 ? 10.207 -16.214 5.512 1.00 98.50 422 GLY A CA 1
ATOM 3189 C C . GLY A 1 422 ? 11.077 -17.113 4.634 1.00 98.50 422 GLY A C 1
ATOM 3190 O O . GLY A 1 422 ? 12.209 -16.747 4.336 1.00 98.50 422 GLY A O 1
ATOM 3191 N N . PHE A 1 423 ? 10.529 -18.230 4.146 1.00 98.44 423 PHE A N 1
ATOM 3192 C CA . PHE A 1 423 ? 11.214 -19.131 3.217 1.00 98.44 423 PHE A CA 1
ATOM 3193 C C . PHE A 1 423 ? 11.600 -18.432 1.908 1.00 98.44 423 PHE A C 1
ATOM 3195 O O . PHE A 1 423 ? 12.754 -18.502 1.494 1.00 98.44 423 PHE A O 1
ATOM 3202 N N . VAL A 1 424 ? 10.661 -17.718 1.275 1.00 98.31 424 VAL A N 1
ATOM 3203 C CA . VAL A 1 424 ? 10.942 -16.991 0.025 1.00 98.31 424 VAL A CA 1
ATOM 3204 C C . VAL A 1 424 ? 11.968 -15.882 0.248 1.00 98.31 424 VAL A C 1
ATOM 3206 O O . VAL A 1 424 ? 12.878 -15.729 -0.563 1.00 98.31 424 VAL A O 1
ATOM 3209 N N . ILE A 1 425 ? 11.846 -15.131 1.347 1.00 98.38 425 ILE A N 1
ATOM 3210 C CA . ILE A 1 425 ? 12.766 -14.037 1.681 1.00 98.38 425 ILE A CA 1
ATOM 3211 C C . ILE A 1 425 ? 14.180 -14.565 1.938 1.00 98.38 425 ILE A C 1
ATOM 3213 O O . ILE A 1 425 ? 15.141 -13.972 1.454 1.00 98.38 425 ILE A O 1
ATOM 3217 N N . ALA A 1 426 ? 14.326 -15.687 2.646 1.00 97.88 426 ALA A N 1
ATOM 3218 C CA . ALA A 1 426 ? 15.625 -16.308 2.911 1.00 97.88 426 ALA A CA 1
ATOM 3219 C C . ALA A 1 426 ? 16.359 -16.751 1.629 1.00 97.88 426 ALA A C 1
ATOM 3221 O O . ALA A 1 426 ? 17.584 -16.853 1.630 1.00 97.88 426 ALA A O 1
ATOM 3222 N N . GLY A 1 427 ? 15.624 -16.993 0.536 1.00 96.81 427 GLY A N 1
ATOM 3223 C CA . GLY A 1 427 ? 16.172 -17.372 -0.769 1.00 96.81 427 GLY A CA 1
ATOM 3224 C C . GLY A 1 427 ? 16.551 -16.209 -1.694 1.00 96.81 427 GLY A C 1
ATOM 3225 O O . GLY A 1 427 ? 16.962 -16.468 -2.824 1.00 96.81 427 GLY A O 1
ATOM 3226 N N . TRP A 1 428 ? 16.387 -14.950 -1.272 1.00 97.44 428 TRP A N 1
ATOM 3227 C CA . TRP A 1 428 ? 16.686 -13.781 -2.109 1.00 97.44 428 TRP A CA 1
ATOM 3228 C C . TRP A 1 428 ? 18.140 -13.740 -2.588 1.00 97.44 428 TRP A C 1
ATOM 3230 O O . TRP A 1 428 ? 19.059 -14.009 -1.809 1.00 97.44 428 TRP A O 1
ATOM 3240 N N . ASN A 1 429 ? 18.326 -13.388 -3.867 1.00 89.69 429 ASN A N 1
ATOM 3241 C CA . ASN A 1 429 ? 19.624 -13.376 -4.540 1.00 89.69 429 ASN A CA 1
ATOM 3242 C C . ASN A 1 429 ? 19.787 -12.304 -5.621 1.00 89.69 429 ASN A C 1
ATOM 3244 O O . ASN A 1 429 ? 18.775 -11.853 -6.205 1.00 89.69 429 ASN A O 1
#

Radius of gyration: 22.54 Å; Cα contacts (8 Å, |Δi|>4): 725; chains: 1; bounding box: 53×59×65 Å

Nearest PDB structures (foldseek):
  8c7d-assembly1_A  TM=2.185E-01  e=3.848E+00  Homo sapiens
  6u1s-assembly1_A  TM=2.191E-01  e=9.603E+00  synthetic construct
  7p5c-assembly1_B  TM=1.584E-01  e=8.427E+00  Homo sapiens

Mean predicted aligned erro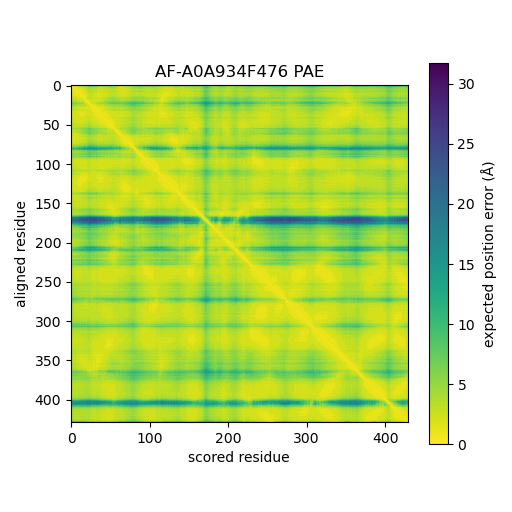r: 4.34 Å

Solvent-accessible surface area (backbone atoms only — not comparable to full-atom values): 21149 Å² total; per-residue (Å²): 118,34,63,66,43,36,54,53,56,53,47,36,31,62,68,12,52,84,39,66,76,58,87,96,51,57,50,73,54,35,16,39,21,13,33,43,28,23,43,52,63,33,43,47,45,32,52,49,54,50,38,12,35,52,39,6,30,39,56,58,68,55,36,33,55,56,55,38,16,53,50,16,32,50,50,25,49,74,72,73,41,83,48,49,70,62,55,66,77,48,50,59,31,51,49,15,37,53,45,30,51,51,55,56,34,34,40,51,42,68,34,33,68,41,27,30,27,49,39,17,52,50,54,49,50,52,49,51,49,17,24,52,37,7,34,59,16,29,67,55,25,25,67,51,22,61,32,44,56,38,61,57,35,23,64,45,1,43,32,22,20,47,42,56,32,42,41,96,62,70,64,90,88,58,73,81,62,30,44,39,87,38,27,70,78,62,44,46,51,65,70,42,49,54,29,48,81,49,42,66,73,63,59,39,59,80,63,28,50,89,70,40,58,43,82,41,84,52,62,66,59,49,86,82,44,66,61,72,54,57,49,54,68,35,58,30,51,41,41,36,32,47,44,12,47,38,49,54,57,48,24,64,42,12,74,67,50,33,52,60,70,46,42,62,38,53,50,52,25,63,74,66,68,40,69,91,45,35,29,44,45,40,24,48,39,32,48,46,51,46,20,49,51,51,50,51,51,38,35,44,49,38,42,75,69,66,50,85,68,58,59,74,57,47,44,21,48,43,27,64,32,46,34,40,33,42,45,25,49,44,46,25,46,29,50,49,42,32,36,57,34,61,61,31,47,66,60,8,67,79,34,48,75,7,58,66,60,30,48,33,37,70,70,67,74,39,81,74,70,70,49,79,53,56,60,59,59,37,18,54,53,25,32,51,40,21,55,53,23,38,56,50,20,41,50,48,50,35,69,29,36,80,86,48,85,68,52,70,53,62,39,52,41,44,48,53,54,32,49,55,50,31,54,44,33,68,54,37,106

Sequence (429 aa):
MQWPLLVLFLSFIVVGWGLLPPAGVNDKLYARSNLVTLVVWGIWWPLMVWGAFWLGRAWCLVCPLELVNNLGERAASRTGRSAPSLPRHLAGGAVILVLYFGLQMLVPGAGLHRTPAYTAWFLLGLVTLALTVGFVWRDRAFCRGFCPVGLLLGTYGRGGMVAVRPAPHQPAGAPAGPDVRSCPSLLHPSRLSDNADCLVCTHCFKQAPAGSMRLLLRRPFSATDQRESLASWPVTGFVMVASGFVSSELCSEWAAAKKVYLAAPKWATAQAGWQAGAGWIEGVWTLLVVPGLIWLVLGGILRLAGEKAPLPELWRRIALPVAVVVAAGHLSKGLAKLISWVQFLPGAISDPAGRETARAITHHKVTAPAPVLSVQTASWAGVALVALALIVAVREYRLARPEAPGIQRGAWPLATLAGGYGFVIAGWN

Secondary structure (DSSP, 8-state):
-HHHHHHHHHHHHHHHTT-PPPTTS-HHHHHHHSHHHIIIIIIIHHHHHHHHHHHGGGHHHH-HHHHHHHHHHHHHHHTT--PPBPPHHHHTSHHHHHHHHHHHHHHHHS-TTT-HHHHHHHHHHHHHHHHHHHHH-BSSHIIIII-TTHHHHHHHHTT-SEEEEE-S-PPTTPPPPP-GGG-TT---GGG---SSS-----GGGGTSPTTSEEEEE--SS-TTS---SS--HHHHHHHHHHHHHHHHHHHTTSHHHHHHHTHHHHHHHHHHT-GGGHHHHHHHIIIIIHHHHHHHHHHHHHHHTT--S-HHHHHHHHHHHHHHHHHHHHHHHHHHHHHHHGGGHHHHHHSTT-HHHHHHHHTTSSPPPPPSS-HHHHHHHHHHHHHHHHHHHHHHHHHT-TT-TTGGGGHHHHHHHHHHHHHHHHT--